Protein AF-0000000067762221 (afdb_homodimer)

Foldseek 3Di:
DDPDDDPPCPDDPPPPPDDDDDDDDDDDDDDDDDDDDPDDPDPPPPPPPVPPPPPQPQPPPVPVPCVLVVPVLPDLWDQDPVRQKTKHKHADAQVQDDPVQFGAPLSVVVVVVSRVQSSCVVLQQQDPDPFGGPVQVVQQKGKDWFKKKKFFDATDGHGWMKMKMKGKADDPQAKIKMKIWIAGSVPRHTGMIMMIMIFMAHNVVRHGDGQDPVNCVVPVVNHDPDDGSGDDDPDDADDDDPVQFPWKDWFDFDDPVQADPVQWGDPSVVVVQQCVRPPVVLCPQKDWGIKMKGFDDIDGRPFIKMKTKDKDPPPDDDPDDWDKTKMWMWMATPVGHTGMTMMIIITGHPPPPPPPPPD/DDPCVDDDDPDDPVPDDDDDDDDDPDDDDDPPPPDDDDDDPPPPPPPPPPPPPPPQPQPPPVPVPCPLVVPVLPDLWDQDPVRQKTKHKHADAPVQDDPVQFGAPLSVVVVVVSRVQSSCVVLQQQDPDPFGGPVQVVQQKGKDWFKKKKFFDATDGHGWMKMKMKGKADDPQAKIKMKIWIAGSVPRHTGMIMMIMIFMAHNVVRHGDGQDPVNCVVPVVNHDPDDHSGDDDPDDADDDDPVQFPWKDWFDFDDPVQADPVQWGDPSVVVVQQCVRPPVVLCPQKDWGIKMKGFDDIDGRPFIKMKTKDKDPPPDDDSPDFDKTKMWMWMATPVGHTGMTMMIIIGGHPPPPPPPPPD

pLDDT: mean 74.46, std 29.2, range [15.19, 98.69]

Organism: Nicotiana tabacum (NCBI:txid4097)

Nearest PDB structures (foldseek):
  5x04-assembly1_A  TM=9.404E-01  e=6.196E-34  Umbellularia californica
  5x04-assembly1_B  TM=9.580E-01  e=6.774E-32  Umbellularia californica
  4k00-assembly1_A  TM=8.521E-01  e=7.305E-08  Synechocystis sp. PCC 6803 substr. Kazusa
  1njk-assembly1_D  TM=8.717E-01  e=1.417E-07  Escherichia coli
  5v10-assembly1_B-2  TM=8.573E-01  e=9.267E-07  Pseudomonas aeruginosa PAO1

Secondary structure (DSSP, 8-state):
------------------------------------------------------------------------TTSS-EE-TTSS-EEEEEEPPGGGB-TTSBB-HHHHHHHHHHHHHHHHHHTT---SSTT--HHHHTTTEEEEEEEEEEEES---BTT-EEEEEEEEEEETTTEEEEEEEEEETTT--EEEEEEEEEEEEETTT--EE---HHHHHHHHTTB-----SS----PPPPP--TTT-SEEEEEE---GGGB-TTSBBPHHHHHHHHHTTS-TTTTTTEEEEEEEEEE----BTT--EEEEEEEE--SSS-S-SS--EEEEEEEEETTS-EEEEEEEEEEE-----------/------------------------------------------------------------------------TTSS-EE-TTSS-EEEEEEPPGGGB-TTSBB-HHHHHHHHHHHHHHHHHHTT---SSTT--HHHHHTTEEEEEEEEEEEES---BTT-EEEEEEEEEEETTTEEEEEEEEEETTT--EEEEEEEEEEEEETTT--EE---HHHHHHHHTTB-----SS----PPPPP--TTT-SEEEEEE---GGGB-TTSBBPHHHHHHHHHTTS-TTTTTTEEEEEEEEEE----BTT--EEEEEEEE--SSS-TTSS--EEEEEEEEETTS-EEEEEEEEEEE-----------

InterPro domains:
  IPR002864 Acyl-ACP thioesterase, N-terminal hotdog domain [PF01643] (85-217)
  IPR021113 Acyl-ACP-thioesterase, N-terminal [PF12590] (1-66)
  IPR029069 HotDog domain superfamily [SSF54637] (80-225)
  IPR029069 HotDog domain superfamily [SSF54637] (238-347)
  IPR045023 Acyl-[acyl-carrier-protein] hydrolase FATA/B [PTHR31727] (61-351)
  IPR049427 Acyl-ACP thioesterase-like, C-terminal domain [PF20791] (245-347)

Solvent-accessible surface area (backbone atoms only — not comparable to full-atom values): 41487 Å² total; per-residue (Å²): 136,86,82,75,78,76,83,64,78,72,74,79,79,76,74,74,70,79,70,84,74,85,84,80,74,86,78,84,84,88,80,85,80,76,87,78,82,76,77,79,76,74,80,74,78,71,76,75,72,73,71,70,72,79,71,80,64,53,66,78,72,72,73,78,60,86,53,80,58,82,59,56,43,43,45,90,46,45,64,40,93,87,60,35,42,33,37,36,30,42,66,38,46,66,86,43,26,23,40,83,50,28,41,38,71,60,46,54,48,47,52,53,50,42,49,51,52,47,43,33,46,75,74,66,38,47,44,97,44,92,50,26,32,58,64,27,52,77,69,43,31,30,58,42,68,39,34,40,37,40,41,46,74,48,69,55,35,67,67,39,43,34,32,38,36,35,39,36,23,78,30,83,94,47,31,36,28,39,36,38,42,30,25,34,62,86,78,63,44,70,23,35,42,31,38,35,35,34,37,36,26,29,67,84,77,67,40,80,37,75,69,48,68,70,41,45,65,68,51,54,81,48,43,36,95,64,78,72,64,53,65,81,78,80,70,77,79,75,91,70,46,86,82,71,30,77,27,73,36,72,78,44,60,57,49,69,72,41,18,31,70,85,49,33,52,40,75,59,54,53,56,58,48,34,49,65,17,41,63,55,79,76,44,56,61,42,41,80,32,34,39,41,38,37,48,71,48,87,48,40,67,84,42,46,28,32,15,27,17,28,72,50,68,64,85,68,82,73,90,60,83,93,60,68,43,39,35,39,34,32,26,23,38,72,88,62,53,63,25,37,38,35,39,38,31,28,34,62,51,73,71,74,74,76,76,74,73,78,120,136,86,81,77,79,66,90,75,82,89,68,88,74,71,82,71,87,89,74,85,78,79,74,82,82,80,76,85,78,80,77,72,85,77,76,90,81,83,82,78,83,75,81,76,78,75,78,77,75,75,72,70,72,80,69,81,64,53,65,78,73,72,73,76,59,85,54,80,58,83,57,57,43,44,44,90,47,45,64,40,92,87,61,34,41,32,38,38,31,41,65,38,47,67,85,41,28,24,42,83,50,28,41,38,70,59,45,54,49,47,50,52,50,43,50,52,53,47,43,33,45,76,73,66,38,47,44,98,44,92,51,27,33,58,64,28,52,77,69,42,32,31,58,40,67,41,35,40,38,39,39,47,75,50,69,54,34,67,67,40,43,34,33,38,36,34,38,36,24,78,30,83,93,47,30,35,27,40,35,37,42,30,24,34,63,85,79,62,45,71,24,33,42,31,36,35,34,32,37,34,26,28,66,83,80,67,38,79,39,76,69,48,68,69,41,44,65,68,51,55,81,46,43,38,96,62,78,71,65,51,66,82,77,80,72,77,78,74,89,70,47,86,81,70,30,75,28,73,35,71,79,44,62,59,49,71,71,42,18,33,70,85,49,33,50,38,76,59,57,53,55,58,48,34,50,66,18,41,63,56,80,76,41,56,60,42,41,81,32,33,38,40,38,37,49,71,48,88,48,42,66,86,42,45,29,30,14,28,16,29,73,48,69,62,87,67,83,65,91,74,68,96,60,66,42,38,34,40,33,31,27,23,36,74,89,62,52,63,26,35,38,35,39,39,31,29,34,62,52,74,72,73,73,75,75,76,71,78,119

Sequence (718 aa):
MIVTANTRAFLPVANHSPEFRESVKLGGSPVFVANSKRSSVCSLQIKANSQSPPHVNGSNVCLKHDHRLNVDPFGPGKLMEDGFIFCQSFSIRSYEIGADRAASIETMMNLLQETSLNHAKIVGLMGDGFGSTPEMSKINLIWVVTKMQVLVDRYPTWGDVVQIDTWVAASGKNGMRRDWLVCDSNTGDILMRASSLWVMMNEETRKLSKVPDQVKTEIKVNFADLPPVLDGDSRKLPKLDEITADYTRTGLTPKWSDLDVNQHVNNVKYIGWILESAPMQELEGYELVGMTLEYRRECRRDSVLQSLTSVLQNAVGNFANSSNVECQHLLRLESGEDVVKGRTEWRPRFANSTKSNGSMIVTANTRAFLPVANHSPEFRESVKLGGSPVFVANSKRSSVCSLQIKANSQSPPHVNGSNVCLKHDHRLNVDPFGPGKLMEDGFIFCQSFSIRSYEIGADRAASIETMMNLLQETSLNHAKIVGLMGDGFGSTPEMSKINLIWVVTKMQVLVDRYPTWGDVVQIDTWVAASGKNGMRRDWLVCDSNTGDILMRASSLWVMMNEETRKLSKVPDQVKTEIKVNFADLPPVLDGDSRKLPKLDEITADYTRTGLTPKWSDLDVNQHVNNVKYIGWILESAPMQELEGYELVGMTLEYRRECRRDSVLQSLTSVLQNAVGNFANSSNVECQHLLRLESGEDVVKGRTEWRPRFANSTKSNGS

Structure (mmCIF, N/CA/C/O backbone):
data_AF-0000000067762221-model_v1
#
loop_
_entity.id
_entity.type
_entity.pdbx_description
1 polymer Acyl-
#
loop_
_atom_site.group_PDB
_atom_site.id
_atom_site.type_symbol
_atom_site.label_atom_id
_atom_site.label_alt_id
_atom_site.label_comp_id
_atom_site.label_asym_id
_atom_site.label_entity_id
_atom_site.label_seq_id
_atom_site.pdbx_PDB_ins_code
_atom_site.Cartn_x
_atom_site.Cartn_y
_atom_site.Cartn_z
_atom_site.occupancy
_atom_site.B_iso_or_equiv
_atom_site.auth_seq_id
_atom_site.auth_comp_id
_atom_site.auth_asym_id
_atom_site.auth_atom_id
_atom_site.pdbx_PDB_model_num
ATOM 1 N N . MET A 1 1 ? 20.312 30.125 -29 1 18.11 1 MET A N 1
ATOM 2 C CA . MET A 1 1 ? 20.078 31.172 -28 1 18.11 1 MET A CA 1
ATOM 3 C C . MET A 1 1 ? 20.422 30.672 -26.609 1 18.11 1 MET A C 1
ATOM 5 O O . MET A 1 1 ? 20.172 29.5 -26.281 1 18.11 1 MET A O 1
ATOM 9 N N . ILE A 1 2 ? 21.062 31.453 -25.594 1 18.28 2 ILE A N 1
ATOM 10 C CA . ILE A 1 2 ? 22.234 31.25 -24.75 1 18.28 2 ILE A CA 1
ATOM 11 C C . ILE A 1 2 ? 21.828 30.516 -23.469 1 18.28 2 ILE A C 1
ATOM 13 O O . ILE A 1 2 ? 20.953 30.984 -22.734 1 18.28 2 ILE A O 1
ATOM 17 N N . VAL A 1 3 ? 21.969 29.188 -23.438 1 19.77 3 VAL A N 1
ATOM 18 C CA . VAL A 1 3 ? 21.875 28.109 -22.469 1 19.77 3 VAL A CA 1
ATOM 19 C C . VAL A 1 3 ? 22.688 28.469 -21.219 1 19.77 3 VAL A C 1
ATOM 21 O O . VAL A 1 3 ? 23.922 28.312 -21.203 1 19.77 3 VAL A O 1
ATOM 24 N N . THR A 1 4 ? 22.359 29.812 -20.844 1 17.83 4 THR A N 1
ATOM 25 C CA . THR A 1 4 ? 23.281 30.375 -19.859 1 17.83 4 THR A CA 1
ATOM 26 C C . THR A 1 4 ? 23.406 29.469 -18.641 1 17.83 4 THR A C 1
ATOM 28 O O . THR A 1 4 ? 22.453 28.797 -18.266 1 17.83 4 THR A O 1
ATOM 31 N N . ALA A 1 5 ? 24.594 29.375 -18.203 1 18.95 5 ALA A N 1
ATOM 32 C CA . ALA A 1 5 ? 25.609 28.734 -17.344 1 18.95 5 ALA A CA 1
ATOM 33 C C . ALA A 1 5 ? 25.188 28.766 -15.883 1 18.95 5 ALA A C 1
ATOM 35 O O . ALA A 1 5 ? 24.344 29.594 -15.492 1 18.95 5 ALA A O 1
ATOM 36 N N . ASN A 1 6 ? 25.734 27.953 -15.094 1 18.8 6 ASN A N 1
ATOM 37 C CA . ASN A 1 6 ? 25.906 27.172 -13.883 1 18.8 6 ASN A CA 1
ATOM 38 C C . ASN A 1 6 ? 26.25 28.062 -12.688 1 18.8 6 ASN A C 1
ATOM 40 O O . ASN A 1 6 ? 26.984 27.641 -11.781 1 18.8 6 ASN A O 1
ATOM 44 N N . THR A 1 7 ? 25.688 29.312 -12.586 1 17 7 THR A N 1
ATOM 45 C CA . THR A 1 7 ? 26.5 30.188 -11.758 1 17 7 THR A CA 1
ATOM 46 C C . THR A 1 7 ? 26.484 29.719 -10.305 1 17 7 THR A C 1
ATOM 48 O O . THR A 1 7 ? 25.422 29.672 -9.68 1 17 7 THR A O 1
ATOM 51 N N . ARG A 1 8 ? 27.422 28.844 -9.922 1 18.19 8 ARG A N 1
ATOM 52 C CA . ARG A 1 8 ? 27.781 28.156 -8.68 1 18.19 8 ARG A CA 1
ATOM 53 C C . ARG A 1 8 ? 28.109 29.156 -7.578 1 18.19 8 ARG A C 1
ATOM 55 O O . ARG A 1 8 ? 28.562 28.766 -6.496 1 18.19 8 ARG A O 1
ATOM 62 N N . ALA A 1 9 ? 27.469 30.234 -7.418 1 16.88 9 ALA A N 1
ATOM 63 C CA . ALA A 1 9 ? 28.281 31.172 -6.66 1 16.88 9 ALA A CA 1
ATOM 64 C C . ALA A 1 9 ? 28.422 30.734 -5.203 1 16.88 9 ALA A C 1
ATOM 66 O O . ALA A 1 9 ? 27.438 30.672 -4.473 1 16.88 9 ALA A O 1
ATOM 67 N N . PHE A 1 10 ? 29.234 29.672 -4.91 1 19.33 10 PHE A N 1
ATOM 68 C CA . PHE A 1 10 ? 29.438 29.25 -3.531 1 19.33 10 PHE A CA 1
ATOM 69 C C . PHE A 1 10 ? 30 30.391 -2.691 1 19.33 10 PHE A C 1
ATOM 71 O O . PHE A 1 10 ? 31.062 30.938 -3.008 1 19.33 10 PHE A O 1
ATOM 78 N N . LEU A 1 11 ? 29.266 31.391 -2.43 1 18.16 11 LEU A N 1
ATOM 79 C CA . LEU A 1 11 ? 29.922 32.531 -1.805 1 18.16 11 LEU A CA 1
ATOM 80 C C . LEU A 1 11 ? 30.75 32.094 -0.605 1 18.16 11 LEU A C 1
ATOM 82 O O . LEU A 1 11 ? 30.469 31.047 0.001 1 18.16 11 LEU A O 1
ATOM 86 N N . PRO A 1 12 ? 31.938 32.688 -0.383 1 18.12 12 PRO A N 1
ATOM 87 C CA . PRO A 1 12 ? 33.125 32.656 0.463 1 18.12 12 PRO A CA 1
ATOM 88 C C . PRO A 1 12 ? 32.812 32.594 1.953 1 18.12 12 PRO A C 1
ATOM 90 O O . PRO A 1 12 ? 31.734 33.062 2.365 1 18.12 12 PRO A O 1
ATOM 93 N N . VAL A 1 13 ? 33.281 31.547 2.541 1 19.53 13 VAL A N 1
ATOM 94 C CA . VAL A 1 13 ? 33.375 31.125 3.934 1 19.53 13 VAL A CA 1
ATOM 95 C C . VAL A 1 13 ? 34.031 32.219 4.766 1 19.53 13 VAL A C 1
ATOM 97 O O . VAL A 1 13 ? 35.219 32.531 4.578 1 19.53 13 VAL A O 1
ATOM 100 N N . ALA A 1 14 ? 33.375 33.312 4.852 1 17.58 14 ALA A N 1
ATOM 101 C CA . ALA A 1 14 ? 34.062 34.375 5.555 1 17.58 14 ALA A CA 1
ATOM 102 C C . ALA A 1 14 ? 34.469 33.938 6.961 1 17.58 14 ALA A C 1
ATOM 104 O O . ALA A 1 14 ? 33.656 33.469 7.73 1 17.58 14 ALA A O 1
ATOM 105 N N . ASN A 1 15 ? 35.719 33.469 7.012 1 19.11 15 ASN A N 1
ATOM 106 C CA . ASN A 1 15 ? 36.531 33.031 8.148 1 19.11 15 ASN A CA 1
ATOM 107 C C . ASN A 1 15 ? 36.562 34.125 9.242 1 19.11 15 ASN A C 1
ATOM 109 O O . ASN A 1 15 ? 37.188 35.156 9.078 1 19.11 15 ASN A O 1
ATOM 113 N N . HIS A 1 16 ? 35.375 34.562 9.578 1 17.17 16 HIS A N 1
ATOM 114 C CA . HIS A 1 16 ? 35.531 35.688 10.484 1 17.17 16 HIS A CA 1
ATOM 115 C C . HIS A 1 16 ? 36.312 35.281 11.727 1 17.17 16 HIS A C 1
ATOM 117 O O . HIS A 1 16 ? 36.062 34.25 12.344 1 17.17 16 HIS A O 1
ATOM 123 N N . SER A 1 17 ? 37.562 35.719 11.812 1 18.94 17 SER A N 1
ATOM 124 C CA . SER A 1 17 ? 38.656 35.594 12.742 1 18.94 17 SER A CA 1
ATOM 125 C C . SER A 1 17 ? 38.281 36.062 14.141 1 18.94 17 SER A C 1
ATOM 127 O O . SER A 1 17 ? 39.125 36.125 15.031 1 18.94 17 SER A O 1
ATOM 129 N N . PRO A 1 18 ? 36.969 36.062 14.531 1 17.08 18 PRO A N 1
ATOM 130 C CA . PRO A 1 18 ? 37.031 37.125 15.547 1 17.08 18 PRO A CA 1
ATOM 131 C C . PRO A 1 18 ? 37.969 36.781 16.703 1 17.08 18 PRO A C 1
ATOM 133 O O . PRO A 1 18 ? 38.219 35.594 16.969 1 17.08 18 PRO A O 1
ATOM 136 N N . GLU A 1 19 ? 38.625 37.75 17.266 1 18.28 19 GLU A N 1
ATOM 137 C CA . GLU A 1 19 ? 39.719 38.094 18.141 1 18.28 19 GLU A CA 1
ATOM 138 C C . GLU A 1 19 ? 39.375 37.781 19.609 1 18.28 19 GLU A C 1
ATOM 140 O O . GLU A 1 19 ? 40.188 38 20.5 1 18.28 19 GLU A O 1
ATOM 145 N N . PHE A 1 20 ? 38.188 37.156 19.844 1 16.45 20 PHE A N 1
ATOM 146 C CA . PHE A 1 20 ? 37.906 37.625 21.188 1 16.45 20 PHE A CA 1
ATOM 147 C C . PHE A 1 20 ? 39.031 37.281 22.141 1 16.45 20 PHE A C 1
ATOM 149 O O . PHE A 1 20 ? 39.688 36.25 22 1 16.45 20 PHE A O 1
ATOM 156 N N . ARG A 1 21 ? 39.188 38.125 23.141 1 16.77 21 ARG A N 1
ATOM 157 C CA . ARG A 1 21 ? 40.188 38.688 24.078 1 16.77 21 ARG A CA 1
ATOM 158 C C . ARG A 1 21 ? 40.406 37.75 25.25 1 16.77 21 ARG A C 1
ATOM 160 O O . ARG A 1 21 ? 41.531 37.625 25.75 1 16.77 21 ARG A O 1
ATOM 167 N N . GLU A 1 22 ? 39.281 37.281 25.812 1 16.12 22 GLU A N 1
ATOM 168 C CA . GLU A 1 22 ? 39.375 37.594 27.234 1 16.12 22 GLU A CA 1
ATOM 169 C C . GLU A 1 22 ? 40.469 36.75 27.922 1 16.12 22 GLU A C 1
ATOM 171 O O . GLU A 1 22 ? 40.781 35.656 27.453 1 16.12 22 GLU A O 1
ATOM 176 N N . SER A 1 23 ? 40.781 37.25 29.078 1 16.59 23 SER A N 1
ATOM 177 C CA . SER A 1 23 ? 41.812 37.344 30.094 1 16.59 23 SER A CA 1
ATOM 178 C C . SER A 1 23 ? 41.875 36.062 30.922 1 16.59 23 SER A C 1
ATOM 180 O O . SER A 1 23 ? 40.906 35.344 31.016 1 16.59 23 SER A O 1
ATOM 182 N N . VAL A 1 24 ? 42.969 35.906 31.438 1 15.55 24 VAL A N 1
ATOM 183 C CA . VAL A 1 24 ? 43.906 34.906 31.922 1 15.55 24 VAL A CA 1
ATOM 184 C C . VAL A 1 24 ? 43.344 34.25 33.156 1 15.55 24 VAL A C 1
ATOM 186 O O . VAL A 1 24 ? 43.25 33 33.25 1 15.55 24 VAL A O 1
ATOM 189 N N . LYS A 1 25 ? 43.844 34.656 34.312 1 16.39 25 LYS A N 1
ATOM 190 C CA . LYS A 1 25 ? 44.75 33.812 35.094 1 16.39 25 LYS A CA 1
ATOM 191 C C . LYS A 1 25 ? 44.031 33.188 36.281 1 16.39 25 LYS A C 1
ATOM 193 O O . LYS A 1 25 ? 44.656 32.531 37.125 1 16.39 25 LYS A O 1
ATOM 198 N N . LEU A 1 26 ? 42.656 33.344 36.406 1 15.42 26 LEU A N 1
ATOM 199 C CA . LEU A 1 26 ? 42.469 33.406 37.844 1 15.42 26 LEU A CA 1
ATOM 200 C C . LEU A 1 26 ? 42.938 32.156 38.531 1 15.42 26 LEU A C 1
ATOM 202 O O . LEU A 1 26 ? 42.875 31.062 37.969 1 15.42 26 LEU A O 1
ATOM 206 N N . GLY A 1 27 ? 43.188 32.344 39.906 1 15.98 27 GLY A N 1
ATOM 207 C CA . GLY A 1 27 ? 44 31.812 40.969 1 15.98 27 GLY A CA 1
ATOM 208 C C . GLY A 1 27 ? 43.438 30.547 41.594 1 15.98 27 GLY A C 1
ATOM 209 O O . GLY A 1 27 ? 44.125 29.516 41.656 1 15.98 27 GLY A O 1
ATOM 210 N N . GLY A 1 28 ? 42.438 30.75 42.5 1 15.98 28 GLY A N 1
ATOM 211 C CA . GLY A 1 28 ? 42.75 30.344 43.875 1 15.98 28 GLY A CA 1
ATOM 212 C C . GLY A 1 28 ? 42.469 28.891 44.125 1 15.98 28 GLY A C 1
ATOM 213 O O . GLY A 1 28 ? 41.875 28.203 43.312 1 15.98 28 GLY A O 1
ATOM 214 N N . SER A 1 29 ? 42 28.672 45.438 1 16.84 29 SER A N 1
ATOM 215 C CA . SER A 1 29 ? 42.406 27.875 46.562 1 16.84 29 SER A CA 1
ATOM 216 C C . SER A 1 29 ? 41.688 26.531 46.594 1 16.84 29 SER A C 1
ATOM 218 O O . SER A 1 29 ? 40.656 26.359 45.969 1 16.84 29 SER A O 1
ATOM 220 N N . PRO A 1 30 ? 41.875 25.906 47.812 1 17.42 30 PRO A N 1
ATOM 221 C CA . PRO A 1 30 ? 42.25 24.547 48.188 1 17.42 30 PRO A CA 1
ATOM 222 C C . PRO A 1 30 ? 41.031 23.625 48.25 1 17.42 30 PRO A C 1
ATOM 224 O O . PRO A 1 30 ? 39.875 24.078 48.188 1 17.42 30 PRO A O 1
ATOM 227 N N . VAL A 1 31 ? 41.125 22.656 49.188 1 16.75 31 VAL A N 1
ATOM 228 C CA . VAL A 1 31 ? 41.125 21.203 49.25 1 16.75 31 VAL A CA 1
ATOM 229 C C . VAL A 1 31 ? 39.781 20.703 49.781 1 16.75 31 VAL A C 1
ATOM 231 O O . VAL A 1 31 ? 39.25 19.734 49.25 1 16.75 31 VAL A O 1
ATOM 234 N N . PHE A 1 32 ? 39.156 21.156 50.969 1 17.77 32 PHE A N 1
ATOM 235 C CA . PHE A 1 32 ? 39 20.109 51.969 1 17.77 32 PHE A CA 1
ATOM 236 C C . PHE A 1 32 ? 37.688 19.375 51.812 1 17.77 32 PHE A C 1
ATOM 238 O O . PHE A 1 32 ? 36.656 20 51.5 1 17.77 32 PHE A O 1
ATOM 245 N N . VAL A 1 33 ? 37.688 18.047 51.812 1 16.94 33 VAL A N 1
ATOM 246 C CA . VAL A 1 33 ? 36.844 16.906 51.438 1 16.94 33 VAL A CA 1
ATOM 247 C C . VAL A 1 33 ? 35.75 16.688 52.438 1 16.94 33 VAL A C 1
ATOM 249 O O . VAL A 1 33 ? 34.781 15.977 52.188 1 16.94 33 VAL A O 1
ATOM 252 N N . ALA A 1 34 ? 35.688 17.344 53.656 1 16.14 34 ALA A N 1
ATOM 253 C CA . ALA A 1 34 ? 35.438 16.297 54.625 1 16.14 34 ALA A CA 1
ATOM 254 C C . ALA A 1 34 ? 34 15.773 54.5 1 16.14 34 ALA A C 1
ATOM 256 O O . ALA A 1 34 ? 33.781 14.57 54.406 1 16.14 34 ALA A O 1
ATOM 257 N N . ASN A 1 35 ? 33.094 16.375 55.312 1 16.95 35 ASN A N 1
ATOM 258 C CA . ASN A 1 35 ? 32.375 15.664 56.375 1 16.95 35 ASN A CA 1
ATOM 259 C C . ASN A 1 35 ? 31.062 15.07 55.844 1 16.95 35 ASN A C 1
ATOM 261 O O . ASN A 1 35 ? 30.438 15.617 54.938 1 16.95 35 ASN A O 1
ATOM 265 N N . SER A 1 36 ? 30.562 13.914 56.469 1 17.03 36 SER A N 1
ATOM 266 C CA . SER A 1 36 ? 29.828 12.664 56.281 1 17.03 36 SER A CA 1
ATOM 267 C C . SER A 1 36 ? 28.328 12.883 56.406 1 17.03 36 SER A C 1
ATOM 269 O O . SER A 1 36 ? 27.531 11.992 56.094 1 17.03 36 SER A O 1
ATOM 271 N N . LYS A 1 37 ? 27.891 14.008 57.094 1 17.88 37 LYS A N 1
ATOM 272 C CA . LYS A 1 37 ? 26.75 13.633 57.906 1 17.88 37 LYS A CA 1
ATOM 273 C C . LYS A 1 37 ? 25.562 13.203 57.031 1 17.88 37 LYS A C 1
ATOM 275 O O . LYS A 1 37 ? 25.312 13.797 56 1 17.88 37 LYS A O 1
ATOM 280 N N . ARG A 1 38 ? 24.875 12.117 57.375 1 18.08 38 ARG A N 1
ATOM 281 C CA . ARG A 1 38 ? 23.859 11.172 56.969 1 18.08 38 ARG A CA 1
ATOM 282 C C . ARG A 1 38 ? 22.484 11.82 56.938 1 18.08 38 ARG A C 1
ATOM 284 O O . ARG A 1 38 ? 21.891 12.047 58 1 18.08 38 ARG A O 1
ATOM 291 N N . SER A 1 39 ? 22.297 12.992 56.312 1 17.28 39 SER A N 1
ATOM 292 C CA . SER A 1 39 ? 21.016 13.625 56.594 1 17.28 39 SER A CA 1
ATOM 293 C C . SER A 1 39 ? 19.844 12.688 56.281 1 17.28 39 SER A C 1
ATOM 295 O O . SER A 1 39 ? 19.938 11.844 55.406 1 17.28 39 SER A O 1
ATOM 297 N N . SER A 1 40 ? 18.906 12.555 57.281 1 20.39 40 SER A N 1
ATOM 298 C CA . SER A 1 40 ? 17.625 11.93 57.594 1 20.39 40 SER A CA 1
ATOM 299 C C . SER A 1 40 ? 16.562 12.289 56.562 1 20.39 40 SER A C 1
ATOM 301 O O . SER A 1 40 ? 16.188 13.453 56.406 1 20.39 40 SER A O 1
ATOM 303 N N . VAL A 1 41 ? 16.656 11.797 55.344 1 18.53 41 VAL A N 1
ATOM 304 C CA . VAL A 1 41 ? 15.711 12.203 54.312 1 18.53 41 VAL A CA 1
ATOM 305 C C . VAL A 1 41 ? 14.281 11.898 54.781 1 18.53 41 VAL A C 1
ATOM 307 O O . VAL A 1 41 ? 14 10.797 55.25 1 18.53 41 VAL A O 1
ATOM 310 N N . CYS A 1 42 ? 13.562 12.961 55.219 1 19.06 42 CYS A N 1
ATOM 311 C CA . CYS A 1 42 ? 12.141 13.078 55.5 1 19.06 42 CYS A CA 1
ATOM 312 C C . CYS A 1 42 ? 11.305 12.453 54.406 1 19.06 42 CYS A C 1
ATOM 314 O O . CYS A 1 42 ? 11.523 12.742 53.219 1 19.06 42 CYS A O 1
ATOM 316 N N . SER A 1 43 ? 10.766 11.258 54.688 1 20.19 43 SER A N 1
ATOM 317 C CA . SER A 1 43 ? 9.891 10.422 53.875 1 20.19 43 SER A CA 1
ATOM 318 C C . SER A 1 43 ? 8.672 11.203 53.406 1 20.19 43 SER A C 1
ATOM 320 O O . SER A 1 43 ? 7.781 11.523 54.188 1 20.19 43 SER A O 1
ATOM 322 N N . LEU A 1 44 ? 8.859 12.391 52.719 1 19.47 44 LEU A N 1
ATOM 323 C CA . LEU A 1 44 ? 7.652 13.086 52.312 1 19.47 44 LEU A CA 1
ATOM 324 C C . LEU A 1 44 ? 6.719 12.156 51.562 1 19.47 44 LEU A C 1
ATOM 326 O O . LEU A 1 44 ? 7.125 11.516 50.594 1 19.47 44 LEU A O 1
ATOM 330 N N . GLN A 1 45 ? 5.715 11.695 52.25 1 21.11 45 GLN A N 1
ATOM 331 C CA . GLN A 1 45 ? 4.539 10.945 51.844 1 21.11 45 GLN A CA 1
ATOM 332 C C . GLN A 1 45 ? 3.826 11.648 50.688 1 21.11 45 GLN A C 1
ATOM 334 O O . GLN A 1 45 ? 3.238 12.711 50.875 1 21.11 45 GLN A O 1
ATOM 339 N N . ILE A 1 46 ? 4.52 11.82 49.594 1 18.67 46 ILE A N 1
ATOM 340 C CA . ILE A 1 46 ? 3.811 12.484 48.5 1 18.67 46 ILE A CA 1
ATOM 341 C C . ILE A 1 46 ? 2.539 11.703 48.156 1 18.67 46 ILE A C 1
ATOM 343 O O . ILE A 1 46 ? 2.602 10.523 47.781 1 18.67 46 ILE A O 1
ATOM 347 N N . LYS A 1 47 ? 1.434 12.023 48.812 1 21.27 47 LYS A N 1
ATOM 348 C CA . LYS A 1 47 ? 0.095 11.586 48.406 1 21.27 47 LYS A CA 1
ATOM 349 C C . LYS A 1 47 ? -0.122 11.727 46.906 1 21.27 47 LYS A C 1
ATOM 351 O O . LYS A 1 47 ? -0.049 12.836 46.375 1 21.27 47 LYS A O 1
ATOM 356 N N . ALA A 1 48 ? 0.245 10.734 46.188 1 22.38 48 ALA A N 1
ATOM 357 C CA . ALA A 1 48 ? 0.089 10.617 44.75 1 22.38 48 ALA A CA 1
ATOM 358 C C . ALA A 1 48 ? -1.336 10.961 44.312 1 22.38 48 ALA A C 1
ATOM 360 O O . ALA A 1 48 ? -2.275 10.227 44.625 1 22.38 48 ALA A O 1
ATOM 361 N N . ASN A 1 49 ? -1.71 12.258 44.531 1 21.77 49 ASN A N 1
ATOM 362 C CA . ASN A 1 49 ? -3.004 12.602 43.938 1 21.77 49 ASN A CA 1
ATOM 363 C C . ASN A 1 49 ? -3.086 12.18 42.469 1 21.77 49 ASN A C 1
ATOM 365 O O . ASN A 1 49 ? -2.326 12.672 41.625 1 21.77 49 ASN A O 1
ATOM 369 N N . SER A 1 50 ? -3.342 10.953 42.219 1 25.31 50 SER A N 1
ATOM 370 C CA . SER A 1 50 ? -3.592 10.344 40.938 1 25.31 50 SER A CA 1
ATOM 371 C C . SER A 1 50 ? -4.535 11.203 40.094 1 25.31 50 SER A C 1
ATOM 373 O O . SER A 1 50 ? -5.734 11.258 40.344 1 25.31 50 SER A O 1
ATOM 375 N N . GLN A 1 51 ? -4.195 12.492 39.875 1 25.72 51 GLN A N 1
ATOM 376 C CA . GLN A 1 51 ? -5.074 13.156 38.906 1 25.72 51 GLN A CA 1
ATOM 377 C C . GLN A 1 51 ? -5.309 12.289 37.688 1 25.72 51 GLN A C 1
ATOM 379 O O . GLN A 1 51 ? -4.359 11.766 37.094 1 25.72 51 GLN A O 1
ATOM 384 N N . SER A 1 52 ? -6.465 11.625 37.625 1 29.67 52 SER A N 1
ATOM 385 C CA . SER A 1 52 ? -7.004 10.883 36.5 1 29.67 52 SER A CA 1
ATOM 386 C C . SER A 1 52 ? -6.73 11.609 35.156 1 29.67 52 SER A C 1
ATOM 388 O O . SER A 1 52 ? -6.898 12.828 35.094 1 29.67 52 SER A O 1
ATOM 390 N N . PRO A 1 53 ? -5.773 11.18 34.469 1 30.61 53 PRO A N 1
ATOM 391 C CA . PRO A 1 53 ? -5.484 11.875 33.188 1 30.61 53 PRO A CA 1
ATOM 392 C C . PRO A 1 53 ? -6.75 12.312 32.469 1 30.61 53 PRO A C 1
ATOM 394 O O . PRO A 1 53 ? -7.801 11.688 32.594 1 30.61 53 PRO A O 1
ATOM 397 N N . PRO A 1 54 ? -6.934 13.609 32.25 1 29.59 54 PRO A N 1
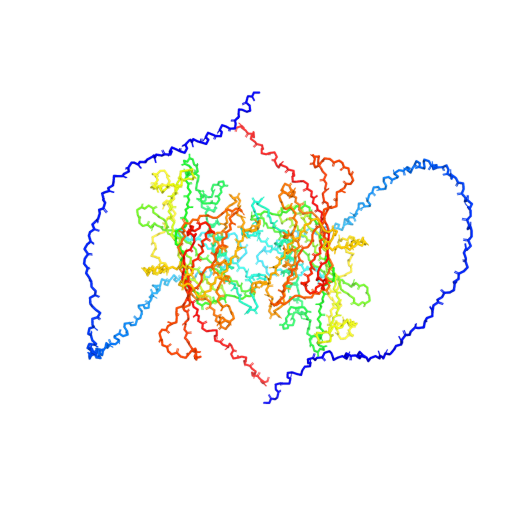ATOM 398 C CA . PRO A 1 54 ? -8.133 14.109 31.578 1 29.59 54 PRO A CA 1
ATOM 399 C C . PRO A 1 54 ? -8.531 13.266 30.375 1 29.59 54 PRO A C 1
ATOM 401 O O . PRO A 1 54 ? -7.668 12.836 29.609 1 29.59 54 PRO A O 1
ATOM 404 N N . HIS A 1 55 ? -9.547 12.422 30.531 1 31.64 55 HIS A N 1
ATOM 405 C CA . HIS A 1 55 ? -10.242 11.766 29.438 1 31.64 55 HIS A CA 1
ATOM 406 C C . HIS A 1 55 ? -10.492 12.734 28.281 1 31.64 55 HIS A C 1
ATOM 408 O O . HIS A 1 55 ? -11.039 13.82 28.484 1 31.64 55 HIS A O 1
ATOM 414 N N . VAL A 1 56 ? -9.586 12.859 27.375 1 32.75 56 VAL A N 1
ATOM 415 C CA . VAL A 1 56 ? -9.922 13.594 26.156 1 32.75 56 VAL A CA 1
ATOM 416 C C . VAL A 1 56 ? -11.352 13.258 25.734 1 32.75 56 VAL A C 1
ATOM 418 O O . VAL A 1 56 ? -11.648 12.117 25.375 1 32.75 56 VAL A O 1
ATOM 421 N N . ASN A 1 57 ? -12.359 13.852 26.375 1 31.25 57 ASN A N 1
ATOM 422 C CA . ASN A 1 57 ? -13.766 13.742 26 1 31.25 57 ASN A CA 1
ATOM 423 C C . ASN A 1 57 ? -13.984 14.133 24.547 1 31.25 57 ASN A C 1
ATOM 425 O O . ASN A 1 57 ? -13.656 15.242 24.141 1 31.25 57 ASN A O 1
ATOM 429 N N . GLY A 1 58 ? -13.867 13.219 23.688 1 33.78 58 GLY A N 1
ATOM 430 C CA . GLY A 1 58 ? -14.32 13.516 22.344 1 33.78 58 GLY A CA 1
ATOM 431 C C . GLY A 1 58 ? -15.734 14.055 22.281 1 33.78 58 GLY A C 1
ATOM 432 O O . GLY A 1 58 ? -16.609 13.586 23.016 1 33.78 58 GLY A O 1
ATOM 433 N N . SER A 1 59 ? -15.859 15.266 22.156 1 34.84 59 SER A N 1
ATOM 434 C CA . SER A 1 59 ? -17.188 15.836 21.938 1 34.84 59 SER A CA 1
ATOM 435 C C . SER A 1 59 ? -18.016 14.969 21 1 34.84 59 SER A C 1
ATOM 437 O O . SER A 1 59 ? -17.484 14.406 20.031 1 34.84 59 SER A O 1
ATOM 439 N N . ASN A 1 60 ? -19.062 14.32 21.578 1 34.53 60 ASN A N 1
ATOM 440 C CA . ASN A 1 60 ? -20.094 13.594 20.828 1 34.53 60 ASN A CA 1
ATOM 441 C C . ASN A 1 60 ? -20.609 14.406 19.656 1 34.53 60 ASN A C 1
ATOM 443 O O . ASN A 1 60 ? -21.531 15.211 19.797 1 34.53 60 ASN A O 1
ATOM 447 N N . VAL A 1 61 ? -19.844 14.906 18.906 1 35.03 61 VAL A N 1
ATOM 448 C CA . VAL A 1 61 ? -20.484 15.438 17.703 1 35.03 61 VAL A CA 1
ATOM 449 C C . VAL A 1 61 ? -21.297 14.336 17.031 1 35.03 61 VAL A C 1
ATOM 451 O O . VAL A 1 61 ? -20.734 13.352 16.547 1 35.03 61 VAL A O 1
ATOM 454 N N . CYS A 1 62 ? -22.516 14.031 17.688 1 34.5 62 CYS A N 1
ATOM 455 C CA . CYS A 1 62 ? -23.484 13.188 17 1 34.5 62 CYS A CA 1
ATOM 456 C C . CYS A 1 62 ? -23.828 13.758 15.625 1 34.5 62 CYS A C 1
ATOM 458 O O . CYS A 1 62 ? -24.484 14.797 15.523 1 34.5 62 CYS A O 1
ATOM 460 N N . LEU A 1 63 ? -23 13.75 14.742 1 34.09 63 LEU A N 1
ATOM 461 C CA . LEU A 1 63 ? -23.516 13.945 13.398 1 34.09 63 LEU A CA 1
ATOM 462 C C . LEU A 1 63 ? -24.625 12.945 13.094 1 34.09 63 LEU A C 1
ATOM 464 O O . LEU A 1 63 ? -24.391 11.734 13.07 1 34.09 63 LEU A O 1
ATOM 468 N N . LYS A 1 64 ? -25.875 13.117 13.703 1 34.56 64 LYS A N 1
ATOM 469 C CA . LYS A 1 64 ? -27.047 12.336 13.312 1 34.56 64 LYS A CA 1
ATOM 470 C C . LYS A 1 64 ? -27.125 12.195 11.789 1 34.56 64 LYS A C 1
ATOM 472 O O . LYS A 1 64 ? -27.734 13.031 11.117 1 34.56 64 LYS A O 1
ATOM 477 N N . HIS A 1 65 ? -26.109 12.07 11.102 1 32.81 65 HIS A N 1
ATOM 478 C CA . HIS A 1 65 ? -26.391 11.859 9.68 1 32.81 65 HIS A CA 1
ATOM 479 C C . HIS A 1 65 ? -27.156 10.555 9.461 1 32.81 65 HIS A C 1
ATOM 481 O O . HIS A 1 65 ? -26.734 9.5 9.945 1 32.81 65 HIS A O 1
ATOM 487 N N . ASP A 1 66 ? -28.406 10.578 9.617 1 37.12 66 ASP A N 1
ATOM 488 C CA . ASP A 1 66 ? -29.125 9.547 8.875 1 37.12 66 ASP A CA 1
ATOM 489 C C . ASP A 1 66 ? -28.406 9.203 7.578 1 37.12 66 ASP A C 1
ATOM 491 O O . ASP A 1 66 ? -28.828 9.609 6.492 1 37.12 66 ASP A O 1
ATOM 495 N N . HIS A 1 67 ? -27.219 9.523 7.496 1 34.66 67 HIS A N 1
ATOM 496 C CA . HIS A 1 67 ? -26.406 9.578 6.285 1 34.66 67 HIS A CA 1
ATOM 497 C C . HIS A 1 67 ? -26.188 8.188 5.707 1 34.66 67 HIS A C 1
ATOM 499 O O . HIS A 1 67 ? -25.203 7.949 5.008 1 34.66 67 HIS A O 1
ATOM 505 N N . ARG A 1 68 ? -27 7.266 6.129 1 37.09 68 ARG A N 1
ATOM 506 C CA . ARG A 1 68 ? -26.844 6.102 5.266 1 37.09 68 ARG A CA 1
ATOM 507 C C . ARG A 1 68 ? -27 6.477 3.799 1 37.09 68 ARG A C 1
ATOM 509 O O . ARG A 1 68 ? -28.094 6.367 3.244 1 37.09 68 ARG A O 1
ATOM 516 N N . LEU A 1 69 ? -26.531 7.691 3.434 1 38.34 69 LEU A N 1
ATOM 517 C CA . LEU A 1 69 ? -26.562 7.867 1.986 1 38.34 69 LEU A CA 1
ATOM 518 C C . LEU A 1 69 ? -25.875 6.707 1.281 1 38.34 69 LEU A C 1
ATOM 520 O O . LEU A 1 69 ? -24.797 6.285 1.685 1 38.34 69 LEU A O 1
ATOM 524 N N . ASN A 1 70 ? -26.672 5.93 0.771 1 40.84 70 ASN A N 1
ATOM 525 C CA . ASN A 1 70 ? -26.188 4.906 -0.153 1 40.84 70 ASN A CA 1
ATOM 526 C C . ASN A 1 70 ? -25.125 5.457 -1.084 1 40.84 70 ASN A C 1
ATOM 528 O O . ASN A 1 70 ? -25.422 5.941 -2.176 1 40.84 70 ASN A O 1
ATOM 532 N N . VAL A 1 71 ? -24.188 6.191 -0.495 1 42.78 71 VAL A N 1
ATOM 533 C CA . VAL A 1 71 ? -23.094 6.543 -1.393 1 42.78 71 VAL A CA 1
ATOM 534 C C . VAL A 1 71 ? -22.469 5.277 -1.973 1 42.78 71 VAL A C 1
ATOM 536 O O . VAL A 1 71 ? -22.281 4.293 -1.258 1 42.78 71 VAL A O 1
ATOM 539 N N . ASP A 1 72 ? -22.562 5.246 -3.18 1 47 72 ASP A N 1
ATOM 540 C CA . ASP A 1 72 ? -21.891 4.184 -3.916 1 47 72 ASP A CA 1
ATOM 541 C C . ASP A 1 72 ? -20.469 3.971 -3.393 1 47 72 ASP A C 1
ATOM 543 O O . ASP A 1 72 ? -19.641 4.883 -3.439 1 47 72 ASP A O 1
ATOM 547 N N . PRO A 1 73 ? -20.312 3.082 -2.492 1 49.03 73 PRO A N 1
ATOM 548 C CA . PRO A 1 73 ? -18.984 2.812 -1.903 1 49.03 73 PRO A CA 1
ATOM 549 C C . PRO A 1 73 ? -17.859 2.941 -2.916 1 49.03 73 PRO A C 1
ATOM 551 O O . PRO A 1 73 ? -16.688 3.051 -2.527 1 49.03 73 PRO A O 1
ATOM 554 N N . PHE A 1 74 ? -18.234 2.951 -4.172 1 52.94 74 PHE A N 1
ATOM 555 C CA . PHE A 1 74 ? -17.203 2.898 -5.199 1 52.94 74 PHE A CA 1
ATOM 556 C C . PHE A 1 74 ? -17.172 4.195 -5.996 1 52.94 74 PHE A C 1
ATOM 558 O O . PHE A 1 74 ? -16.438 4.305 -6.98 1 52.94 74 PHE A O 1
ATOM 565 N N . GLY A 1 75 ? -17.906 5.133 -5.496 1 60.88 75 GLY A N 1
ATOM 566 C CA . GLY A 1 75 ? -17.953 6.367 -6.266 1 60.88 75 GLY A CA 1
ATOM 567 C C . GLY A 1 75 ? -16.906 7.375 -5.852 1 60.88 75 GLY A C 1
ATOM 568 O O . GLY A 1 75 ? -16.125 7.129 -4.922 1 60.88 75 GLY A O 1
ATOM 569 N N . PRO A 1 76 ? -16.641 8.367 -6.719 1 73.31 76 PRO A N 1
ATOM 570 C CA . PRO A 1 76 ? -15.68 9.445 -6.469 1 73.31 76 PRO A CA 1
ATOM 571 C C . PRO A 1 76 ? -15.984 10.219 -5.191 1 73.31 76 PRO A C 1
ATOM 573 O O . PRO A 1 76 ? -15.203 11.094 -4.793 1 73.31 76 PRO A O 1
ATOM 576 N N . GLY A 1 77 ? -16.844 9.867 -4.387 1 86.75 77 GLY A N 1
ATOM 577 C CA . GLY A 1 77 ? -17.25 10.664 -3.236 1 86.75 77 GLY A CA 1
ATOM 578 C C . GLY A 1 77 ? -18.203 11.781 -3.598 1 86.75 77 GLY A C 1
ATOM 579 O O . GLY A 1 77 ? -18.438 12.047 -4.777 1 86.75 77 GLY A O 1
ATOM 580 N N . LYS A 1 78 ? -18.875 12.359 -2.598 1 90.75 78 LYS A N 1
ATOM 581 C CA . LYS A 1 78 ? -19.844 13.43 -2.822 1 90.75 78 LYS A CA 1
ATOM 582 C C . LYS A 1 78 ? -19.812 14.453 -1.691 1 90.75 78 LYS A C 1
ATOM 584 O O . LYS A 1 78 ? -19.469 14.117 -0.554 1 90.75 78 LYS A O 1
ATOM 589 N N . LEU A 1 79 ? -20.141 15.656 -2.096 1 92.69 79 LEU A N 1
ATOM 590 C CA . LEU A 1 79 ? -20.375 16.688 -1.097 1 92.69 79 LEU A CA 1
ATOM 591 C C . LEU A 1 79 ? -21.766 16.562 -0.5 1 92.69 79 LEU A C 1
ATOM 593 O O . LEU A 1 79 ? -22.75 16.422 -1.232 1 92.69 79 LEU A O 1
ATOM 597 N N . MET A 1 80 ? -21.844 16.641 0.72 1 90.25 80 MET A N 1
ATOM 598 C CA . MET A 1 80 ? -23.141 16.562 1.385 1 90.25 80 MET A CA 1
ATOM 599 C C . MET A 1 80 ? -23.953 17.844 1.127 1 90.25 80 MET A C 1
ATOM 601 O O . MET A 1 80 ? -23.438 18.797 0.563 1 90.25 80 MET A O 1
ATOM 605 N N . GLU A 1 81 ? -25.141 17.781 1.513 1 79.5 81 GLU A N 1
ATOM 606 C CA . GLU A 1 81 ? -26.109 18.812 1.151 1 79.5 81 GLU A CA 1
ATOM 607 C C . GLU A 1 81 ? -25.672 20.172 1.664 1 79.5 81 GLU A C 1
ATOM 609 O O . GLU A 1 81 ? -25.875 21.188 0.999 1 79.5 81 GLU A O 1
ATOM 614 N N . ASP A 1 82 ? -25.016 20.25 2.756 1 82.06 82 ASP A N 1
ATOM 615 C CA . ASP A 1 82 ? -24.578 21.531 3.295 1 82.06 82 ASP A CA 1
ATOM 616 C C . ASP A 1 82 ? -23.375 22.062 2.52 1 82.06 82 ASP A C 1
ATOM 618 O O . ASP A 1 82 ? -23 23.234 2.67 1 82.06 82 ASP A O 1
ATOM 622 N N . GLY A 1 83 ? -22.766 21.141 1.733 1 87.69 83 GLY A N 1
ATOM 623 C CA . GLY A 1 83 ? -21.703 21.516 0.816 1 87.69 83 GLY A CA 1
ATOM 624 C C . GLY A 1 83 ? -20.344 21.594 1.479 1 87.69 83 GLY A C 1
ATOM 625 O O . GLY A 1 83 ? -19.344 21.891 0.824 1 87.69 83 GLY A O 1
ATOM 626 N N . PHE A 1 84 ? -20.266 21.266 2.746 1 91.81 84 PHE A N 1
ATOM 627 C CA . PHE A 1 84 ? -19.016 21.469 3.469 1 91.81 84 PHE A CA 1
ATOM 628 C C . PHE A 1 84 ? -18.359 20.141 3.807 1 91.81 84 PHE A C 1
ATOM 630 O O . PHE A 1 84 ? -17.141 20.062 3.975 1 91.81 84 PHE A O 1
ATOM 637 N N . ILE A 1 85 ? -19.188 19.172 3.871 1 95.56 85 ILE A N 1
ATOM 638 C CA . ILE A 1 85 ? -18.672 17.859 4.234 1 95.56 85 ILE A CA 1
ATOM 639 C C . ILE A 1 85 ? -18.578 16.984 2.986 1 95.56 85 ILE A C 1
ATOM 641 O O . ILE A 1 85 ? -19.578 16.812 2.268 1 95.56 85 ILE A O 1
ATOM 645 N N . PHE A 1 86 ? -17.422 16.531 2.75 1 96.56 86 PHE A N 1
ATOM 646 C CA . PHE A 1 86 ? -17.219 15.586 1.669 1 96.56 86 PHE A CA 1
ATOM 647 C C . PHE A 1 86 ? -17.219 14.156 2.197 1 96.56 86 PHE A C 1
ATOM 649 O O . PHE A 1 86 ? -16.562 13.852 3.197 1 96.56 86 PHE A O 1
ATOM 656 N N . CYS A 1 87 ? -17.906 13.266 1.476 1 96.06 87 CYS A N 1
ATOM 657 C CA . CYS A 1 87 ? -18.062 11.875 1.899 1 96.06 87 CYS A CA 1
ATOM 658 C C . CYS A 1 87 ? -17.625 10.914 0.8 1 96.06 87 CYS A C 1
ATOM 660 O O . CYS A 1 87 ? -17.984 11.102 -0.367 1 96.06 87 CYS A O 1
ATOM 662 N N . GLN A 1 88 ? -16.891 9.938 1.24 1 95.69 88 GLN A N 1
ATOM 663 C CA . GLN A 1 88 ? -16.422 8.922 0.305 1 95.69 88 GLN A CA 1
ATOM 664 C C . GLN A 1 88 ? -16.297 7.562 0.989 1 95.69 88 GLN A C 1
ATOM 666 O O . GLN A 1 88 ? -15.914 7.484 2.158 1 95.69 88 GLN A O 1
ATOM 671 N N . SER A 1 89 ? -16.562 6.539 0.234 1 94.25 89 SER A N 1
ATOM 672 C CA . SER A 1 89 ? -16.469 5.191 0.785 1 94.25 89 SER A CA 1
ATOM 673 C C . SER A 1 89 ? -15.352 4.391 0.12 1 94.25 89 SER A C 1
ATOM 675 O O . SER A 1 89 ? -15.016 4.637 -1.04 1 94.25 89 SER A O 1
ATOM 677 N N . PHE A 1 90 ? -14.812 3.498 0.857 1 95.31 90 PHE A N 1
ATOM 678 C CA . PHE A 1 90 ? -13.758 2.621 0.376 1 95.31 90 PHE A CA 1
ATOM 679 C C . PHE A 1 90 ? -13.969 1.194 0.868 1 95.31 90 PHE A C 1
ATOM 681 O O . PHE A 1 90 ? -14.336 0.979 2.023 1 95.31 90 PHE A O 1
ATOM 688 N N . SER A 1 91 ? -13.766 0.231 -0.025 1 94.31 91 SER A N 1
ATOM 689 C CA . SER A 1 91 ? -13.594 -1.15 0.414 1 94.31 91 SER A CA 1
ATOM 690 C C . SER A 1 91 ? -12.148 -1.425 0.825 1 94.31 91 SER A C 1
ATOM 692 O O . SER A 1 91 ? -11.219 -1.084 0.096 1 94.31 91 SER A O 1
ATOM 694 N N . ILE A 1 92 ? -12.023 -2.039 1.985 1 95.38 92 ILE A N 1
ATOM 695 C CA . ILE A 1 92 ? -10.68 -2.391 2.428 1 95.38 92 ILE A CA 1
ATOM 696 C C . ILE A 1 92 ? -10.156 -3.564 1.602 1 95.38 92 ILE A C 1
ATOM 698 O O . ILE A 1 92 ? -10.805 -4.605 1.509 1 95.38 92 ILE A O 1
ATOM 702 N N . ARG A 1 93 ? -9.023 -3.34 1.069 1 93.25 93 ARG A N 1
ATOM 703 C CA . ARG A 1 93 ? -8.438 -4.336 0.178 1 93.25 93 ARG A CA 1
ATOM 704 C C . ARG A 1 93 ? -7.523 -5.289 0.943 1 93.25 93 ARG A C 1
ATOM 706 O O . ARG A 1 93 ? -7.102 -4.988 2.061 1 93.25 93 ARG A O 1
ATOM 713 N N . SER A 1 94 ? -7.223 -6.457 0.342 1 90.44 94 SER A N 1
ATOM 714 C CA . SER A 1 94 ? -6.52 -7.539 1.023 1 90.44 94 SER A CA 1
ATOM 715 C C . SER A 1 94 ? -5.09 -7.137 1.371 1 90.44 94 SER A C 1
ATOM 717 O O . SER A 1 94 ? -4.531 -7.605 2.363 1 90.44 94 SER A O 1
ATOM 719 N N . TYR A 1 95 ? -4.523 -6.281 0.569 1 90.88 95 TYR A N 1
ATOM 720 C CA . TYR A 1 95 ? -3.133 -5.918 0.805 1 90.88 95 TYR A CA 1
ATOM 721 C C . TYR A 1 95 ? -3.031 -4.715 1.735 1 90.88 95 TYR A C 1
ATOM 723 O O . TYR A 1 95 ? -1.935 -4.223 2.008 1 90.88 95 TYR A O 1
ATOM 731 N N . GLU A 1 96 ? -4.156 -4.293 2.242 1 93 96 GLU A N 1
ATOM 732 C CA . GLU A 1 96 ? -4.211 -3.146 3.141 1 93 96 GLU A CA 1
ATOM 733 C C . GLU A 1 96 ? -4.336 -3.588 4.598 1 93 96 GLU A C 1
ATOM 735 O O . GLU A 1 96 ? -4.445 -2.754 5.496 1 93 96 GLU A O 1
ATOM 740 N N . ILE A 1 97 ? -4.328 -4.879 4.789 1 90.06 97 ILE A N 1
ATOM 741 C CA . ILE A 1 97 ? -4.395 -5.422 6.141 1 90.06 97 ILE A CA 1
ATOM 742 C C . ILE A 1 97 ? -3.094 -6.152 6.469 1 90.06 97 ILE A C 1
ATOM 744 O O . ILE A 1 97 ? -2.32 -6.488 5.57 1 90.06 97 ILE A O 1
ATOM 748 N N . GLY A 1 98 ? -2.891 -6.316 7.766 1 83.94 98 GLY A N 1
ATOM 749 C CA . GLY A 1 98 ? -1.718 -7.047 8.219 1 83.94 98 GLY A CA 1
ATOM 750 C C . GLY A 1 98 ? -2.029 -8.469 8.648 1 83.94 98 GLY A C 1
ATOM 751 O O . GLY A 1 98 ? -3.104 -8.992 8.352 1 83.94 98 GLY A O 1
ATOM 752 N N . ALA A 1 99 ? -1.022 -9.055 9.281 1 81.94 99 ALA A N 1
ATOM 753 C CA . ALA A 1 99 ? -1.116 -10.445 9.734 1 81.94 99 ALA A CA 1
ATOM 754 C C . ALA A 1 99 ? -2.213 -10.609 10.781 1 81.94 99 ALA A C 1
ATOM 756 O O . ALA A 1 99 ? -2.723 -11.711 10.984 1 81.94 99 ALA A O 1
ATOM 757 N N . ASP A 1 100 ? -2.574 -9.539 11.383 1 83.56 100 ASP A N 1
ATOM 758 C CA . ASP A 1 100 ? -3.627 -9.594 12.391 1 83.56 100 ASP A CA 1
ATOM 759 C C . ASP A 1 100 ? -5.004 -9.422 11.758 1 83.56 100 ASP A C 1
ATOM 761 O O . ASP A 1 100 ? -6.008 -9.297 12.461 1 83.56 100 ASP A O 1
ATOM 765 N N . ARG A 1 101 ? -5.082 -9.289 10.438 1 87.81 101 ARG A N 1
ATOM 766 C CA . ARG A 1 101 ? -6.301 -9.242 9.633 1 87.81 101 ARG A CA 1
ATOM 767 C C . ARG A 1 101 ? -6.992 -7.891 9.766 1 87.81 101 ARG A C 1
ATOM 769 O O . ARG A 1 101 ? -8.18 -7.762 9.453 1 87.81 101 ARG A O 1
ATOM 776 N N . ALA A 1 102 ? -6.277 -6.984 10.328 1 92.06 102 ALA A N 1
ATOM 777 C CA . ALA A 1 102 ? -6.809 -5.633 10.469 1 92.06 102 ALA A CA 1
ATOM 778 C C . ALA A 1 102 ? -6.055 -4.648 9.578 1 92.06 102 ALA A C 1
ATOM 780 O O . ALA A 1 102 ? -4.863 -4.824 9.312 1 92.06 102 ALA A O 1
ATOM 781 N N . ALA A 1 103 ? -6.809 -3.656 9.133 1 95.06 103 ALA A N 1
ATOM 782 C CA . ALA A 1 103 ? -6.133 -2.578 8.422 1 95.06 103 ALA A CA 1
ATOM 783 C C . ALA A 1 103 ? -5.027 -1.962 9.273 1 95.06 103 ALA A C 1
ATOM 785 O O . ALA A 1 103 ? -5.152 -1.877 10.5 1 95.06 103 ALA A O 1
ATOM 786 N N . SER A 1 104 ? -4.008 -1.569 8.617 1 92.94 104 SER A N 1
ATOM 787 C CA . SER A 1 104 ? -2.928 -0.896 9.328 1 92.94 104 SER A CA 1
ATOM 788 C C . SER A 1 104 ? -3.238 0.584 9.531 1 92.94 104 SER A C 1
ATOM 790 O O . SER A 1 104 ? -4.086 1.146 8.836 1 92.94 104 SER A O 1
ATOM 792 N N . ILE A 1 105 ? -2.551 1.178 10.461 1 95.62 105 ILE A N 1
ATOM 793 C CA . ILE A 1 105 ? -2.693 2.615 10.664 1 95.62 105 ILE A CA 1
ATOM 794 C C . ILE A 1 105 ? -2.266 3.357 9.398 1 95.62 105 ILE A C 1
ATOM 796 O O . ILE A 1 105 ? -2.85 4.387 9.047 1 95.62 105 ILE A O 1
ATOM 800 N N . GLU A 1 106 ? -1.279 2.867 8.688 1 95.19 106 GLU A N 1
ATOM 801 C CA . GLU A 1 106 ? -0.865 3.473 7.426 1 95.19 106 GLU A CA 1
ATOM 802 C C . GLU A 1 106 ? -1.994 3.438 6.398 1 95.19 106 GLU A C 1
ATOM 804 O O . GLU A 1 106 ? -2.221 4.414 5.684 1 95.19 106 GLU A O 1
ATOM 809 N N . THR A 1 107 ? -2.639 2.299 6.348 1 96.06 107 THR A N 1
ATOM 810 C CA . THR A 1 107 ? -3.783 2.184 5.453 1 96.06 107 THR A CA 1
ATOM 811 C C . THR A 1 107 ? -4.836 3.238 5.781 1 96.06 107 THR A C 1
ATOM 813 O O . THR A 1 107 ? -5.309 3.947 4.891 1 96.06 107 THR A O 1
ATOM 816 N N . MET A 1 108 ? -5.16 3.34 7.031 1 98 108 MET A N 1
ATOM 817 C CA . MET A 1 108 ? -6.18 4.297 7.457 1 98 108 MET A CA 1
ATOM 818 C C . MET A 1 108 ? -5.77 5.723 7.102 1 98 108 MET A C 1
ATOM 820 O O . MET A 1 108 ? -6.566 6.484 6.559 1 98 108 MET A O 1
ATOM 824 N N . MET A 1 109 ? -4.555 6.027 7.348 1 97.94 109 MET A N 1
ATOM 825 C CA . MET A 1 109 ? -4.062 7.375 7.07 1 97.94 109 MET A CA 1
ATOM 826 C C . MET A 1 109 ? -4.012 7.633 5.57 1 97.94 109 MET A C 1
ATOM 828 O O . MET A 1 109 ? -4.27 8.75 5.117 1 97.94 109 MET A O 1
ATOM 832 N N . ASN A 1 110 ? -3.682 6.664 4.844 1 96.5 110 ASN A N 1
ATOM 833 C CA . ASN A 1 110 ? -3.707 6.781 3.391 1 96.5 110 ASN A CA 1
ATOM 834 C C . ASN A 1 110 ? -5.113 7.062 2.875 1 96.5 110 ASN A C 1
ATOM 836 O O . ASN A 1 110 ? -5.293 7.867 1.959 1 96.5 110 ASN A O 1
ATOM 840 N N . LEU A 1 111 ? -6.043 6.438 3.443 1 97.69 111 LEU A N 1
ATOM 841 C CA . LEU A 1 111 ? -7.422 6.656 3.029 1 97.69 111 LEU A CA 1
ATOM 842 C C . LEU A 1 111 ? -7.879 8.07 3.385 1 97.69 111 LEU A C 1
ATOM 844 O O . LEU A 1 111 ? -8.625 8.695 2.627 1 97.69 111 LEU A O 1
ATOM 848 N N . LEU A 1 112 ? -7.441 8.555 4.547 1 98.19 112 LEU A N 1
ATOM 849 C CA . LEU A 1 112 ? -7.742 9.938 4.891 1 98.19 112 LEU A CA 1
ATOM 850 C C . LEU A 1 112 ? -7.16 10.898 3.852 1 98.19 112 LEU A C 1
ATOM 852 O O . LEU A 1 112 ? -7.84 11.82 3.406 1 98.19 112 LEU A O 1
ATOM 856 N N . GLN A 1 113 ? -5.926 10.648 3.521 1 95.5 113 GLN A N 1
ATOM 857 C CA . GLN A 1 113 ? -5.27 11.484 2.525 1 95.5 113 GLN A CA 1
ATOM 858 C C . GLN A 1 113 ? -5.984 11.406 1.18 1 95.5 113 GLN A C 1
ATOM 860 O O . GLN A 1 113 ? -6.199 12.422 0.523 1 95.5 113 GLN A O 1
ATOM 865 N N . GLU A 1 114 ? -6.305 10.211 0.789 1 95 114 GLU A N 1
ATOM 866 C CA . GLU A 1 114 ? -7.051 10.016 -0.45 1 95 114 GLU A CA 1
ATOM 867 C C . GLU A 1 114 ? -8.344 10.82 -0.454 1 95 114 GLU A C 1
ATOM 869 O O . GLU A 1 114 ? -8.656 11.508 -1.434 1 95 114 GLU A O 1
ATOM 874 N N . THR A 1 115 ? -9.039 10.781 0.583 1 96.69 115 THR A N 1
ATOM 875 C CA . THR A 1 115 ? -10.312 11.484 0.697 1 96.69 115 THR A CA 1
ATOM 876 C C . THR A 1 115 ? -10.102 12.992 0.645 1 96.69 115 THR A C 1
ATOM 878 O O . THR A 1 115 ? -10.859 13.711 -0.013 1 96.69 115 THR A O 1
ATOM 881 N N . SER A 1 116 ? -9.086 13.453 1.307 1 95.56 116 SER A N 1
ATOM 882 C CA . SER A 1 116 ? -8.758 14.875 1.307 1 95.56 116 SER A CA 1
ATOM 883 C C . SER A 1 116 ? -8.43 15.367 -0.099 1 95.56 116 SER A C 1
ATOM 885 O O . SER A 1 116 ? -8.883 16.438 -0.508 1 95.56 116 SER A O 1
ATOM 887 N N . LEU A 1 117 ? -7.66 14.617 -0.799 1 92.88 117 LEU A N 1
ATOM 888 C CA . LEU A 1 117 ? -7.262 14.992 -2.15 1 92.88 117 LEU A CA 1
ATOM 889 C C . LEU A 1 117 ? -8.469 15.008 -3.088 1 92.88 117 LEU A C 1
ATOM 891 O O . LEU A 1 117 ? -8.617 15.93 -3.896 1 92.88 117 LEU A O 1
ATOM 895 N N . ASN A 1 118 ? -9.266 14.055 -2.934 1 93.75 118 ASN A N 1
ATOM 896 C CA . ASN A 1 118 ? -10.469 14.008 -3.754 1 93.75 118 ASN A CA 1
ATOM 897 C C . ASN A 1 118 ? -11.43 15.148 -3.408 1 93.75 118 ASN A C 1
ATOM 899 O O . ASN A 1 118 ? -12.102 15.688 -4.289 1 93.75 118 ASN A O 1
ATOM 903 N N . HIS A 1 119 ? -11.531 15.492 -2.186 1 94.94 119 HIS A N 1
ATOM 904 C CA . HIS A 1 119 ? -12.297 16.656 -1.77 1 94.94 119 HIS A CA 1
ATOM 905 C C . HIS A 1 119 ? -11.789 17.922 -2.443 1 94.94 119 HIS A C 1
ATOM 907 O O . HIS A 1 119 ? -12.562 18.672 -3.029 1 94.94 119 HIS A O 1
ATOM 913 N N . ALA A 1 120 ? -10.492 18.141 -2.342 1 93.06 120 ALA A N 1
ATOM 914 C CA . ALA A 1 120 ? -9.883 19.312 -2.963 1 93.06 120 ALA A CA 1
ATOM 915 C C . ALA A 1 120 ? -10.164 19.359 -4.461 1 93.06 120 ALA A C 1
ATOM 917 O O . ALA A 1 120 ? -10.445 20.422 -5.023 1 93.06 120 ALA A O 1
ATOM 918 N N . LYS A 1 121 ? -10.094 18.234 -5.047 1 90.5 121 LYS A N 1
ATOM 919 C CA . LYS A 1 121 ? -10.352 18.141 -6.477 1 90.5 121 LYS A CA 1
ATOM 920 C C . LYS A 1 121 ? -11.797 18.516 -6.805 1 90.5 121 LYS A C 1
ATOM 922 O O . LYS A 1 121 ? -12.047 19.312 -7.707 1 90.5 121 LYS A O 1
ATOM 927 N N . ILE A 1 122 ? -12.719 18 -6.094 1 90.44 122 ILE A N 1
ATOM 928 C CA . ILE A 1 122 ? -14.133 18.156 -6.41 1 90.44 122 ILE A CA 1
ATOM 929 C C . ILE A 1 122 ? -14.562 19.594 -6.176 1 90.44 122 ILE A C 1
ATOM 931 O O . ILE A 1 122 ? -15.414 20.125 -6.895 1 90.44 122 ILE A O 1
ATOM 935 N N . VAL A 1 123 ? -13.938 20.25 -5.238 1 91.75 123 VAL A N 1
ATOM 936 C CA . VAL A 1 123 ? -14.344 21.625 -4.949 1 91.75 123 VAL A CA 1
ATOM 937 C C . VAL A 1 123 ? -13.5 22.594 -5.777 1 91.75 123 VAL A C 1
ATOM 939 O O . VAL A 1 123 ? -13.578 23.812 -5.586 1 91.75 123 VAL A O 1
ATOM 942 N N . GLY A 1 124 ? -12.555 22.094 -6.594 1 89.56 124 GLY A N 1
ATOM 943 C CA . GLY A 1 124 ? -11.828 22.906 -7.559 1 89.56 124 GLY A CA 1
ATOM 944 C C . GLY A 1 124 ? -10.594 23.562 -6.977 1 89.56 124 GLY A C 1
ATOM 945 O O . GLY A 1 124 ? -10.133 24.578 -7.488 1 89.56 124 GLY A O 1
ATOM 946 N N . LEU A 1 125 ? -10.125 23.016 -5.988 1 91.38 125 LEU A N 1
ATOM 947 C CA . LEU A 1 125 ? -9 23.656 -5.316 1 91.38 125 LEU A CA 1
ATOM 948 C C . LEU A 1 125 ? -7.691 22.938 -5.629 1 91.38 125 LEU A C 1
ATOM 950 O O . LEU A 1 125 ? -6.613 23.391 -5.234 1 91.38 125 LEU A O 1
ATOM 954 N N . MET A 1 126 ? -7.91 21.828 -6.32 1 86.25 126 MET A N 1
ATOM 955 C CA . MET A 1 126 ? -6.699 21.078 -6.648 1 86.25 126 MET A CA 1
ATOM 956 C C . MET A 1 126 ? -5.973 21.703 -7.832 1 86.25 126 MET A C 1
ATOM 958 O O . MET A 1 126 ? -6.566 21.906 -8.891 1 86.25 126 MET A O 1
ATOM 962 N N . GLY A 1 127 ? -5.051 22.516 -7.758 1 71 127 GLY A N 1
ATOM 963 C CA . GLY A 1 127 ? -4.223 23.031 -8.836 1 71 127 GLY A CA 1
ATOM 964 C C . GLY A 1 127 ? -3.395 21.953 -9.516 1 71 127 GLY A C 1
ATOM 965 O O . GLY A 1 127 ? -3.926 20.922 -9.938 1 71 127 GLY A O 1
ATOM 966 N N . ASP A 1 128 ? -2.135 22.312 -9.852 1 63.03 128 ASP A N 1
ATOM 967 C CA . ASP A 1 128 ? -1.195 21.438 -10.555 1 63.03 128 ASP A CA 1
ATOM 968 C C . ASP A 1 128 ? -0.616 20.391 -9.617 1 63.03 128 ASP A C 1
ATOM 970 O O . ASP A 1 128 ? 0.135 19.516 -10.055 1 63.03 128 ASP A O 1
ATOM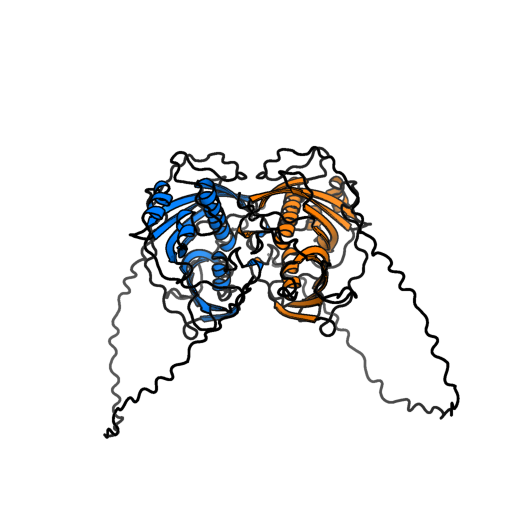 974 N N . GLY A 1 129 ? -1.032 20.531 -8.328 1 61.72 129 GLY A N 1
ATOM 975 C CA . GLY A 1 129 ? -0.35 19.578 -7.48 1 61.72 129 GLY A CA 1
ATOM 976 C C . GLY A 1 129 ? -0.968 19.453 -6.098 1 61.72 129 GLY A C 1
ATOM 977 O O . GLY A 1 129 ? -1.916 20.172 -5.773 1 61.72 129 GLY A O 1
ATOM 978 N N . PHE A 1 130 ? -0.313 18.484 -5.395 1 65.25 130 PHE A N 1
ATOM 979 C CA . PHE A 1 130 ? -0.706 18.203 -4.02 1 65.25 130 PHE A CA 1
ATOM 980 C C . PHE A 1 130 ? -0.254 19.312 -3.082 1 65.25 130 PHE A C 1
ATOM 982 O O . PHE A 1 130 ? 0.889 19.766 -3.154 1 65.25 130 PHE A O 1
ATOM 989 N N . GLY A 1 131 ? -1.207 20.078 -2.521 1 80.19 131 GLY A N 1
ATOM 990 C CA . GLY A 1 131 ? -0.806 20.922 -1.404 1 80.19 131 GLY A CA 1
ATOM 991 C C . GLY A 1 131 ? -0.91 22.406 -1.704 1 80.19 131 GLY A C 1
ATOM 992 O O . GLY A 1 131 ? -0.501 23.234 -0.893 1 80.19 131 GLY A O 1
ATOM 993 N N . SER A 1 132 ? -1.296 22.703 -2.904 1 89.56 132 SER A N 1
ATOM 994 C CA . SER A 1 132 ? -1.458 24.109 -3.236 1 89.56 132 SER A CA 1
ATOM 995 C C . SER A 1 132 ? -2.717 24.344 -4.066 1 89.56 132 SER A C 1
ATOM 997 O O . SER A 1 132 ? -3.043 23.547 -4.945 1 89.56 132 SER A O 1
ATOM 999 N N . THR A 1 133 ? -3.393 25.453 -3.793 1 92.06 133 THR A N 1
ATOM 1000 C CA . THR A 1 133 ? -4.52 25.891 -4.613 1 92.06 133 THR A CA 1
ATOM 1001 C C . THR A 1 133 ? -4.047 26.75 -5.777 1 92.06 133 THR A C 1
ATOM 1003 O O . THR A 1 133 ? -2.883 27.141 -5.828 1 92.06 133 THR A O 1
ATOM 1006 N N . PRO A 1 134 ? -4.938 27.031 -6.672 1 92.31 134 PRO A N 1
ATOM 1007 C CA . PRO A 1 134 ? -4.547 27.875 -7.809 1 92.31 134 PRO A CA 1
ATOM 1008 C C . PRO A 1 134 ? -4.012 29.234 -7.379 1 92.31 134 PRO A C 1
ATOM 1010 O O . PRO A 1 134 ? -2.967 29.672 -7.863 1 92.31 134 PRO A O 1
ATOM 1013 N N . GLU A 1 135 ? -4.645 29.875 -6.457 1 93.62 135 GLU A N 1
ATOM 1014 C CA . GLU A 1 135 ? -4.184 31.188 -6 1 93.62 135 GLU A CA 1
ATOM 1015 C C . GLU A 1 135 ? -2.867 31.078 -5.242 1 93.62 135 GLU A C 1
ATOM 1017 O O . GLU A 1 135 ? -2.023 31.969 -5.312 1 93.62 135 GLU A O 1
ATOM 1022 N N . MET A 1 136 ? -2.672 30.016 -4.551 1 92.69 136 MET A N 1
ATOM 1023 C CA . MET A 1 136 ? -1.419 29.766 -3.838 1 92.69 136 MET A CA 1
ATOM 1024 C C . MET A 1 136 ? -0.267 29.578 -4.816 1 92.69 136 MET A C 1
ATOM 1026 O O . MET A 1 136 ? 0.815 30.141 -4.633 1 92.69 136 MET A O 1
ATOM 1030 N N . SER A 1 137 ? -0.51 28.828 -5.805 1 91.25 137 SER A N 1
ATOM 1031 C CA . SER A 1 137 ? 0.519 28.484 -6.785 1 91.25 137 SER A CA 1
ATOM 1032 C C . SER A 1 137 ? 1.047 29.734 -7.48 1 91.25 137 SER A C 1
ATOM 1034 O O . SER A 1 137 ? 2.234 29.828 -7.797 1 91.25 137 SER A O 1
ATOM 1036 N N . LYS A 1 138 ? 0.259 30.719 -7.68 1 92.38 138 LYS A N 1
ATOM 1037 C CA . LYS A 1 138 ? 0.632 31.953 -8.359 1 92.38 138 LYS A CA 1
ATOM 1038 C C . LYS A 1 138 ? 1.694 32.719 -7.566 1 92.38 138 LYS A C 1
ATOM 1040 O O . LYS A 1 138 ? 2.453 33.5 -8.141 1 92.38 138 LYS A O 1
ATOM 1045 N N . ILE A 1 139 ? 1.698 32.438 -6.328 1 93.25 139 ILE A N 1
ATOM 1046 C CA . ILE A 1 139 ? 2.611 33.219 -5.504 1 93.25 139 ILE A CA 1
ATOM 1047 C C . ILE A 1 139 ? 3.51 32.281 -4.695 1 93.25 139 ILE A C 1
ATOM 1049 O O . ILE A 1 139 ? 3.932 32.625 -3.588 1 93.25 139 ILE A O 1
ATOM 1053 N N . ASN A 1 140 ? 3.643 31.047 -5.105 1 91.44 140 ASN A N 1
ATOM 1054 C CA . ASN A 1 140 ? 4.598 30.062 -4.629 1 91.44 140 ASN A CA 1
ATOM 1055 C C . ASN A 1 140 ? 4.336 29.688 -3.174 1 91.44 140 ASN A C 1
ATOM 1057 O O . ASN A 1 140 ? 5.266 29.594 -2.375 1 91.44 140 ASN A O 1
ATOM 1061 N N . LEU A 1 141 ? 3.055 29.594 -2.861 1 92.38 141 LEU A N 1
ATOM 1062 C CA . LEU A 1 141 ? 2.697 29.141 -1.521 1 92.38 141 LEU A CA 1
ATOM 1063 C C . LEU A 1 141 ? 2.246 27.688 -1.539 1 92.38 141 LEU A C 1
ATOM 1065 O O . LEU A 1 141 ? 1.706 27.203 -2.541 1 92.38 141 LEU A O 1
ATOM 1069 N N . ILE A 1 142 ? 2.531 26.984 -0.403 1 90.94 142 ILE A N 1
ATOM 1070 C CA . ILE A 1 142 ? 2.09 25.594 -0.238 1 90.94 142 ILE A CA 1
ATOM 1071 C C . ILE A 1 142 ? 1.547 25.391 1.175 1 90.94 142 ILE A C 1
ATOM 1073 O O . ILE A 1 142 ? 1.915 26.125 2.098 1 90.94 142 ILE A O 1
ATOM 1077 N N . TRP A 1 143 ? 0.668 24.438 1.299 1 91.62 143 TRP A N 1
ATOM 1078 C CA . TRP A 1 143 ? 0.234 23.969 2.609 1 91.62 143 TRP A CA 1
ATOM 1079 C C . TRP A 1 143 ? 1.248 23 3.203 1 91.62 143 TRP A C 1
ATOM 1081 O O . TRP A 1 143 ? 1.771 22.125 2.498 1 91.62 143 TRP A O 1
ATOM 1091 N N . VAL A 1 144 ? 1.458 23.125 4.445 1 92.81 144 VAL A N 1
ATOM 1092 C CA . VAL A 1 144 ? 2.303 22.188 5.168 1 92.81 144 VAL A CA 1
ATOM 1093 C C . VAL A 1 144 ? 1.576 21.688 6.418 1 92.81 144 VAL A C 1
ATOM 1095 O O . VAL A 1 144 ? 1.048 22.484 7.191 1 92.81 144 VAL A O 1
ATOM 1098 N N . VAL A 1 145 ? 1.56 20.406 6.582 1 95.5 145 VAL A N 1
ATOM 1099 C CA . VAL A 1 145 ? 0.951 19.844 7.781 1 95.5 145 VAL A CA 1
ATOM 1100 C C . VAL A 1 145 ? 1.895 20.016 8.969 1 95.5 145 VAL A C 1
ATOM 1102 O O . VAL A 1 145 ? 3.098 19.781 8.859 1 95.5 145 VAL A O 1
ATOM 1105 N N . THR A 1 146 ? 1.336 20.453 10.102 1 95.25 146 THR A N 1
ATOM 1106 C CA . THR A 1 146 ? 2.166 20.656 11.281 1 95.25 146 THR A CA 1
ATOM 1107 C C . THR A 1 146 ? 1.814 19.656 12.375 1 95.25 146 THR A C 1
ATOM 1109 O O . THR A 1 146 ? 2.66 19.312 13.211 1 95.25 146 THR A O 1
ATOM 1112 N N . LYS A 1 147 ? 0.611 19.297 12.352 1 96.44 147 LYS A N 1
ATOM 1113 C CA . LYS A 1 147 ? 0.166 18.375 13.398 1 96.44 147 LYS A CA 1
ATOM 1114 C C . LYS A 1 147 ? -0.882 17.406 12.875 1 96.44 147 LYS A C 1
ATOM 1116 O O . LYS A 1 147 ? -1.699 17.766 12.023 1 96.44 147 LYS A O 1
ATOM 1121 N N . MET A 1 148 ? -0.877 16.188 13.383 1 97.5 148 MET A N 1
ATOM 1122 C CA . MET A 1 148 ? -1.846 15.141 13.078 1 97.5 148 MET A CA 1
ATOM 1123 C C . MET A 1 148 ? -2.232 14.383 14.344 1 97.5 148 MET A C 1
ATOM 1125 O O . MET A 1 148 ? -1.365 13.938 15.102 1 97.5 148 MET A O 1
ATOM 1129 N N . GLN A 1 149 ? -3.516 14.305 14.609 1 97.81 149 GLN A N 1
ATOM 1130 C CA . GLN A 1 149 ? -4.035 13.539 15.734 1 97.81 149 GLN A CA 1
ATOM 1131 C C . GLN A 1 149 ? -5.066 12.516 15.273 1 97.81 149 GLN A C 1
ATOM 1133 O O . GLN A 1 149 ? -5.91 12.812 14.43 1 97.81 149 GLN A O 1
ATOM 1138 N N . VAL A 1 150 ? -4.922 11.32 15.867 1 97.88 150 VAL A N 1
ATOM 1139 C CA . VAL A 1 150 ? -5.828 10.242 15.484 1 97.88 150 VAL A CA 1
ATOM 1140 C C . VAL A 1 150 ? -6.258 9.461 16.719 1 97.88 150 VAL A C 1
ATOM 1142 O O . VAL A 1 150 ? -5.457 9.242 17.641 1 97.88 150 VAL A O 1
ATOM 1145 N N . LEU A 1 151 ? -7.48 9.109 16.75 1 98.12 151 LEU A N 1
ATOM 1146 C CA . LEU A 1 151 ? -8.047 8.172 17.703 1 98.12 151 LEU A CA 1
ATOM 1147 C C . LEU A 1 151 ? -8.789 7.047 16.984 1 98.12 151 LEU A C 1
ATOM 1149 O O . LEU A 1 151 ? -9.68 7.301 16.188 1 98.12 151 LEU A O 1
ATOM 1153 N N . VAL A 1 152 ? -8.406 5.82 17.312 1 97.88 152 VAL A N 1
ATOM 1154 C CA . VAL A 1 152 ? -8.992 4.664 16.641 1 97.88 152 VAL A CA 1
ATOM 1155 C C . VAL A 1 152 ? -9.828 3.857 17.625 1 97.88 152 VAL A C 1
ATOM 1157 O O . VAL A 1 152 ? -9.328 3.428 18.672 1 97.88 152 VAL A O 1
ATOM 1160 N N . ASP A 1 153 ? -11.062 3.645 17.234 1 97.44 153 ASP A N 1
ATOM 1161 C CA . ASP A 1 153 ? -11.922 2.783 18.047 1 97.44 153 ASP A CA 1
ATOM 1162 C C . ASP A 1 153 ? -11.805 1.323 17.609 1 97.44 153 ASP A C 1
ATOM 1164 O O . ASP A 1 153 ? -11.742 0.424 18.453 1 97.44 153 ASP A O 1
ATOM 1168 N N . ARG A 1 154 ? -11.781 1.151 16.344 1 97.12 154 ARG A N 1
ATOM 1169 C CA . ARG A 1 154 ? -11.68 -0.193 15.789 1 97.12 154 ARG A CA 1
ATOM 1170 C C . ARG A 1 154 ? -11.133 -0.155 14.367 1 97.12 154 ARG A C 1
ATOM 1172 O O . ARG A 1 154 ? -11.508 0.708 13.57 1 97.12 154 ARG A O 1
ATOM 1179 N N . TYR A 1 155 ? -10.289 -1.085 14.117 1 97.19 155 TYR A N 1
ATOM 1180 C CA . TYR A 1 155 ? -9.766 -1.199 12.758 1 97.19 155 TYR A CA 1
ATOM 1181 C C . TYR A 1 155 ? -10.672 -2.066 11.898 1 97.19 155 TYR A C 1
ATOM 1183 O O . TYR A 1 155 ? -11.141 -3.117 12.336 1 97.19 155 TYR A O 1
ATOM 1191 N N . PRO A 1 156 ? -10.914 -1.596 10.656 1 97.38 156 PRO A N 1
ATOM 1192 C CA . PRO A 1 156 ? -11.648 -2.467 9.742 1 97.38 156 PRO A CA 1
ATOM 1193 C C . PRO A 1 156 ? -10.805 -3.625 9.219 1 97.38 156 PRO A C 1
ATOM 1195 O O . PRO A 1 156 ? -9.578 -3.617 9.367 1 97.38 156 PRO A O 1
ATOM 1198 N N . THR A 1 157 ? -11.516 -4.574 8.656 1 94.38 157 THR A N 1
ATOM 1199 C CA . THR A 1 157 ? -10.859 -5.758 8.109 1 94.38 157 THR A CA 1
ATOM 1200 C C . THR A 1 157 ? -11.133 -5.887 6.617 1 94.38 157 THR A C 1
ATOM 1202 O O . THR A 1 157 ? -11.852 -5.07 6.039 1 94.38 157 THR A O 1
ATOM 1205 N N . TRP A 1 158 ? -10.508 -6.867 6.008 1 92.06 158 TRP A N 1
ATOM 1206 C CA . TRP A 1 158 ? -10.633 -7.09 4.57 1 92.06 158 TRP A CA 1
ATOM 1207 C C . TRP A 1 158 ? -12.094 -7.238 4.164 1 92.06 158 TRP A C 1
ATOM 1209 O O . TRP A 1 158 ? -12.844 -8 4.781 1 92.06 158 TRP A O 1
ATOM 1219 N N . GLY A 1 159 ? -12.43 -6.418 3.203 1 90.88 159 GLY A N 1
ATOM 1220 C CA . GLY A 1 159 ? -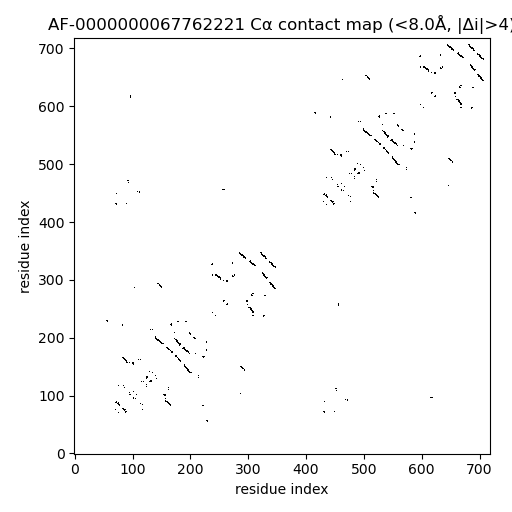13.781 -6.508 2.682 1 90.88 159 GLY A CA 1
ATOM 1221 C C . GLY A 1 159 ? -14.742 -5.531 3.336 1 90.88 159 GLY A C 1
ATOM 1222 O O . GLY A 1 159 ? -15.82 -5.254 2.801 1 90.88 159 GLY A O 1
ATOM 1223 N N . ASP A 1 160 ? -14.398 -5.07 4.512 1 94.19 160 ASP A N 1
ATOM 1224 C CA . ASP A 1 160 ? -15.227 -4.027 5.117 1 94.19 160 ASP A CA 1
ATOM 1225 C C . ASP A 1 160 ? -15.289 -2.791 4.223 1 94.19 160 ASP A C 1
ATOM 1227 O O . ASP A 1 160 ? -14.312 -2.445 3.557 1 94.19 160 ASP A O 1
ATOM 1231 N N . VAL A 1 161 ? -16.422 -2.209 4.25 1 94.38 161 VAL A N 1
ATOM 1232 C CA . VAL A 1 161 ? -16.578 -0.92 3.58 1 94.38 161 VAL A CA 1
ATOM 1233 C C . VAL A 1 161 ? -16.641 0.197 4.621 1 94.38 161 VAL A C 1
ATOM 1235 O O . VAL A 1 161 ? -17.438 0.14 5.555 1 94.38 161 VAL A O 1
ATOM 1238 N N . VAL A 1 162 ? -15.805 1.16 4.402 1 96.81 162 VAL A N 1
ATOM 1239 C CA . VAL A 1 162 ? -15.773 2.279 5.336 1 96.81 162 VAL A CA 1
ATOM 1240 C C . VAL A 1 162 ? -16.219 3.559 4.629 1 96.81 162 VAL A C 1
ATOM 1242 O O . VAL A 1 162 ? -15.945 3.738 3.438 1 96.81 162 VAL A O 1
ATOM 1245 N N . GLN A 1 163 ? -16.875 4.371 5.387 1 96.69 163 GLN A N 1
ATOM 1246 C CA . GLN A 1 163 ? -17.219 5.711 4.934 1 96.69 163 GLN A CA 1
ATOM 1247 C C . GLN A 1 163 ? -16.375 6.77 5.641 1 96.69 163 GLN A C 1
ATOM 1249 O O . GLN A 1 163 ? -16.266 6.766 6.871 1 96.69 163 GLN A O 1
ATOM 1254 N N . ILE A 1 164 ? -15.852 7.633 4.863 1 98 164 ILE A N 1
ATOM 1255 C CA . ILE A 1 164 ? -15.016 8.688 5.414 1 98 164 ILE A CA 1
ATOM 1256 C C . ILE A 1 164 ? -15.633 10.055 5.102 1 98 164 ILE A C 1
ATOM 1258 O O . ILE A 1 164 ? -15.836 10.398 3.936 1 98 164 ILE A O 1
ATOM 1262 N N . ASP A 1 165 ? -15.891 10.789 6.125 1 97.38 165 ASP A N 1
ATOM 1263 C CA 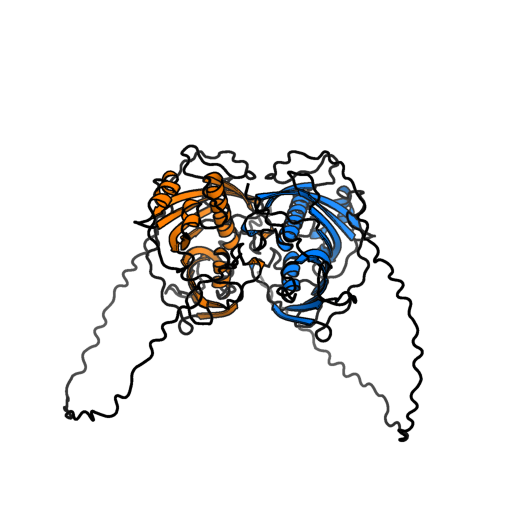. ASP A 1 165 ? -16.297 12.188 6.023 1 97.38 165 ASP A CA 1
ATOM 1264 C C . ASP A 1 165 ? -15.141 13.125 6.363 1 97.38 165 ASP A C 1
ATOM 1266 O O . ASP A 1 165 ? -14.391 12.867 7.309 1 97.38 165 ASP A O 1
ATOM 1270 N N . THR A 1 166 ? -15.008 14.148 5.605 1 98.19 166 THR A N 1
ATOM 1271 C CA . THR A 1 166 ? -13.969 15.125 5.918 1 98.19 166 THR A CA 1
ATOM 1272 C C . THR A 1 166 ? -14.453 16.547 5.637 1 98.19 166 THR A C 1
ATOM 1274 O O . THR A 1 166 ? -15.312 16.75 4.773 1 98.19 166 THR A O 1
ATOM 1277 N N . TRP A 1 167 ? -13.906 17.469 6.371 1 97.38 167 TRP A N 1
ATOM 1278 C CA . TRP A 1 167 ? -14.172 18.891 6.172 1 97.38 167 TRP A CA 1
ATOM 1279 C C . TRP A 1 167 ? -13 19.734 6.652 1 97.38 167 TRP A C 1
ATOM 1281 O O . TRP A 1 167 ? -12.109 19.25 7.344 1 97.38 167 TRP A O 1
ATOM 1291 N N . VAL A 1 168 ? -13.031 20.984 6.207 1 96.5 168 VAL A N 1
ATOM 1292 C CA . VAL A 1 168 ? -11.984 21.922 6.605 1 96.5 168 VAL A CA 1
ATOM 1293 C C . VAL A 1 168 ? -12.594 23.078 7.379 1 96.5 168 VAL A C 1
ATOM 1295 O O . VAL A 1 168 ? -13.766 23.406 7.191 1 96.5 168 VAL A O 1
ATOM 1298 N N . ALA A 1 169 ? -11.797 23.594 8.25 1 95.75 169 ALA A N 1
ATOM 1299 C CA . ALA A 1 169 ? -12.156 24.766 9.055 1 95.75 169 ALA A CA 1
ATOM 1300 C C . ALA A 1 169 ? -10.938 25.656 9.297 1 95.75 169 ALA A C 1
ATOM 1302 O O . ALA A 1 169 ? -9.797 25.219 9.109 1 95.75 169 ALA A O 1
ATOM 1303 N N . ALA A 1 170 ? -11.258 26.844 9.672 1 93.19 170 ALA A N 1
ATOM 1304 C CA . ALA A 1 170 ? -10.18 27.75 10.047 1 93.19 170 ALA A CA 1
ATOM 1305 C C . ALA A 1 170 ? -9.508 27.297 11.344 1 93.19 170 ALA A C 1
ATOM 1307 O O . ALA A 1 170 ? -10.172 26.75 12.227 1 93.19 170 ALA A O 1
ATOM 1308 N N . SER A 1 171 ? -8.289 27.531 11.367 1 92.19 171 SER A N 1
ATOM 1309 C CA . SER A 1 171 ? -7.516 27.312 12.586 1 92.19 171 SER A CA 1
ATOM 1310 C C . SER A 1 171 ? -6.609 28.5 12.898 1 92.19 171 SER A C 1
ATOM 1312 O O . SER A 1 171 ? -5.641 28.75 12.172 1 92.19 171 SER A O 1
ATOM 1314 N N . GLY A 1 172 ? -6.945 29.172 14.023 1 86.5 172 GLY A N 1
ATOM 1315 C CA . GLY A 1 172 ? -6.203 30.391 14.328 1 86.5 172 GLY A CA 1
ATOM 1316 C C . GLY A 1 172 ? -6.309 31.438 13.234 1 86.5 172 GLY A C 1
ATOM 1317 O O . GLY A 1 172 ? -7.285 31.453 12.484 1 86.5 172 GLY A O 1
ATOM 1318 N N . LYS A 1 173 ? -5.277 32.312 13.172 1 81.81 173 LYS A N 1
ATOM 1319 C CA . LYS A 1 173 ? -5.309 33.438 12.25 1 81.81 173 LYS A CA 1
ATOM 1320 C C . LYS A 1 173 ? -4.805 33.031 10.867 1 81.81 173 LYS A C 1
ATOM 1322 O O . LYS A 1 173 ? -5.246 33.562 9.852 1 81.81 173 LYS A O 1
ATOM 1327 N N . ASN A 1 174 ? -3.971 32.031 10.82 1 84.25 174 ASN A N 1
ATOM 1328 C CA . ASN A 1 174 ? -3.277 31.781 9.562 1 84.25 174 ASN A CA 1
ATOM 1329 C C . ASN A 1 174 ? -3.25 30.281 9.227 1 84.25 174 ASN A C 1
ATOM 1331 O O . ASN A 1 174 ? -2.414 29.828 8.445 1 84.25 174 ASN A O 1
ATOM 1335 N N . GLY A 1 175 ? -4.133 29.562 9.82 1 90.69 175 GLY A N 1
ATOM 1336 C CA . GLY A 1 175 ? -4.039 28.125 9.594 1 90.69 175 GLY A CA 1
ATOM 1337 C C . GLY A 1 175 ? -5.363 27.5 9.203 1 90.69 175 GLY A C 1
ATOM 1338 O O . GLY A 1 175 ? -6.379 28.188 9.094 1 90.69 175 GLY A O 1
ATOM 1339 N N . MET A 1 176 ? -5.285 26.312 8.852 1 94.06 176 MET A N 1
ATOM 1340 C CA . MET A 1 176 ? -6.438 25.5 8.484 1 94.06 176 MET A CA 1
ATOM 1341 C C . MET A 1 176 ? -6.43 24.172 9.227 1 94.06 176 MET A C 1
ATOM 1343 O O . MET A 1 176 ? -5.367 23.578 9.453 1 94.06 176 MET A O 1
ATOM 1347 N N . ARG A 1 177 ? -7.605 23.828 9.617 1 96.81 177 ARG A N 1
ATOM 1348 C CA . ARG A 1 177 ? -7.805 22.516 10.227 1 96.81 177 ARG A CA 1
ATOM 1349 C C . ARG A 1 177 ? -8.602 21.594 9.312 1 96.81 177 ARG A C 1
ATOM 1351 O O . ARG A 1 177 ? -9.57 22.031 8.688 1 96.81 177 ARG A O 1
ATOM 1358 N N . ARG A 1 178 ? -8.172 20.391 9.219 1 97.62 178 ARG A N 1
ATOM 1359 C CA . ARG A 1 178 ? -8.977 19.359 8.547 1 97.62 178 ARG A CA 1
ATOM 1360 C C . ARG A 1 178 ? -9.344 18.234 9.508 1 97.62 178 ARG A C 1
ATOM 1362 O O . ARG A 1 178 ? -8.484 17.734 10.227 1 97.62 178 ARG A O 1
ATOM 1369 N N . ASP A 1 179 ? -10.609 17.828 9.414 1 98.38 179 ASP A N 1
ATOM 1370 C CA . ASP A 1 179 ? -11.125 16.766 10.266 1 98.38 179 ASP A CA 1
ATOM 1371 C C . ASP A 1 179 ? -11.68 15.609 9.438 1 98.38 179 ASP A C 1
ATOM 1373 O O . ASP A 1 179 ? -12.125 15.812 8.305 1 98.38 179 ASP A O 1
ATOM 1377 N N . TRP A 1 180 ? -11.562 14.43 10.031 1 98.62 180 TRP A N 1
ATOM 1378 C CA . TRP A 1 180 ? -12.141 13.234 9.414 1 98.62 180 TRP A CA 1
ATOM 1379 C C . TRP A 1 180 ? -12.938 12.43 10.43 1 98.62 180 TRP A C 1
ATOM 1381 O O . TRP A 1 180 ? -12.555 12.336 11.602 1 98.62 180 TRP A O 1
ATOM 1391 N N . LEU A 1 181 ? -13.953 11.891 9.938 1 98.38 181 LEU A N 1
ATOM 1392 C CA . LEU A 1 181 ? -14.711 10.852 10.625 1 98.38 181 LEU A CA 1
ATOM 1393 C C . LEU A 1 181 ? -14.836 9.609 9.758 1 98.38 181 LEU A C 1
ATOM 1395 O O . LEU A 1 181 ? -15.305 9.68 8.625 1 98.38 181 LEU A O 1
ATOM 1399 N N . VAL A 1 182 ? -14.375 8.453 10.32 1 98.56 182 VAL A N 1
ATOM 1400 C CA . VAL A 1 182 ? -14.461 7.188 9.602 1 98.56 182 VAL A CA 1
ATOM 1401 C C . VAL A 1 182 ? -15.5 6.289 10.266 1 98.56 182 VAL A C 1
ATOM 1403 O O . VAL A 1 182 ? -15.422 6.02 11.461 1 98.56 182 VAL A O 1
ATOM 1406 N N . CYS A 1 183 ? -16.391 5.793 9.445 1 98.06 183 CYS A N 1
ATOM 1407 C CA . CYS A 1 183 ? -17.438 4.934 9.969 1 98.06 183 CYS A CA 1
ATOM 1408 C C . CYS A 1 183 ? -17.531 3.633 9.18 1 98.06 183 CYS A C 1
ATOM 1410 O O . CYS A 1 183 ? -17.188 3.592 8 1 98.06 183 CYS A O 1
ATOM 1412 N N . ASP A 1 184 ? -17.938 2.623 9.891 1 96.69 184 ASP A N 1
ATOM 1413 C CA . ASP A 1 184 ? -18.328 1.384 9.219 1 96.69 184 ASP A CA 1
ATOM 1414 C C . ASP A 1 184 ? -19.609 1.568 8.414 1 96.69 184 ASP A C 1
ATOM 1416 O O . ASP A 1 184 ? -20.641 1.927 8.961 1 96.69 184 ASP A O 1
ATOM 1420 N N . SER A 1 185 ? -19.547 1.278 7.156 1 93.56 185 SER A N 1
ATOM 1421 C CA . SER A 1 185 ? -20.688 1.575 6.293 1 93.56 185 SER A CA 1
ATOM 1422 C C . SER A 1 185 ? -21.875 0.67 6.613 1 93.56 185 SER A C 1
ATOM 1424 O O . SER A 1 185 ? -23.031 1.049 6.398 1 93.56 185 SER A O 1
ATOM 1426 N N . ASN A 1 186 ? -21.609 -0.468 7.094 1 92.06 186 ASN A N 1
ATOM 1427 C CA . ASN A 1 186 ? -22.672 -1.418 7.371 1 92.06 186 ASN A CA 1
ATOM 1428 C C . ASN A 1 186 ? -23.344 -1.141 8.719 1 92.06 186 ASN A C 1
ATOM 1430 O O . ASN A 1 186 ? -24.562 -1.154 8.836 1 92.06 186 ASN A O 1
ATOM 1434 N N . THR A 1 187 ? -22.562 -0.85 9.719 1 93.69 187 THR A N 1
ATOM 1435 C CA . THR A 1 187 ? -23.094 -0.742 11.07 1 93.69 187 THR A CA 1
ATOM 1436 C C . THR A 1 187 ? -23.297 0.721 11.461 1 93.69 187 THR A C 1
ATOM 1438 O O . THR A 1 187 ? -24.062 1.024 12.391 1 93.69 187 THR A O 1
ATOM 1441 N N . GLY A 1 188 ? -22.562 1.575 10.883 1 94.56 188 GLY A N 1
ATOM 1442 C CA . GLY A 1 188 ? -22.609 2.98 11.258 1 94.56 188 GLY A CA 1
ATOM 1443 C C . GLY A 1 188 ? -21.688 3.314 12.422 1 94.56 188 GLY A C 1
ATOM 1444 O O . GLY A 1 188 ? -21.562 4.48 12.797 1 94.56 188 GLY A O 1
ATOM 1445 N N . ASP A 1 189 ? -21.016 2.342 12.891 1 96.94 189 ASP A N 1
ATOM 1446 C CA . ASP A 1 189 ? -20.109 2.559 14.023 1 96.94 189 ASP A CA 1
ATOM 1447 C C . ASP A 1 189 ? -18.938 3.451 13.633 1 96.94 189 ASP A C 1
ATOM 1449 O O . ASP A 1 189 ? -18.406 3.324 12.531 1 96.94 189 ASP A O 1
ATOM 1453 N N . ILE A 1 190 ? -18.578 4.293 14.578 1 97.81 190 ILE A N 1
ATOM 1454 C CA . ILE A 1 190 ? -17.375 5.094 14.367 1 97.81 190 ILE A CA 1
ATOM 1455 C C . ILE A 1 190 ? -16.125 4.215 14.531 1 97.81 190 ILE A C 1
ATOM 1457 O O . ILE A 1 190 ? -15.984 3.523 15.539 1 97.81 190 ILE A O 1
ATOM 1461 N N . LEU A 1 191 ? -15.297 4.289 13.562 1 98.5 191 LEU A N 1
ATOM 1462 C CA . LEU A 1 191 ? -14.07 3.5 13.586 1 98.5 191 LEU A CA 1
ATOM 1463 C C . LEU A 1 191 ? -12.875 4.363 13.977 1 98.5 191 LEU A C 1
ATOM 1465 O O . LEU A 1 191 ? -11.953 3.889 14.641 1 98.5 191 LEU A O 1
ATOM 1469 N N . MET A 1 192 ? -12.898 5.609 13.547 1 98.56 192 MET A N 1
ATOM 1470 C CA . MET A 1 192 ? -11.734 6.469 13.727 1 98.56 192 MET A CA 1
ATOM 1471 C C . MET A 1 192 ? -12.117 7.941 13.617 1 98.56 192 MET A C 1
ATOM 1473 O O . MET A 1 192 ? -12.984 8.305 12.82 1 98.56 192 MET A O 1
ATOM 1477 N N . ARG A 1 193 ? -11.484 8.766 14.414 1 98.69 193 ARG A N 1
ATOM 1478 C CA . ARG A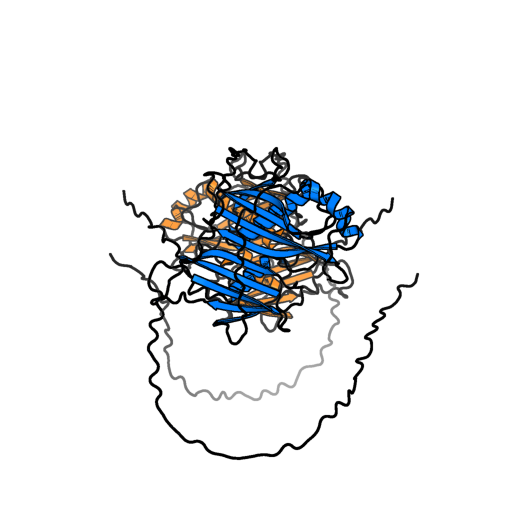 1 193 ? -11.5 10.219 14.328 1 98.69 193 ARG A CA 1
ATOM 1479 C C . ARG A 1 193 ? -10.094 10.773 14.141 1 98.69 193 ARG A C 1
ATOM 1481 O O . ARG A 1 193 ? -9.141 10.273 14.742 1 98.69 193 ARG A O 1
ATOM 1488 N N . ALA A 1 194 ? -10.016 11.781 13.312 1 98.62 194 ALA A N 1
ATOM 1489 C CA . ALA A 1 194 ? -8.695 12.367 13.086 1 98.62 194 ALA A CA 1
ATOM 1490 C C . ALA A 1 194 ? -8.805 13.867 12.82 1 98.62 194 ALA A C 1
ATOM 1492 O O . ALA A 1 194 ? -9.812 14.336 12.297 1 98.62 194 ALA A O 1
ATOM 1493 N N . SER A 1 195 ? -7.773 14.586 13.195 1 98.12 195 SER A N 1
ATOM 1494 C CA . SER A 1 195 ? -7.656 16.031 12.969 1 98.12 195 SER A CA 1
ATOM 1495 C C . SER A 1 195 ? -6.223 16.422 12.625 1 98.12 195 SER A C 1
ATOM 1497 O O . SER A 1 195 ? -5.27 15.875 13.188 1 98.12 195 SER A O 1
ATOM 1499 N N . SER A 1 196 ? -6.117 17.312 11.68 1 97.5 196 SER A N 1
ATOM 1500 C CA . SER A 1 196 ? -4.797 17.812 11.312 1 97.5 196 SER A CA 1
ATOM 1501 C C . SER A 1 196 ? -4.785 19.328 11.242 1 97.5 196 SER A C 1
ATOM 1503 O O . SER A 1 196 ? -5.832 19.953 11.047 1 97.5 196 SER A O 1
ATOM 1505 N N . LEU A 1 197 ? -3.627 19.891 11.445 1 96.31 197 LEU A N 1
ATOM 1506 C CA . LEU A 1 197 ? -3.41 21.328 11.359 1 96.31 197 LEU A CA 1
ATOM 1507 C C . LEU A 1 197 ? -2.414 21.672 10.25 1 96.31 197 LEU A C 1
ATOM 1509 O O . LEU A 1 197 ? -1.405 20.969 10.094 1 96.31 197 LEU A O 1
ATOM 1513 N N . TRP A 1 198 ? -2.711 22.703 9.531 1 95.56 198 TRP A N 1
ATOM 1514 C CA . TRP A 1 198 ? -1.922 23.109 8.367 1 95.56 198 TRP A CA 1
ATOM 1515 C C . TRP A 1 198 ? -1.582 24.594 8.438 1 95.56 198 TRP A C 1
ATOM 1517 O O . TRP A 1 198 ? -2.393 25.406 8.898 1 95.56 198 TRP A O 1
ATOM 1527 N N . VAL A 1 199 ? -0.453 24.906 7.918 1 94.94 199 VAL A N 1
ATOM 1528 C CA . VAL A 1 199 ? -0.028 26.297 7.773 1 94.94 199 VAL A CA 1
ATOM 1529 C C . VAL A 1 199 ? 0.503 26.531 6.359 1 94.94 199 VAL A C 1
ATOM 1531 O O . VAL A 1 199 ? 0.756 25.578 5.621 1 94.94 199 VAL A O 1
ATOM 1534 N N . MET A 1 200 ? 0.618 27.781 6.066 1 93.56 200 MET A N 1
ATOM 1535 C CA . MET A 1 200 ? 1.095 28.141 4.734 1 93.56 200 MET A CA 1
ATOM 1536 C C . MET A 1 200 ? 2.568 28.531 4.77 1 93.56 200 MET A C 1
ATOM 1538 O O . MET A 1 200 ? 3.014 29.203 5.699 1 93.56 200 MET A O 1
ATOM 1542 N N . MET A 1 201 ? 3.211 28.078 3.711 1 93.19 201 MET A N 1
ATOM 1543 C CA . MET A 1 201 ? 4.637 28.375 3.6 1 93.19 201 MET A CA 1
ATOM 1544 C C . MET A 1 201 ? 5.008 28.719 2.162 1 93.19 201 MET A C 1
ATOM 1546 O O . MET A 1 201 ? 4.406 28.203 1.217 1 93.19 201 MET A O 1
ATOM 1550 N N . ASN A 1 202 ? 5.988 29.625 2.088 1 93.5 202 ASN A N 1
ATOM 1551 C CA . ASN A 1 202 ? 6.535 29.891 0.761 1 93.5 202 ASN A CA 1
ATOM 1552 C C . ASN A 1 202 ? 7.418 28.734 0.277 1 93.5 202 ASN A C 1
ATOM 1554 O O . ASN A 1 202 ? 8.336 28.312 0.98 1 93.5 202 ASN A O 1
ATOM 1558 N N . GLU A 1 203 ? 7.246 28.297 -0.846 1 88.19 203 GLU A N 1
ATOM 1559 C CA . GLU A 1 203 ? 7.918 27.125 -1.381 1 88.19 203 GLU A CA 1
ATOM 1560 C C . GLU A 1 203 ? 9.398 27.391 -1.632 1 88.19 203 GLU A C 1
ATOM 1562 O O . GLU A 1 203 ? 10.234 26.5 -1.453 1 88.19 203 GLU A O 1
ATOM 1567 N N . GLU A 1 204 ? 9.734 28.547 -1.944 1 89.81 204 GLU A N 1
ATOM 1568 C CA . GLU A 1 204 ? 11.102 28.906 -2.309 1 89.81 204 GLU A CA 1
ATOM 1569 C C . GLU A 1 204 ? 11.922 29.297 -1.077 1 89.81 204 GLU A C 1
ATOM 1571 O O . GLU A 1 204 ? 13.016 28.781 -0.869 1 89.81 204 GLU A O 1
ATOM 1576 N N . THR A 1 205 ? 11.344 30.125 -0.276 1 91.94 205 THR A N 1
ATOM 1577 C CA . THR A 1 205 ? 12.086 30.641 0.869 1 91.94 205 THR A CA 1
ATOM 1578 C C . THR A 1 205 ? 11.945 29.703 2.07 1 91.94 205 THR A C 1
ATOM 1580 O O . THR A 1 205 ? 12.711 29.797 3.033 1 91.94 205 THR A O 1
ATOM 1583 N N . ARG A 1 206 ? 10.922 28.922 2.033 1 88.81 206 ARG A N 1
ATOM 1584 C CA . ARG A 1 206 ? 10.594 27.969 3.082 1 88.81 206 ARG A CA 1
ATOM 1585 C C . ARG A 1 206 ? 10.227 28.672 4.383 1 88.81 206 ARG A C 1
ATOM 1587 O O . ARG A 1 206 ? 10.469 28.156 5.469 1 88.81 206 ARG A O 1
ATOM 1594 N N . LYS A 1 207 ? 9.742 29.844 4.227 1 92.5 207 LYS A N 1
ATOM 1595 C CA . LYS A 1 207 ? 9.281 30.625 5.379 1 92.5 207 LYS A CA 1
ATOM 1596 C C . LYS A 1 207 ? 7.758 30.562 5.504 1 92.5 207 LYS A C 1
ATOM 1598 O O . LYS A 1 207 ? 7.047 30.562 4.5 1 92.5 207 LYS A O 1
ATOM 1603 N N . LEU A 1 208 ? 7.398 30.656 6.711 1 92.25 208 LEU A N 1
ATOM 1604 C CA . LEU A 1 208 ? 5.965 30.703 6.977 1 92.25 208 LEU A CA 1
ATOM 1605 C C . LEU A 1 208 ? 5.352 31.969 6.387 1 92.25 208 LEU A C 1
ATOM 1607 O O . LEU A 1 208 ? 5.992 33.031 6.363 1 92.25 208 LEU A O 1
ATOM 1611 N N . SER A 1 209 ? 4.133 31.766 5.914 1 91.75 209 SER A N 1
ATOM 1612 C CA . SER A 1 209 ? 3.428 32.906 5.312 1 91.75 209 SER A CA 1
ATOM 1613 C C . SER A 1 209 ? 2.043 33.062 5.93 1 91.75 209 SER A C 1
ATOM 1615 O O . SER A 1 209 ? 1.369 32.094 6.246 1 91.75 209 SER A O 1
ATOM 1617 N N . LYS A 1 210 ? 1.734 34.312 6.062 1 90.69 210 LYS A N 1
ATOM 1618 C CA . LYS A 1 210 ? 0.325 34.594 6.324 1 90.69 210 LYS A CA 1
ATOM 1619 C C . LYS A 1 210 ? -0.539 34.25 5.117 1 90.69 210 LYS A C 1
ATOM 1621 O O . LYS A 1 210 ? -0.043 34.188 3.988 1 90.69 210 LYS A O 1
ATOM 1626 N N . VAL A 1 211 ? -1.822 34.062 5.387 1 90 211 VAL A N 1
ATOM 1627 C CA . VAL A 1 211 ? -2.74 33.75 4.293 1 90 211 VAL A CA 1
ATOM 1628 C C . VAL A 1 211 ? -3.098 35.062 3.561 1 90 211 VAL A C 1
ATOM 1630 O O . VAL A 1 211 ? -3.775 35.938 4.117 1 90 211 VAL A O 1
ATOM 1633 N N . PRO A 1 212 ? -2.66 35.094 2.377 1 92.44 212 PRO A N 1
ATOM 1634 C CA . PRO A 1 212 ? -3.02 36.312 1.615 1 92.44 212 PRO A CA 1
ATOM 1635 C C . PRO A 1 212 ? -4.516 36.406 1.33 1 92.44 212 PRO A C 1
ATOM 1637 O O . PRO A 1 212 ? -5.207 35.375 1.29 1 92.44 212 PRO A O 1
ATOM 1640 N N . ASP A 1 213 ? -4.977 37.562 1.011 1 92.62 213 ASP A N 1
ATOM 1641 C CA . ASP A 1 213 ? -6.406 37.812 0.83 1 92.62 213 ASP A CA 1
ATOM 1642 C C . ASP A 1 213 ? -6.961 37 -0.336 1 92.62 213 ASP A C 1
ATOM 1644 O O . ASP A 1 213 ? -8.07 36.469 -0.251 1 92.62 213 ASP A O 1
ATOM 1648 N N . GLN A 1 214 ? -6.242 36.938 -1.394 1 93.44 214 GLN A N 1
ATOM 1649 C CA . GLN A 1 214 ? -6.723 36.188 -2.562 1 93.44 214 GLN A CA 1
ATOM 1650 C C . GLN A 1 214 ? -6.875 34.719 -2.258 1 93.44 214 GLN A C 1
ATOM 1652 O O . GLN A 1 214 ? -7.801 34.062 -2.752 1 93.44 214 GLN A O 1
ATOM 1657 N N . VAL A 1 215 ? -5.977 34.25 -1.451 1 92.81 215 VAL A N 1
ATOM 1658 C CA . VAL A 1 215 ? -6.047 32.844 -1.052 1 92.81 215 VAL A CA 1
ATOM 1659 C C . VAL A 1 215 ? -7.199 32.625 -0.068 1 92.81 215 VAL A C 1
ATOM 1661 O O . VAL A 1 215 ? -7.949 31.656 -0.172 1 92.81 215 VAL A O 1
ATOM 1664 N N . LYS A 1 216 ? -7.32 33.562 0.82 1 91.94 216 LYS A N 1
ATOM 1665 C CA . LYS A 1 216 ? -8.398 33.5 1.801 1 91.94 216 LYS A CA 1
ATOM 1666 C C . LYS A 1 216 ? -9.766 33.438 1.114 1 91.94 216 LYS A C 1
ATOM 1668 O O . LYS A 1 216 ? -10.617 32.625 1.495 1 91.94 216 LYS A O 1
ATOM 1673 N N . THR A 1 217 ? -9.977 34.25 0.156 1 93.12 217 THR A N 1
ATOM 1674 C CA . THR A 1 217 ? -11.227 34.312 -0.592 1 93.12 217 THR A CA 1
ATOM 1675 C C . THR A 1 217 ? -11.492 32.969 -1.304 1 93.12 217 THR A C 1
ATOM 1677 O O . THR A 1 217 ? -12.633 32.531 -1.361 1 93.12 217 THR A O 1
ATOM 1680 N N . GLU A 1 218 ? -10.43 32.406 -1.783 1 93.5 218 GLU A N 1
ATOM 1681 C CA . GLU A 1 218 ? -10.531 31.156 -2.535 1 93.5 218 GLU A CA 1
ATOM 1682 C C . GLU A 1 218 ? -10.938 30 -1.628 1 93.5 218 GLU A C 1
ATOM 1684 O O . GLU A 1 218 ? -11.766 29.172 -2.01 1 93.5 218 GLU A O 1
ATOM 1689 N N . ILE A 1 219 ? -10.422 29.984 -0.408 1 92.25 219 ILE A N 1
ATOM 1690 C CA . ILE A 1 219 ? -10.531 28.75 0.354 1 92.25 219 ILE A CA 1
ATOM 1691 C C . ILE A 1 219 ? -11.633 28.891 1.402 1 92.25 219 ILE A C 1
ATOM 1693 O O . ILE A 1 219 ? -12.227 27.891 1.813 1 92.25 219 ILE A O 1
ATOM 1697 N N . LYS A 1 220 ? -11.938 30.062 1.896 1 91.88 220 LYS A N 1
ATOM 1698 C CA . LYS A 1 220 ? -12.82 30.266 3.037 1 91.88 220 LYS A CA 1
ATOM 1699 C C . LYS A 1 220 ? -14.242 29.812 2.725 1 91.88 220 LYS A C 1
ATOM 1701 O O . LYS A 1 220 ? -14.984 29.406 3.627 1 91.88 220 LYS A O 1
ATOM 1706 N N . VAL A 1 221 ? -14.641 29.859 1.506 1 92.25 221 VAL A N 1
ATOM 1707 C CA . VAL A 1 221 ? -15.992 29.5 1.094 1 92.25 221 VAL A CA 1
ATOM 1708 C C . VAL A 1 221 ? -16.25 28.016 1.396 1 92.25 221 VAL A C 1
ATOM 1710 O O . VAL A 1 221 ? -17.391 27.594 1.524 1 92.25 221 VAL A O 1
ATOM 1713 N N . ASN A 1 222 ? -15.188 27.281 1.579 1 93.56 222 ASN A N 1
ATOM 1714 C CA . ASN A 1 222 ? -15.305 25.859 1.813 1 93.56 222 ASN A CA 1
ATOM 1715 C C . ASN A 1 222 ? -15.148 25.516 3.293 1 93.56 222 ASN A C 1
ATOM 1717 O O . ASN A 1 222 ? -15.227 24.344 3.674 1 93.56 222 ASN A O 1
ATOM 1721 N N . PHE A 1 223 ? -14.953 26.5 4.117 1 94.5 223 PHE A N 1
ATOM 1722 C CA . PHE A 1 223 ? -14.727 26.234 5.535 1 94.5 223 PHE A CA 1
ATOM 1723 C C . PHE A 1 223 ? -16.031 25.922 6.246 1 94.5 223 PHE A C 1
ATOM 1725 O O . PHE A 1 223 ? -17 26.703 6.164 1 94.5 223 PHE A O 1
ATOM 1732 N N . ALA A 1 224 ? -16.031 24.844 6.898 1 94.38 224 ALA A N 1
ATOM 1733 C CA . ALA A 1 224 ? -17.172 24.484 7.742 1 94.38 224 ALA A CA 1
ATOM 1734 C C . ALA A 1 224 ? -17.078 25.156 9.109 1 94.38 224 ALA A C 1
ATOM 1736 O O . ALA A 1 224 ? -15.977 25.344 9.641 1 94.38 224 ALA A O 1
ATOM 1737 N N . ASP A 1 225 ? -18.219 25.484 9.656 1 92.31 225 ASP A N 1
ATOM 1738 C CA . ASP A 1 225 ? -18.281 25.969 11.031 1 92.31 225 ASP A CA 1
ATOM 1739 C C . ASP A 1 225 ? -18.625 24.828 11.992 1 92.31 225 ASP A C 1
ATOM 1741 O O . ASP A 1 225 ? -19.734 24.781 12.523 1 92.31 225 ASP A O 1
ATOM 1745 N N . LEU A 1 226 ? -17.734 23.984 12.117 1 91.88 226 LEU A N 1
ATOM 1746 C CA . LEU A 1 226 ? -17.875 22.812 12.977 1 91.88 226 LEU A CA 1
ATOM 1747 C C . LEU A 1 226 ? -16.719 22.719 13.953 1 91.88 226 LEU A C 1
ATOM 1749 O O . LEU A 1 226 ? -15.57 23.031 13.594 1 91.88 226 LEU A O 1
ATOM 1753 N N . PRO A 1 227 ? -17.031 22.328 15.172 1 92.44 227 PRO A N 1
ATOM 1754 C CA . PRO A 1 227 ? -15.93 22.109 16.109 1 92.44 227 PRO A CA 1
ATOM 1755 C C . PRO A 1 227 ? -15.031 20.953 15.68 1 92.44 227 PRO A C 1
ATOM 1757 O O . PRO A 1 227 ? -15.438 20.109 14.883 1 92.44 227 PRO A O 1
ATOM 1760 N N . PRO A 1 228 ? -13.828 21.016 16.219 1 93.75 228 PRO A N 1
ATOM 1761 C CA . PRO A 1 228 ? -12.961 19.875 15.906 1 93.75 228 PRO A CA 1
ATOM 1762 C C . PRO A 1 228 ? -13.555 18.547 16.359 1 93.75 228 PRO A C 1
ATOM 1764 O O . PRO A 1 228 ? -14.219 18.484 17.406 1 93.75 228 PRO A O 1
ATOM 1767 N N . VAL A 1 229 ? -13.227 17.547 15.625 1 95.25 229 VAL A N 1
ATOM 1768 C CA . VAL A 1 229 ? -13.742 16.219 15.945 1 95.25 229 VAL A CA 1
ATOM 1769 C C . VAL A 1 229 ? -12.992 15.656 17.141 1 95.25 229 VAL A C 1
ATOM 1771 O O . VAL A 1 229 ? -13.477 14.742 17.812 1 95.25 229 VAL A O 1
ATOM 1774 N N . LEU A 1 230 ? -11.789 16.141 17.344 1 93.88 230 LEU A N 1
ATOM 1775 C CA . LEU A 1 230 ? -10.953 15.773 18.484 1 93.88 230 LEU A CA 1
ATOM 1776 C C . LEU A 1 230 ? -10.523 17.016 19.266 1 93.88 230 LEU A C 1
ATOM 1778 O O . LEU A 1 230 ? -10.219 18.047 18.672 1 93.88 230 LEU A O 1
ATOM 1782 N N . ASP A 1 231 ? -10.453 16.719 20.531 1 87.56 231 ASP A N 1
ATOM 1783 C CA . ASP A 1 231 ? -9.812 17.766 21.328 1 87.56 231 ASP A CA 1
ATOM 1784 C C . ASP A 1 231 ? -8.305 17.781 21.094 1 87.56 231 ASP A C 1
ATOM 1786 O O . ASP A 1 231 ? -7.676 16.719 20.984 1 87.56 231 ASP A O 1
ATOM 1790 N N . GLY A 1 232 ? -7.816 18.938 21.031 1 84.75 232 GLY A N 1
ATOM 1791 C CA . GLY A 1 232 ? -6.375 19.047 20.859 1 84.75 232 GLY A CA 1
ATOM 1792 C C . GLY A 1 232 ? -5.586 18.438 22 1 84.75 232 GLY A C 1
ATOM 1793 O O . GLY A 1 232 ? -5.977 18.531 23.156 1 84.75 232 GLY A O 1
ATOM 1794 N N . ASP A 1 233 ? -4.617 17.609 21.609 1 80.44 233 ASP A N 1
ATOM 1795 C CA . ASP A 1 233 ? -3.654 17.125 22.594 1 80.44 233 ASP A CA 1
ATOM 1796 C C . ASP A 1 233 ? -2.586 18.172 22.875 1 80.44 233 ASP A C 1
ATOM 1798 O O . ASP A 1 233 ? -1.656 18.359 22.094 1 80.44 233 ASP A O 1
ATOM 1802 N N . SER A 1 234 ? -2.666 18.859 23.938 1 78.5 234 SER A N 1
ATOM 1803 C CA . SER A 1 234 ? -1.789 19.984 24.25 1 78.5 234 SER A CA 1
ATOM 1804 C C . SER A 1 234 ? -0.545 19.516 25.016 1 78.5 234 SER A C 1
ATOM 1806 O O . SER A 1 234 ? 0.308 20.328 25.375 1 78.5 234 SER A O 1
ATOM 1808 N N . ARG A 1 235 ? -0.424 18.188 25.219 1 82.25 235 ARG A N 1
ATOM 1809 C CA . ARG A 1 235 ? 0.767 17.688 25.891 1 82.25 235 ARG A CA 1
ATOM 1810 C C . ARG A 1 235 ? 2.01 17.891 25.031 1 82.25 235 ARG A C 1
ATOM 1812 O O . ARG A 1 235 ? 1.982 17.641 23.828 1 82.25 235 ARG A O 1
ATOM 1819 N N . LYS A 1 236 ? 2.943 18.406 25.656 1 80.88 236 LYS A N 1
ATOM 1820 C CA . LYS A 1 236 ? 4.211 18.562 24.953 1 80.88 236 LYS A CA 1
ATOM 1821 C C . LYS A 1 236 ? 4.867 17.219 24.688 1 80.88 236 LYS A C 1
ATOM 1823 O O . LYS A 1 236 ? 4.828 16.312 25.531 1 80.88 236 LYS A O 1
ATOM 1828 N N . LEU A 1 237 ? 5.391 17.078 23.531 1 82.56 237 LEU A N 1
ATOM 1829 C CA . LEU A 1 237 ? 6.188 15.898 23.234 1 82.56 237 LEU A CA 1
ATOM 1830 C C . LEU A 1 237 ? 7.598 16.031 23.797 1 82.56 237 LEU A C 1
ATOM 1832 O O . LEU A 1 237 ? 8.312 16.984 23.453 1 82.56 237 LEU A O 1
ATOM 1836 N N . PRO A 1 238 ? 7.883 15.148 24.719 1 74.94 238 PRO A N 1
ATOM 1837 C CA . PRO A 1 238 ? 9.211 15.258 25.328 1 74.94 238 PRO A CA 1
ATOM 1838 C C . PRO A 1 238 ? 10.336 15.117 24.312 1 74.94 238 PRO A C 1
ATOM 1840 O O . PRO A 1 238 ? 10.133 14.547 23.234 1 74.94 238 PRO A O 1
ATOM 1843 N N . LYS A 1 239 ? 11.461 15.672 24.781 1 84.19 239 LYS A N 1
ATOM 1844 C CA . LYS A 1 239 ? 12.641 15.547 23.938 1 84.19 239 LYS A CA 1
ATOM 1845 C C . LYS A 1 239 ? 13.188 14.125 23.969 1 84.19 239 LYS A C 1
ATOM 1847 O O . LYS A 1 239 ? 13.266 13.508 25.047 1 84.19 239 LYS A O 1
ATOM 1852 N N . LEU A 1 240 ? 13.336 13.609 22.844 1 90.12 240 LEU A N 1
ATOM 1853 C CA . LEU A 1 240 ? 13.914 12.281 22.672 1 90.12 240 LEU A CA 1
ATOM 1854 C C . LEU A 1 240 ? 15.219 12.344 21.891 1 90.12 240 LEU A C 1
ATOM 1856 O O . LEU A 1 240 ? 15.328 13.078 20.906 1 90.12 240 LEU A O 1
ATOM 1860 N N . ASP A 1 241 ? 16.266 11.719 22.516 1 88 241 ASP A N 1
ATOM 1861 C CA . ASP A 1 241 ? 17.531 11.609 21.812 1 88 241 ASP A CA 1
ATOM 1862 C C . ASP A 1 241 ? 18.141 10.211 21.969 1 88 241 ASP A C 1
ATOM 1864 O O . ASP A 1 241 ? 17.484 9.305 22.5 1 88 241 ASP A O 1
ATOM 1868 N N . GLU A 1 242 ? 19.328 10.047 21.484 1 86.44 242 GLU A N 1
ATOM 1869 C CA . GLU A 1 242 ? 19.984 8.742 21.469 1 86.44 242 GLU A CA 1
ATOM 1870 C C . GLU A 1 242 ? 20.203 8.219 22.891 1 86.44 242 GLU A C 1
ATOM 1872 O O . GLU A 1 242 ? 20.25 7.008 23.109 1 86.44 242 GLU A O 1
ATOM 1877 N N . ILE A 1 243 ? 20.297 9.109 23.797 1 86.19 243 ILE A N 1
ATOM 1878 C CA . ILE A 1 243 ? 20.578 8.734 25.172 1 86.19 243 ILE A CA 1
ATOM 1879 C C . ILE A 1 243 ? 19.281 8.328 25.875 1 86.19 243 ILE A C 1
ATOM 1881 O O . ILE A 1 243 ? 19.25 7.344 26.609 1 86.19 243 ILE A O 1
ATOM 1885 N N . THR A 1 244 ? 18.297 8.992 25.578 1 89.25 244 THR A N 1
ATOM 1886 C CA . THR A 1 244 ? 17.047 8.797 26.297 1 89.25 244 THR A CA 1
ATOM 1887 C C . THR A 1 244 ? 16.156 7.766 25.594 1 89.25 244 THR A C 1
ATOM 1889 O O . THR A 1 244 ? 15.227 7.23 26.188 1 89.25 244 THR A O 1
ATOM 1892 N N . ALA A 1 245 ? 16.516 7.453 24.375 1 93.5 245 ALA A N 1
ATOM 1893 C CA . ALA A 1 245 ? 15.703 6.496 23.625 1 93.5 245 ALA A CA 1
ATOM 1894 C C . ALA A 1 245 ? 15.984 5.066 24.078 1 93.5 245 ALA A C 1
ATOM 1896 O O . ALA A 1 245 ? 17.141 4.711 24.359 1 93.5 245 ALA A O 1
ATOM 1897 N N . ASP A 1 246 ? 14.938 4.266 24.156 1 93.5 246 ASP A N 1
ATOM 1898 C CA . ASP A 1 246 ? 15.078 2.848 24.469 1 93.5 246 ASP A CA 1
ATOM 1899 C C . ASP A 1 246 ? 15.469 2.043 23.234 1 93.5 246 ASP A C 1
ATOM 1901 O O . ASP A 1 246 ? 16.188 1.044 23.344 1 93.5 246 ASP A O 1
ATOM 1905 N N . TYR A 1 247 ? 14.969 2.451 22.094 1 94 247 TYR A N 1
ATOM 1906 C CA . TYR A 1 247 ? 15.18 1.743 20.844 1 94 247 TYR A CA 1
ATOM 1907 C C . TYR A 1 247 ? 15.547 2.713 19.719 1 94 247 TYR A C 1
ATOM 1909 O O . TYR A 1 247 ? 15.008 3.818 19.656 1 94 247 TYR A O 1
ATOM 1917 N N . THR A 1 248 ? 16.484 2.221 18.875 1 93.62 248 THR A N 1
ATOM 1918 C CA . THR A 1 248 ? 16.922 3.043 17.766 1 93.62 248 THR A CA 1
ATOM 1919 C C . THR A 1 248 ? 17.062 2.205 16.5 1 93.62 248 THR A C 1
ATOM 1921 O O . THR A 1 248 ? 17.531 1.065 16.547 1 93.62 248 THR A O 1
ATOM 1924 N N . ARG A 1 249 ? 16.578 2.74 15.375 1 92.5 249 ARG A N 1
ATOM 1925 C CA . ARG A 1 249 ? 16.781 2.191 14.039 1 92.5 249 ARG A CA 1
ATOM 1926 C C . ARG A 1 249 ? 17.422 3.219 13.117 1 92.5 249 ARG A C 1
ATOM 1928 O O . ARG A 1 249 ? 16.922 4.34 12.984 1 92.5 249 ARG A O 1
ATOM 1935 N N . THR A 1 250 ? 18.562 2.775 12.477 1 91.25 250 THR A N 1
ATOM 1936 C CA . THR A 1 250 ? 19.281 3.689 11.602 1 91.25 250 THR A CA 1
ATOM 1937 C C . THR A 1 250 ? 19.203 3.227 10.148 1 91.25 250 THR A C 1
ATOM 1939 O O . THR A 1 250 ? 18.688 2.141 9.859 1 91.25 250 THR A O 1
ATOM 1942 N N . GLY A 1 251 ? 19.531 4.074 9.297 1 88.94 251 GLY A N 1
ATOM 1943 C CA . GLY A 1 251 ? 19.688 3.701 7.898 1 88.94 251 GLY A CA 1
ATOM 1944 C C . GLY A 1 251 ? 18.391 3.691 7.125 1 88.94 251 GLY A C 1
ATOM 1945 O O . GLY A 1 251 ? 18.266 3.006 6.109 1 88.94 251 GLY A O 1
ATOM 1946 N N . LEU A 1 252 ? 17.422 4.387 7.609 1 90.56 252 LEU A N 1
ATOM 1947 C CA . LEU A 1 252 ? 16.172 4.473 6.887 1 90.56 252 LEU A CA 1
ATOM 1948 C C . LEU A 1 252 ? 16.281 5.418 5.699 1 90.56 252 LEU A C 1
ATOM 1950 O O . LEU A 1 252 ? 16.672 6.574 5.855 1 90.56 252 LEU A O 1
ATOM 1954 N N . THR A 1 253 ? 15.945 4.891 4.488 1 87.69 253 THR A N 1
ATOM 1955 C CA . THR A 1 253 ? 16.016 5.691 3.27 1 87.69 253 THR A CA 1
ATOM 1956 C C . THR A 1 253 ? 14.719 5.598 2.477 1 87.69 253 THR A C 1
ATOM 1958 O O . THR A 1 253 ? 14.094 4.535 2.434 1 87.69 253 THR A O 1
ATOM 1961 N N . PRO A 1 254 ? 14.344 6.723 1.822 1 88 254 PRO A N 1
ATOM 1962 C CA . PRO A 1 254 ? 13.141 6.668 0.994 1 88 254 PRO A CA 1
ATOM 1963 C C . PRO A 1 254 ? 13.305 5.781 -0.237 1 88 254 PRO A C 1
ATOM 1965 O O . PRO A 1 254 ? 14.383 5.762 -0.848 1 88 254 PRO A O 1
ATOM 1968 N N . LYS A 1 255 ? 12.266 5.062 -0.455 1 77.88 255 LYS A N 1
ATOM 1969 C CA . LYS A 1 255 ? 12.141 4.367 -1.731 1 77.88 255 LYS A CA 1
ATOM 1970 C C . LYS A 1 255 ? 11.414 5.227 -2.762 1 77.88 255 LYS A C 1
ATOM 1972 O O . LYS A 1 255 ? 10.789 6.23 -2.408 1 77.88 255 LYS A O 1
ATOM 1977 N N . TRP A 1 256 ? 11.539 4.809 -3.973 1 72.06 256 TRP A N 1
ATOM 1978 C CA . TRP A 1 256 ? 10.859 5.539 -5.039 1 72.06 256 TRP A CA 1
ATOM 1979 C C . TRP A 1 256 ? 9.359 5.617 -4.777 1 72.06 256 TRP A C 1
ATOM 1981 O O . TRP A 1 256 ? 8.742 6.66 -4.996 1 72.06 256 TRP A O 1
ATOM 1991 N N . SER A 1 257 ? 8.852 4.559 -4.238 1 73.88 257 SER A N 1
ATOM 1992 C CA . SER A 1 257 ? 7.418 4.473 -4.004 1 73.88 257 SER A CA 1
ATOM 1993 C C . SER A 1 257 ? 7 5.32 -2.803 1 73.88 257 SER A C 1
ATOM 1995 O O . SER A 1 257 ? 5.809 5.547 -2.582 1 73.88 257 SER A O 1
ATOM 1997 N N . ASP A 1 258 ? 7.992 5.797 -2.105 1 85.12 258 ASP A N 1
ATOM 1998 C CA . ASP A 1 258 ? 7.703 6.625 -0.937 1 85.12 258 ASP A CA 1
ATOM 1999 C C . ASP A 1 258 ? 7.539 8.094 -1.329 1 85.12 258 ASP A C 1
ATOM 2001 O O . ASP A 1 258 ? 7.059 8.898 -0.534 1 85.12 258 ASP A O 1
ATOM 2005 N N . LEU A 1 259 ? 7.918 8.367 -2.561 1 82.88 259 LEU A N 1
ATOM 2006 C CA . LEU A 1 259 ? 7.965 9.75 -3.014 1 82.88 259 LEU A CA 1
ATOM 2007 C C . LEU A 1 259 ? 6.672 10.133 -3.729 1 82.88 259 LEU A C 1
ATOM 2009 O O . LEU A 1 259 ? 6.102 9.32 -4.465 1 82.88 259 LEU A O 1
ATOM 2013 N N . ASP A 1 260 ? 6.312 11.359 -3.436 1 76.56 260 ASP A N 1
ATOM 2014 C CA . ASP A 1 260 ? 5.176 11.898 -4.184 1 76.56 260 ASP A CA 1
ATOM 2015 C C . ASP A 1 260 ? 5.637 12.531 -5.496 1 76.56 260 ASP A C 1
ATOM 2017 O O . ASP A 1 260 ? 6.805 12.422 -5.867 1 76.56 260 ASP A O 1
ATOM 2021 N N . VAL A 1 261 ? 4.715 13.156 -6.199 1 72.62 261 VAL A N 1
ATOM 2022 C CA . VAL A 1 261 ? 4.977 13.711 -7.523 1 72.62 261 VAL A CA 1
ATOM 2023 C C . VAL A 1 261 ? 5.965 14.867 -7.414 1 72.62 261 VAL A C 1
ATOM 2025 O O . VAL A 1 261 ? 6.594 15.25 -8.406 1 72.62 261 VAL A O 1
ATOM 2028 N N . ASN A 1 262 ? 6.043 15.477 -6.211 1 72 262 ASN A N 1
ATOM 2029 C CA . ASN A 1 262 ? 6.992 16.562 -5.973 1 72 262 ASN A CA 1
ATOM 2030 C C . ASN A 1 262 ? 8.328 16.031 -5.461 1 72 262 ASN A C 1
ATOM 2032 O O . ASN A 1 262 ? 9.219 16.812 -5.105 1 72 262 ASN A O 1
ATOM 2036 N N . GLN A 1 263 ? 8.398 14.688 -5.359 1 78.12 263 GLN A N 1
ATOM 2037 C CA . GLN A 1 263 ? 9.602 1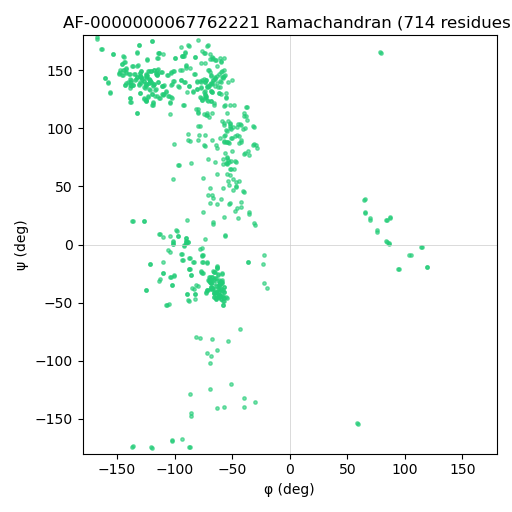3.977 -4.934 1 78.12 263 GLN A CA 1
ATOM 2038 C C . GLN A 1 263 ? 9.883 14.211 -3.453 1 78.12 263 GLN A C 1
ATOM 2040 O O . GLN A 1 263 ? 11.047 14.234 -3.033 1 78.12 263 GLN A O 1
ATOM 2045 N N . HIS A 1 264 ? 8.859 14.586 -2.754 1 86.19 264 HIS A N 1
ATOM 2046 C CA . HIS A 1 264 ? 8.891 14.57 -1.296 1 86.19 264 HIS A CA 1
ATOM 2047 C C . HIS A 1 264 ? 8.328 13.273 -0.74 1 86.19 264 HIS A C 1
ATOM 2049 O O . HIS A 1 264 ? 7.477 12.641 -1.37 1 86.19 264 HIS A O 1
ATOM 2055 N N . VAL A 1 265 ? 8.867 12.961 0.389 1 91.69 265 VAL A N 1
ATOM 2056 C CA . VAL A 1 265 ? 8.336 11.766 1.037 1 91.69 265 VAL A CA 1
ATOM 2057 C C . VAL A 1 265 ? 6.906 12.031 1.512 1 91.69 265 VAL A C 1
ATOM 2059 O O . VAL A 1 265 ? 6.629 13.07 2.117 1 91.69 265 VAL A O 1
ATOM 2062 N N . ASN A 1 266 ? 6.043 11.141 1.209 1 91.06 266 ASN A N 1
ATOM 2063 C CA . ASN A 1 266 ? 4.656 11.211 1.654 1 91.06 266 ASN A CA 1
ATOM 2064 C C . ASN A 1 266 ? 4.555 11.227 3.178 1 91.06 266 ASN A C 1
ATOM 2066 O O . ASN A 1 266 ? 5.242 10.461 3.855 1 91.06 266 ASN A O 1
ATOM 2070 N N . ASN A 1 267 ? 3.65 12.039 3.691 1 91.81 267 ASN A N 1
ATOM 2071 C CA . ASN A 1 267 ? 3.523 12.227 5.133 1 91.81 267 ASN A CA 1
ATOM 2072 C C . ASN A 1 267 ? 3.16 10.93 5.84 1 91.81 267 ASN A C 1
ATOM 2074 O O . ASN A 1 267 ? 3.523 10.719 7 1 91.81 267 ASN A O 1
ATOM 2078 N N . VAL A 1 268 ? 2.447 10.078 5.172 1 94.88 268 VAL A N 1
ATOM 2079 C CA . VAL A 1 268 ? 2.029 8.82 5.777 1 94.88 268 VAL A CA 1
ATOM 2080 C C . VAL A 1 268 ? 3.242 7.91 5.969 1 94.88 268 VAL A C 1
ATOM 2082 O O . VAL A 1 268 ? 3.301 7.137 6.926 1 94.88 268 VAL A O 1
ATOM 2085 N N . LYS A 1 269 ? 4.172 8 5.125 1 93.12 269 LYS A N 1
ATOM 2086 C CA . LYS A 1 269 ? 5.359 7.156 5.199 1 93.12 269 LYS A CA 1
ATOM 2087 C C . LYS A 1 269 ? 6.117 7.387 6.504 1 93.12 269 LYS A C 1
ATOM 2089 O O . LYS A 1 269 ? 6.691 6.453 7.066 1 93.12 269 LYS A O 1
ATOM 2094 N N . TYR A 1 270 ? 6.102 8.57 7.012 1 95.94 270 TYR A N 1
ATOM 2095 C CA . TYR A 1 270 ? 6.773 8.875 8.273 1 95.94 270 TYR A CA 1
ATOM 2096 C C . TYR A 1 270 ? 6.23 8.008 9.406 1 95.94 270 TYR A C 1
ATOM 2098 O O . TYR A 1 270 ? 6.965 7.641 10.32 1 95.94 270 TYR A O 1
ATOM 2106 N N . ILE A 1 271 ? 5 7.699 9.328 1 95.19 271 ILE A N 1
ATOM 2107 C CA . ILE A 1 271 ? 4.371 6.871 10.352 1 95.19 271 ILE A CA 1
ATOM 2108 C C . ILE A 1 271 ? 5.008 5.484 10.359 1 95.19 271 ILE A C 1
ATOM 2110 O O . ILE A 1 271 ? 5.371 4.969 11.414 1 95.19 271 ILE A O 1
ATOM 2114 N N . GLY A 1 272 ? 5.191 4.926 9.203 1 91.5 272 GLY A N 1
ATOM 2115 C CA . GLY A 1 272 ? 5.898 3.658 9.117 1 91.5 272 GLY A CA 1
ATOM 2116 C C . GLY A 1 272 ? 7.301 3.717 9.688 1 91.5 272 GLY A C 1
ATOM 2117 O O . GLY A 1 272 ? 7.734 2.793 10.383 1 91.5 272 GLY A O 1
ATOM 2118 N N . TRP A 1 273 ? 7.969 4.754 9.453 1 93.62 273 TRP A N 1
ATOM 2119 C CA . TRP A 1 273 ? 9.359 4.895 9.875 1 93.62 273 TRP A CA 1
ATOM 2120 C C . TRP A 1 273 ? 9.453 5.066 11.391 1 93.62 273 TRP A C 1
ATOM 2122 O O . TRP A 1 273 ? 10.344 4.512 12.031 1 93.62 273 TRP A O 1
ATOM 2132 N N . ILE A 1 274 ? 8.539 5.801 11.969 1 93.88 274 ILE A N 1
ATOM 2133 C CA . ILE A 1 274 ? 8.625 5.98 13.414 1 93.88 274 ILE A CA 1
ATOM 2134 C C . ILE A 1 274 ? 8.344 4.652 14.117 1 93.88 274 ILE A C 1
ATOM 2136 O O . ILE A 1 274 ? 8.898 4.375 15.18 1 93.88 274 ILE A O 1
ATOM 2140 N N . LEU A 1 275 ? 7.602 3.828 13.516 1 91.44 275 LEU A N 1
ATOM 2141 C CA . LEU A 1 275 ? 7.238 2.561 14.133 1 91.44 275 LEU A CA 1
ATOM 2142 C C . LEU A 1 275 ? 8.328 1.519 13.922 1 91.44 275 LEU A C 1
ATOM 2144 O O . LEU A 1 275 ? 8.336 0.475 14.578 1 91.44 275 LEU A O 1
ATOM 2148 N N . GLU A 1 276 ? 9.195 1.775 13.055 1 88.25 276 GLU A N 1
ATOM 2149 C CA . GLU A 1 276 ? 10.281 0.842 12.789 1 88.25 276 GLU A CA 1
ATOM 2150 C C . GLU A 1 276 ? 11.125 0.607 14.039 1 88.25 276 GLU A C 1
ATOM 2152 O O . GLU A 1 276 ? 11.727 -0.46 14.203 1 88.25 276 GLU A O 1
ATOM 2157 N N . SER A 1 277 ? 11.25 1.566 14.883 1 91 277 SER A N 1
ATOM 2158 C CA . SER A 1 277 ? 12.047 1.408 16.094 1 91 277 SER A CA 1
ATOM 2159 C C . SER A 1 277 ? 11.188 0.964 17.266 1 91 277 SER A C 1
ATOM 2161 O O . SER A 1 277 ? 11.711 0.671 18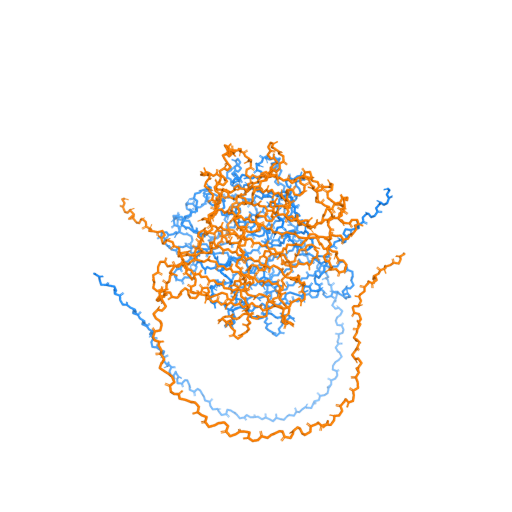.344 1 91 277 SER A O 1
ATOM 2163 N N . ALA A 1 278 ? 9.906 0.959 17.062 1 88.44 278 ALA A N 1
ATOM 2164 C CA . ALA A 1 278 ? 9.047 0.504 18.156 1 88.44 278 ALA A CA 1
ATOM 2165 C C . ALA A 1 278 ? 9.289 -0.97 18.469 1 88.44 278 ALA A C 1
ATOM 2167 O O . ALA A 1 278 ? 9.547 -1.768 17.562 1 88.44 278 ALA A O 1
ATOM 2168 N N . PRO A 1 279 ? 9.242 -1.358 19.719 1 85.5 279 PRO A N 1
ATOM 2169 C CA . PRO A 1 279 ? 9.445 -2.766 20.062 1 85.5 279 PRO A CA 1
ATOM 2170 C C . PRO A 1 279 ? 8.242 -3.639 19.719 1 85.5 279 PRO A C 1
ATOM 2172 O O . PRO A 1 279 ? 7.453 -3.986 20.609 1 85.5 279 PRO A O 1
ATOM 2175 N N . MET A 1 280 ? 8.211 -4.07 18.531 1 75 280 MET A N 1
ATOM 2176 C CA . MET A 1 280 ? 7.02 -4.742 18.016 1 75 280 MET A CA 1
ATOM 2177 C C . MET A 1 280 ? 6.836 -6.102 18.672 1 75 280 MET A C 1
ATOM 2179 O O . MET A 1 280 ? 5.711 -6.59 18.812 1 75 280 MET A O 1
ATOM 2183 N N . GLN A 1 281 ? 7.871 -6.715 19.047 1 71.81 281 GLN A N 1
ATOM 2184 C CA . GLN A 1 281 ? 7.738 -7.969 19.781 1 71.81 281 GLN A CA 1
ATOM 2185 C C . GLN A 1 281 ? 6.965 -7.77 21.078 1 71.81 281 GLN A C 1
ATOM 2187 O O . GLN A 1 281 ? 6.125 -8.594 21.438 1 71.81 281 GLN A O 1
ATOM 2192 N N . GLU A 1 282 ? 7.223 -6.633 21.703 1 73.06 282 GLU A N 1
ATOM 2193 C CA . GLU A 1 282 ? 6.52 -6.301 22.953 1 73.06 282 GLU A CA 1
ATOM 2194 C C . GLU A 1 282 ? 5.098 -5.828 22.672 1 73.06 282 GLU A C 1
ATOM 2196 O O . GLU A 1 282 ? 4.223 -5.934 23.531 1 73.06 282 GLU A O 1
ATOM 2201 N N . LEU A 1 283 ? 5.004 -5.402 21.5 1 77.69 283 LEU A N 1
ATOM 2202 C CA . LEU A 1 283 ? 3.699 -4.84 21.156 1 77.69 283 LEU A CA 1
ATOM 2203 C C . LEU A 1 283 ? 2.857 -5.855 20.391 1 77.69 283 LEU A C 1
ATOM 2205 O O . LEU A 1 283 ? 1.806 -5.512 19.844 1 77.69 283 LEU A O 1
ATOM 2209 N N . GLU A 1 284 ? 3.543 -7 20.562 1 76.38 284 GLU A N 1
ATOM 2210 C CA . GLU A 1 284 ? 2.744 -8.062 19.953 1 76.38 284 GLU A CA 1
ATOM 2211 C C . GLU A 1 284 ? 1.429 -8.258 20.703 1 76.38 284 GLU A C 1
ATOM 2213 O O . GLU A 1 284 ? 1.404 -8.258 21.938 1 76.38 284 GLU A O 1
ATOM 2218 N N . GLY A 1 285 ? 0.295 -8.188 20.344 1 82 285 GLY A N 1
ATOM 2219 C CA . GLY A 1 285 ? -0.991 -8.312 21.016 1 82 285 GLY A CA 1
ATOM 2220 C C . GLY A 1 285 ? -1.668 -6.98 21.266 1 82 285 GLY A C 1
ATOM 2221 O O . GLY A 1 285 ? -2.723 -6.926 21.906 1 82 285 GLY A O 1
ATOM 2222 N N . TYR A 1 286 ? -0.894 -5.996 21 1 89.75 286 TYR A N 1
ATOM 2223 C CA . TYR A 1 286 ? -1.471 -4.664 21.156 1 89.75 286 TYR A CA 1
ATOM 2224 C C . TYR A 1 286 ? -1.904 -4.102 19.812 1 89.75 286 TYR A C 1
ATOM 2226 O O . TYR A 1 286 ? -1.497 -4.605 18.766 1 89.75 286 TYR A O 1
ATOM 2234 N N . GLU A 1 287 ? -2.764 -3.123 19.891 1 93 287 GLU A N 1
ATOM 2235 C CA . GLU A 1 287 ? -3.105 -2.34 18.703 1 93 287 GLU A CA 1
ATOM 2236 C C . GLU A 1 287 ? -2.979 -0.844 18.984 1 93 287 GLU A C 1
ATOM 2238 O O . GLU A 1 287 ? -3.256 -0.383 20.094 1 93 287 GLU A O 1
ATOM 2243 N N . LEU A 1 288 ? -2.541 -0.125 18 1 95.06 288 LEU A N 1
ATOM 2244 C CA . LEU A 1 288 ? -2.398 1.323 18.094 1 95.06 288 LEU A CA 1
ATOM 2245 C C . LEU A 1 288 ? -3.762 2.006 18.109 1 95.06 288 LEU A C 1
ATOM 2247 O O . LEU A 1 288 ? -4.555 1.842 17.188 1 95.06 288 LEU A O 1
ATOM 2251 N N . VAL A 1 289 ? -4.055 2.832 19.172 1 96.44 289 VAL A N 1
ATOM 2252 C CA . VAL A 1 289 ? -5.398 3.395 19.281 1 96.44 289 VAL A CA 1
ATOM 2253 C C . VAL A 1 289 ? -5.32 4.918 19.297 1 96.44 289 VAL A C 1
ATOM 2255 O O . VAL A 1 289 ? -6.332 5.602 19.125 1 96.44 289 VAL A O 1
ATOM 2258 N N . GLY A 1 290 ? -4.191 5.453 19.547 1 96.5 290 GLY A N 1
ATOM 2259 C CA . GLY A 1 290 ? -3.971 6.891 19.531 1 96.5 290 GLY A CA 1
ATOM 2260 C C . GLY A 1 290 ? -2.625 7.281 18.953 1 96.5 290 GLY A C 1
ATOM 2261 O O . GLY A 1 290 ? -1.631 6.578 19.141 1 96.5 290 GLY A O 1
ATOM 2262 N N . MET A 1 291 ? -2.602 8.406 18.328 1 96.94 291 MET A N 1
ATOM 2263 C CA . MET A 1 291 ? -1.361 8.906 17.75 1 96.94 291 MET A CA 1
ATOM 2264 C C . MET A 1 291 ? -1.408 10.422 17.594 1 96.94 291 MET A C 1
ATOM 2266 O O . MET A 1 291 ? -2.406 10.977 17.125 1 96.94 291 MET A O 1
ATOM 2270 N N . THR A 1 292 ? -0.419 11.086 18.031 1 97.19 292 THR A N 1
ATOM 2271 C CA . THR A 1 292 ? -0.194 12.508 17.812 1 97.19 292 THR A CA 1
ATOM 2272 C C . THR A 1 292 ? 1.179 12.75 17.188 1 97.19 292 THR A C 1
ATOM 2274 O O . THR A 1 292 ? 2.195 12.312 17.734 1 97.19 292 THR A O 1
ATOM 2277 N N . LEU A 1 293 ? 1.183 13.398 16.094 1 97.19 293 LEU A N 1
ATOM 2278 C CA . LEU A 1 293 ? 2.426 13.688 15.383 1 97.19 293 LEU A CA 1
ATOM 2279 C C . LEU A 1 293 ? 2.602 15.188 15.188 1 97.19 293 LEU A C 1
ATOM 2281 O O . LEU A 1 293 ? 1.636 15.898 14.906 1 97.19 293 LEU A O 1
ATOM 2285 N N . GLU A 1 294 ? 3.789 15.633 15.289 1 97 294 GLU A N 1
ATOM 2286 C CA . GLU A 1 294 ? 4.219 16.984 14.914 1 97 294 GLU A CA 1
ATOM 2287 C C . GLU A 1 294 ? 5.285 16.938 13.828 1 97 294 GLU A C 1
ATOM 2289 O O . GLU A 1 294 ? 6.367 16.375 14.031 1 97 294 GLU A O 1
ATOM 2294 N N . TYR A 1 295 ? 4.973 17.516 12.766 1 96.19 295 TYR A N 1
ATOM 2295 C CA . TYR A 1 295 ? 5.879 17.531 11.625 1 96.19 295 TYR A CA 1
ATOM 2296 C C . TYR A 1 295 ? 6.781 18.766 11.68 1 96.19 295 TYR A C 1
ATOM 2298 O O . TYR A 1 295 ? 6.309 19.875 11.922 1 96.19 295 TYR A O 1
ATOM 2306 N N . ARG A 1 296 ? 8.078 18.531 11.32 1 94.38 296 ARG A N 1
ATOM 2307 C CA . ARG A 1 296 ? 9.039 19.625 11.461 1 94.38 296 ARG A CA 1
ATOM 2308 C C . ARG A 1 296 ? 9.75 19.891 10.141 1 94.38 296 ARG A C 1
ATOM 2310 O O . ARG A 1 296 ? 10.023 21.047 9.805 1 94.38 296 ARG A O 1
ATOM 2317 N N . ARG A 1 297 ? 10.062 18.812 9.453 1 92.81 297 ARG A N 1
ATOM 2318 C CA . ARG A 1 297 ? 10.828 18.969 8.219 1 92.81 297 ARG A CA 1
ATOM 2319 C C . ARG A 1 297 ? 10.406 17.922 7.184 1 92.81 297 ARG A C 1
ATOM 2321 O O . ARG A 1 297 ? 9.938 16.844 7.535 1 92.81 297 ARG A O 1
ATOM 2328 N N . GLU A 1 298 ? 10.648 18.297 5.965 1 90.5 298 GLU A N 1
ATOM 2329 C CA . GLU A 1 298 ? 10.406 17.375 4.867 1 90.5 298 GLU A CA 1
ATOM 2330 C C . GLU A 1 298 ? 11.648 16.547 4.562 1 90.5 298 GLU A C 1
ATOM 2332 O O . GLU A 1 298 ? 12.766 16.953 4.871 1 90.5 298 GLU A O 1
ATOM 2337 N N . CYS A 1 299 ? 11.359 15.352 3.992 1 92.62 299 CYS A N 1
ATOM 2338 C CA . CYS A 1 299 ? 12.43 14.477 3.535 1 92.62 299 CYS A CA 1
ATOM 2339 C C . CYS A 1 299 ? 12.367 14.281 2.023 1 92.62 299 CYS A C 1
ATOM 2341 O O . CYS A 1 299 ? 11.289 14.336 1.43 1 92.62 299 CYS A O 1
ATOM 2343 N N . ARG A 1 300 ? 13.531 14.133 1.487 1 89.25 300 ARG A N 1
ATOM 2344 C CA . ARG A 1 300 ? 13.641 13.906 0.051 1 89.25 300 ARG A CA 1
ATOM 2345 C C . ARG A 1 300 ? 14.328 12.578 -0.241 1 89.25 300 ARG A C 1
ATOM 2347 O O . ARG A 1 300 ? 14.648 11.82 0.679 1 89.25 300 ARG A O 1
ATOM 2354 N N . ARG A 1 301 ? 14.555 12.375 -1.493 1 84.19 301 ARG A N 1
ATOM 2355 C CA . ARG A 1 301 ? 15.016 11.078 -1.98 1 84.19 301 ARG A CA 1
ATOM 2356 C C . ARG A 1 301 ? 16.359 10.695 -1.358 1 84.19 301 ARG A C 1
ATOM 2358 O O . ARG A 1 301 ? 16.594 9.531 -1.032 1 84.19 301 ARG A O 1
ATOM 2365 N N . ASP A 1 302 ? 17.203 11.617 -1.097 1 86 302 ASP A N 1
ATOM 2366 C CA . ASP A 1 302 ? 18.562 11.312 -0.662 1 86 302 ASP A CA 1
ATOM 2367 C C . ASP A 1 302 ? 18.672 11.383 0.859 1 86 302 ASP A C 1
ATOM 2369 O O . ASP A 1 302 ? 19.766 11.188 1.412 1 86 302 ASP A O 1
ATOM 2373 N N . SER A 1 303 ? 17.625 11.531 1.493 1 92.38 303 SER A N 1
ATOM 2374 C CA . SER A 1 303 ? 17.641 11.633 2.949 1 92.38 303 SER A CA 1
ATOM 2375 C C . SER A 1 303 ? 17.938 10.281 3.592 1 92.38 303 SER A C 1
ATOM 2377 O O . SER A 1 303 ? 17.547 9.242 3.064 1 92.38 303 SER A O 1
ATOM 2379 N N . VAL A 1 304 ? 18.703 10.344 4.629 1 94.06 304 VAL A N 1
ATOM 2380 C CA . VAL A 1 304 ? 18.922 9.188 5.492 1 94.06 304 VAL A CA 1
ATOM 2381 C C . VAL A 1 304 ? 18.453 9.5 6.906 1 94.06 304 VAL A C 1
ATOM 2383 O O . VAL A 1 304 ? 18.844 10.508 7.496 1 94.06 304 VAL A O 1
ATOM 2386 N N . LEU A 1 305 ? 17.625 8.586 7.445 1 96.06 305 LEU A N 1
ATOM 2387 C CA . LEU A 1 305 ? 16.953 8.93 8.688 1 96.06 305 LEU A CA 1
ATOM 2388 C C . LEU A 1 305 ? 17.234 7.895 9.773 1 96.06 305 LEU A C 1
ATOM 2390 O O . LEU A 1 305 ? 17.656 6.773 9.469 1 96.06 305 LEU A O 1
ATOM 2394 N N . GLN A 1 306 ? 17.016 8.383 10.984 1 96.06 306 GLN A N 1
ATOM 2395 C CA . GLN A 1 306 ? 17.016 7.547 12.18 1 96.06 306 GLN A CA 1
ATOM 2396 C C . GLN A 1 306 ? 15.68 7.664 12.922 1 96.06 306 GLN A C 1
ATOM 2398 O O . GLN A 1 306 ? 15.117 8.75 13.023 1 96.06 306 GLN A O 1
ATOM 2403 N N . SER A 1 307 ? 15.234 6.516 13.375 1 96.38 307 SER A N 1
ATOM 2404 C CA . SER A 1 307 ? 14.023 6.457 14.188 1 96.38 307 SER A CA 1
ATOM 2405 C C . SER A 1 307 ? 14.344 6.094 15.633 1 96.38 307 SER A C 1
ATOM 2407 O O . SER A 1 307 ? 15.055 5.125 15.891 1 96.38 307 SER A O 1
ATOM 2409 N N . LEU A 1 308 ? 13.828 6.879 16.547 1 96.44 308 LEU A N 1
ATOM 2410 C CA . LEU A 1 308 ? 14.016 6.648 17.984 1 96.44 308 LEU A CA 1
ATOM 2411 C C . LEU A 1 308 ? 12.68 6.449 18.688 1 96.44 308 LEU A C 1
ATOM 2413 O O . LEU A 1 308 ? 11.711 7.148 18.391 1 96.44 308 LEU A O 1
ATOM 2417 N N . THR A 1 309 ? 12.68 5.473 19.656 1 96.06 309 THR A N 1
ATOM 2418 C CA . THR A 1 309 ? 11.469 5.207 20.438 1 96.06 309 THR A CA 1
ATOM 2419 C C . THR A 1 309 ? 11.797 5.035 21.906 1 96.06 309 THR A C 1
ATOM 2421 O O . THR A 1 309 ? 12.797 4.398 22.266 1 96.06 309 THR A O 1
ATOM 2424 N N . SER A 1 310 ? 10.961 5.645 22.703 1 94.5 310 SER A N 1
ATOM 2425 C CA . SER A 1 310 ? 10.945 5.367 24.141 1 94.5 310 SER A CA 1
ATOM 2426 C C . SER A 1 310 ? 9.57 4.887 24.594 1 94.5 310 SER A C 1
ATOM 2428 O O . SER A 1 310 ? 8.547 5.461 24.219 1 94.5 310 SER A O 1
ATOM 2430 N N . VAL A 1 311 ? 9.617 3.83 25.375 1 91.75 311 VAL A N 1
ATOM 2431 C CA . VAL A 1 311 ? 8.367 3.307 25.922 1 91.75 311 VAL A CA 1
ATOM 2432 C C . VAL A 1 311 ? 8.109 3.936 27.297 1 91.75 311 VAL A C 1
ATOM 2434 O O . VAL A 1 311 ? 8.953 3.861 28.188 1 91.75 311 VAL A O 1
ATOM 2437 N N . LEU A 1 312 ? 6.996 4.609 27.344 1 83.5 312 LEU A N 1
ATOM 2438 C CA . LEU A 1 312 ? 6.684 5.289 28.594 1 83.5 312 LEU A CA 1
ATOM 2439 C C . LEU A 1 312 ? 5.949 4.352 29.547 1 83.5 312 LEU A C 1
ATOM 2441 O O . LEU A 1 312 ? 5.055 3.611 29.125 1 83.5 312 LEU A O 1
ATOM 2445 N N . GLN A 1 313 ? 6.754 3.586 30.406 1 63.84 313 GLN A N 1
ATOM 2446 C CA . GLN A 1 313 ? 6.199 2.674 31.406 1 63.84 313 GLN A CA 1
ATOM 2447 C C . GLN A 1 313 ? 5.137 3.363 32.25 1 63.84 313 GLN A C 1
ATOM 2449 O O . GLN A 1 313 ? 5.348 4.477 32.75 1 63.84 313 GLN A O 1
ATOM 2454 N N . ASN A 1 314 ? 3.986 3.293 31.891 1 54.12 314 ASN A N 1
ATOM 2455 C CA . ASN A 1 314 ? 3.133 3.736 33 1 54.12 314 ASN A CA 1
ATOM 2456 C C . ASN A 1 314 ? 3.676 3.281 34.344 1 54.12 314 ASN A C 1
ATOM 2458 O O . ASN A 1 314 ? 4.207 2.176 34.469 1 54.12 314 ASN A O 1
ATOM 2462 N N . ALA A 1 315 ? 4.223 4.156 35.156 1 41.38 315 ALA A N 1
ATOM 2463 C CA . ALA A 1 315 ? 4.688 3.947 36.531 1 41.38 315 ALA A CA 1
ATOM 2464 C C . ALA A 1 315 ? 4.043 2.707 37.125 1 41.38 315 ALA A C 1
ATOM 2466 O O . ALA A 1 315 ? 4.312 2.369 38.281 1 41.38 315 ALA A O 1
ATOM 2467 N N . VAL A 1 316 ? 2.84 2.303 36.938 1 39.69 316 VAL A N 1
ATOM 2468 C CA . VAL A 1 316 ? 2.406 1.211 37.781 1 39.69 316 VAL A CA 1
ATOM 2469 C C . VAL A 1 316 ? 3.135 -0.074 37.406 1 39.69 316 VAL A C 1
ATOM 2471 O O . VAL A 1 316 ? 3.426 -0.302 36.219 1 39.69 316 VAL A O 1
ATOM 2474 N N . GLY A 1 317 ? 3.504 -1.129 38.219 1 36.25 317 GLY A N 1
ATOM 2475 C CA . GLY A 1 317 ? 4.238 -2.381 38.312 1 36.25 317 GLY A CA 1
ATOM 2476 C C . GLY A 1 317 ? 4.297 -3.145 37 1 36.25 317 GLY A C 1
ATOM 2477 O O . GLY A 1 317 ? 4.074 -2.57 35.938 1 36.25 317 GLY A O 1
ATOM 2478 N N . ASN A 1 318 ? 4.047 -4.59 37 1 35.97 318 ASN A N 1
ATOM 2479 C CA . ASN A 1 318 ? 4.16 -5.84 36.281 1 35.97 318 ASN A CA 1
ATOM 2480 C C . ASN A 1 318 ? 3.527 -5.727 34.875 1 35.97 318 ASN A C 1
ATOM 2482 O O . ASN A 1 318 ? 2.42 -5.207 34.75 1 35.97 318 ASN A O 1
ATOM 2486 N N . PHE A 1 319 ? 4.387 -5.652 33.719 1 40.22 319 PHE A N 1
ATOM 2487 C CA . PHE A 1 319 ? 3.789 -6.004 32.438 1 40.22 319 PHE A CA 1
ATOM 2488 C C . PHE A 1 319 ? 2.557 -6.879 32.625 1 40.22 319 PHE A C 1
ATOM 2490 O O . PHE A 1 319 ? 2.189 -7.656 31.75 1 40.22 319 PHE A O 1
ATOM 2497 N N . ALA A 1 320 ? 2.332 -7.32 33.812 1 38.22 320 ALA A N 1
ATOM 2498 C CA . ALA A 1 320 ? 1.216 -8.266 33.844 1 38.22 320 ALA A CA 1
ATOM 2499 C C . ALA A 1 320 ? 0.096 -7.805 32.906 1 38.22 320 ALA A C 1
ATOM 2501 O O . ALA A 1 320 ? -0.339 -8.555 32.031 1 38.22 320 ALA A O 1
ATOM 2502 N N . ASN A 1 321 ? -1.198 -7.723 33.188 1 46.62 321 ASN A N 1
ATOM 2503 C CA . ASN A 1 321 ? -2.416 -7.879 32.406 1 46.62 321 ASN A CA 1
ATOM 2504 C C . ASN A 1 321 ? -2.594 -6.73 31.406 1 46.62 321 ASN A C 1
ATOM 2506 O O . ASN A 1 321 ? -1.705 -5.887 31.266 1 46.62 321 ASN A O 1
ATOM 2510 N N . SER A 1 322 ? -3.861 -5.91 31.438 1 54.78 322 SER A N 1
ATOM 2511 C CA . SER A 1 322 ? -4.949 -5.199 30.766 1 54.78 322 SER A CA 1
ATOM 2512 C C . SER A 1 322 ? -4.586 -3.742 30.516 1 54.78 322 SER A C 1
ATOM 2514 O O . SER A 1 322 ? -5.465 -2.906 30.281 1 54.78 322 SER A O 1
ATOM 2516 N N . SER A 1 323 ? -3.199 -3.232 30.484 1 74.38 323 SER A N 1
ATOM 2517 C CA . SER A 1 323 ? -3.178 -1.773 30.438 1 74.38 323 SER A CA 1
ATOM 2518 C C . SER A 1 323 ? -2.625 -1.271 29.109 1 74.38 323 SER A C 1
ATOM 2520 O O . SER A 1 323 ? -1.931 -2.004 28.406 1 74.38 323 SER A O 1
ATOM 2522 N N . ASN A 1 324 ? -2.857 -0.008 28.844 1 86.62 324 ASN A N 1
ATOM 2523 C CA . ASN A 1 324 ? -2.418 0.729 27.672 1 86.62 324 ASN A CA 1
ATOM 2524 C C . ASN A 1 324 ? -0.938 1.093 27.75 1 86.62 324 ASN A C 1
ATOM 2526 O O . ASN A 1 324 ? -0.386 1.208 28.859 1 86.62 324 ASN A O 1
ATOM 2530 N N . VAL A 1 325 ? -0.262 1.043 26.719 1 90.31 325 VAL A N 1
ATOM 2531 C CA . VAL A 1 325 ? 1.143 1.42 26.594 1 90.31 325 VAL A CA 1
ATOM 2532 C C . VAL A 1 325 ? 1.271 2.684 25.75 1 90.31 325 VAL A C 1
ATOM 2534 O O . VAL A 1 325 ? 0.6 2.82 24.719 1 90.31 325 VAL A O 1
ATOM 2537 N N . GLU A 1 326 ? 2.141 3.57 26.266 1 92.44 326 GLU A N 1
ATOM 2538 C CA . GLU A 1 326 ? 2.424 4.777 25.484 1 92.44 326 GLU A CA 1
ATOM 2539 C C . GLU A 1 326 ? 3.873 4.801 25.016 1 92.44 326 GLU A C 1
ATOM 2541 O O . GLU A 1 326 ? 4.781 4.422 25.766 1 92.44 326 GLU A O 1
ATOM 2546 N N . CYS A 1 327 ? 4.059 5.238 23.797 1 93.75 327 CYS A N 1
ATOM 2547 C CA . CYS A 1 327 ? 5.398 5.387 23.234 1 93.75 327 CYS A CA 1
ATOM 2548 C C . CYS A 1 327 ? 5.621 6.809 22.719 1 93.75 327 CYS A C 1
ATOM 2550 O O . CYS A 1 327 ? 4.695 7.434 22.203 1 93.75 327 CYS A O 1
ATOM 2552 N N . GLN A 1 328 ? 6.859 7.258 22.906 1 95.25 328 GLN A N 1
ATOM 2553 C CA . GLN A 1 328 ? 7.324 8.492 22.266 1 95.25 328 GLN A CA 1
ATOM 2554 C C . GLN A 1 328 ? 8.266 8.195 21.109 1 95.25 328 GLN A C 1
ATOM 2556 O O . GLN A 1 328 ? 9.062 7.254 21.172 1 95.25 328 GLN A O 1
ATOM 2561 N N . HIS A 1 329 ? 8.156 9.039 20.141 1 96.56 329 HIS A N 1
ATOM 2562 C CA . HIS A 1 329 ? 8.906 8.773 18.906 1 96.56 329 HIS A CA 1
ATOM 2563 C C . HIS A 1 329 ? 9.602 10.031 18.406 1 96.56 329 HIS A C 1
ATOM 2565 O O . HIS A 1 329 ? 9.078 11.141 18.562 1 96.56 329 HIS A O 1
ATOM 2571 N N . LEU A 1 330 ? 10.75 9.844 17.812 1 97.19 330 LEU A N 1
ATOM 2572 C CA . LEU A 1 330 ? 11.461 10.883 17.078 1 97.19 330 LEU A CA 1
ATOM 2573 C C . LEU A 1 330 ? 12.062 10.336 15.789 1 97.19 330 LEU A C 1
ATOM 2575 O O . LEU A 1 330 ? 12.766 9.32 15.812 1 97.19 330 LEU A O 1
ATOM 2579 N N . LEU A 1 331 ? 11.711 10.891 14.727 1 97.19 331 LEU A N 1
ATOM 2580 C CA . LEU A 1 331 ? 12.352 10.672 13.438 1 97.19 331 LEU A CA 1
ATOM 2581 C C . LEU A 1 331 ? 13.266 11.836 13.078 1 97.19 331 LEU A C 1
ATOM 2583 O O . LEU A 1 331 ? 12.828 12.984 13.031 1 97.19 331 LEU A O 1
ATOM 2587 N N . ARG A 1 332 ? 14.484 11.578 12.766 1 96.56 332 ARG A N 1
ATOM 2588 C CA . ARG A 1 332 ? 15.414 12.664 12.484 1 96.56 332 ARG A CA 1
ATOM 2589 C C . ARG A 1 332 ? 16.375 12.281 11.367 1 96.56 332 ARG A C 1
ATOM 2591 O O . ARG A 1 332 ? 16.594 11.094 11.109 1 96.56 332 ARG A O 1
ATOM 2598 N N . LEU A 1 333 ? 16.891 13.297 10.758 1 96.06 333 LEU A N 1
ATOM 2599 C CA . LEU A 1 333 ? 17.969 13.086 9.797 1 96.06 333 LEU A CA 1
ATOM 2600 C C . LEU A 1 333 ? 19.25 12.688 10.5 1 96.06 333 LEU A C 1
ATOM 2602 O O . LEU A 1 333 ? 19.469 13.023 11.664 1 96.06 333 LEU A O 1
ATOM 2606 N N . GLU A 1 334 ? 19.953 11.938 9.75 1 91.62 334 GLU A N 1
ATOM 2607 C CA . GLU A 1 334 ? 21.234 11.578 10.336 1 91.62 334 GLU A CA 1
ATOM 2608 C C . GLU A 1 334 ? 22.078 12.82 10.648 1 91.62 334 GLU A C 1
ATOM 2610 O O . GLU A 1 334 ? 22.938 12.781 11.523 1 91.62 334 GLU A O 1
ATOM 2615 N N . SER A 1 335 ? 21.812 13.859 9.961 1 90.94 335 SER A N 1
ATOM 2616 C CA . SER A 1 335 ? 22.5 15.125 10.211 1 90.94 335 SER A CA 1
ATOM 2617 C C . SER A 1 335 ? 22.031 15.758 11.523 1 90.94 335 SER A C 1
ATOM 2619 O O . SER A 1 335 ? 22.625 16.719 12 1 90.94 335 SER A O 1
ATOM 2621 N N . GLY A 1 336 ? 20.906 15.297 12.07 1 90.75 336 GLY A N 1
ATOM 2622 C CA . GLY A 1 336 ? 20.516 15.727 13.406 1 90.75 336 GLY A CA 1
ATOM 2623 C C . GLY A 1 336 ? 19.188 16.453 13.43 1 90.75 336 GLY A C 1
ATOM 2624 O O . GLY A 1 336 ? 18.547 16.562 14.484 1 90.75 336 GLY A O 1
ATOM 2625 N N . GLU A 1 337 ? 18.766 16.938 12.32 1 94.69 337 GLU A N 1
ATOM 2626 C CA . GLU A 1 337 ? 17.531 17.719 12.281 1 94.69 337 GLU A CA 1
ATOM 2627 C C . GLU A 1 337 ? 16.312 16.844 12.516 1 94.69 337 GLU A C 1
ATOM 2629 O O . GLU A 1 337 ? 16.219 15.734 11.969 1 94.69 337 GLU A O 1
ATOM 2634 N N . ASP A 1 338 ? 15.391 17.344 13.344 1 96.12 338 ASP A N 1
ATOM 2635 C CA . ASP A 1 338 ? 14.141 16.641 13.602 1 96.12 338 ASP A CA 1
ATOM 2636 C C . ASP A 1 338 ? 13.219 16.688 12.383 1 96.12 338 ASP A C 1
ATOM 2638 O O . ASP A 1 338 ? 13.078 17.75 11.75 1 96.12 338 ASP A O 1
ATOM 2642 N N . VAL A 1 339 ? 12.625 15.578 12.047 1 96.88 339 VAL A N 1
ATOM 2643 C CA . VAL A 1 339 ? 11.688 15.5 10.938 1 96.88 339 VAL A CA 1
ATOM 2644 C C . VAL A 1 339 ? 10.266 15.367 11.477 1 96.88 339 VAL A C 1
ATOM 2646 O O . VAL A 1 339 ? 9.383 16.156 11.133 1 96.88 339 VAL A O 1
ATOM 2649 N N . VAL A 1 340 ? 10.062 14.406 12.352 1 97.5 340 VAL A N 1
ATOM 2650 C CA . VAL A 1 340 ? 8.75 14.188 12.961 1 97.5 340 VAL A CA 1
ATOM 2651 C C . VAL A 1 340 ? 8.93 13.766 14.422 1 97.5 340 VAL A C 1
ATOM 2653 O O . VAL A 1 340 ? 9.789 12.93 14.734 1 97.5 340 VAL A O 1
ATOM 2656 N N . LYS A 1 341 ? 8.094 14.336 15.289 1 96.69 341 LYS A N 1
ATOM 2657 C CA . LYS A 1 341 ? 7.93 13.891 16.672 1 96.69 341 LYS A CA 1
ATOM 2658 C C . LYS A 1 341 ? 6.527 13.344 16.906 1 96.69 341 LYS A C 1
ATOM 2660 O O . LYS A 1 341 ? 5.562 13.812 16.297 1 96.69 341 LYS A O 1
ATOM 2665 N N . GLY A 1 342 ? 6.508 12.359 17.797 1 95.94 342 GLY A N 1
ATOM 2666 C CA . GLY A 1 342 ? 5.16 11.836 17.984 1 95.94 342 GLY A CA 1
ATOM 2667 C C . GLY A 1 342 ? 5.008 11.008 19.234 1 95.94 342 GLY A C 1
ATOM 2668 O O . GLY A 1 342 ? 5.992 10.703 19.922 1 95.94 342 GLY A O 1
ATOM 2669 N N . ARG A 1 343 ? 3.773 10.766 19.5 1 95.62 343 ARG A N 1
ATOM 2670 C CA . ARG A 1 343 ? 3.332 9.875 20.562 1 95.62 343 ARG A CA 1
ATOM 2671 C C . ARG A 1 343 ? 2.295 8.883 20.062 1 95.62 343 ARG A C 1
ATOM 2673 O O . ARG A 1 343 ? 1.414 9.242 19.281 1 95.62 343 ARG A O 1
ATOM 2680 N N . THR A 1 344 ? 2.459 7.641 20.5 1 94.94 344 THR A N 1
ATOM 2681 C CA . THR A 1 344 ? 1.462 6.629 20.172 1 94.94 344 THR A CA 1
ATOM 2682 C C . THR A 1 344 ? 0.935 5.961 21.438 1 94.94 344 THR A C 1
ATOM 2684 O O . THR A 1 344 ? 1.659 5.836 22.422 1 94.94 344 THR A O 1
ATOM 2687 N N . GLU A 1 345 ? -0.326 5.605 21.391 1 94.44 345 GLU A N 1
ATOM 2688 C CA . GLU A 1 345 ? -0.995 4.867 22.453 1 94.44 345 GLU A CA 1
ATOM 2689 C C . GLU A 1 345 ? -1.454 3.494 21.969 1 94.44 345 GLU A C 1
ATOM 2691 O O . GLU A 1 345 ? -2.086 3.381 20.906 1 94.44 345 GLU A O 1
ATOM 2696 N N . TRP A 1 346 ? -1.179 2.492 22.766 1 94.12 346 TRP A N 1
ATOM 2697 C CA . TRP A 1 346 ? -1.466 1.109 22.406 1 94.12 346 TRP A CA 1
ATOM 2698 C C . TRP A 1 346 ? -2.326 0.433 23.469 1 94.12 346 TRP A C 1
ATOM 2700 O O . TRP A 1 346 ? -2.092 0.607 24.672 1 94.12 346 TRP A O 1
ATOM 2710 N N . ARG A 1 347 ? -3.297 -0.325 23.016 1 93.31 347 ARG A N 1
ATOM 2711 C CA . ARG A 1 347 ? -4.129 -1.097 23.938 1 93.31 347 ARG A CA 1
ATOM 2712 C C . ARG A 1 347 ? -4.035 -2.59 23.641 1 93.31 347 ARG A C 1
ATOM 2714 O O . ARG A 1 347 ? -3.852 -2.988 22.484 1 93.31 347 ARG A O 1
ATOM 2721 N N . PRO A 1 348 ? -4.188 -3.398 24.688 1 89 348 PRO A N 1
ATOM 2722 C CA . PRO A 1 348 ? -4.195 -4.84 24.422 1 89 348 PRO A CA 1
ATOM 2723 C C . PRO A 1 348 ? -5.344 -5.266 23.516 1 89 348 PRO A C 1
ATOM 2725 O O . PRO A 1 348 ? -6.449 -4.73 23.609 1 89 348 PRO A O 1
ATOM 2728 N N . ARG A 1 349 ? -4.984 -6.121 22.547 1 84.44 349 ARG A N 1
ATOM 2729 C CA . ARG A 1 349 ? -6.02 -6.676 21.688 1 84.44 349 ARG A CA 1
ATOM 2730 C C . ARG A 1 349 ? -6.898 -7.664 22.438 1 84.44 349 ARG A C 1
ATOM 2732 O O . ARG A 1 349 ? -6.41 -8.414 23.297 1 84.44 349 ARG A O 1
ATOM 2739 N N . PHE A 1 350 ? -8.094 -7.383 22.719 1 62.75 350 PHE A N 1
ATOM 2740 C CA . PHE A 1 350 ? -8.914 -8.391 23.375 1 62.75 350 PHE A CA 1
ATOM 2741 C C . PHE A 1 350 ? -8.906 -9.695 22.578 1 62.75 350 PHE A C 1
ATOM 2743 O O . PHE A 1 350 ? -9.023 -9.68 21.344 1 62.75 350 PHE A O 1
ATOM 2750 N N . ALA A 1 351 ? -8.125 -10.625 22.922 1 49.12 351 ALA A N 1
ATOM 2751 C CA . ALA A 1 351 ? -8.18 -11.961 22.328 1 49.12 351 ALA A CA 1
ATOM 2752 C C . ALA A 1 351 ? -9.602 -12.32 21.922 1 49.12 351 ALA A C 1
ATOM 2754 O O . ALA A 1 351 ? -10.523 -12.242 22.734 1 49.12 351 ALA A O 1
ATOM 2755 N N . ASN A 1 352 ? -10.102 -11.977 20.75 1 42 352 ASN A N 1
ATOM 2756 C CA . ASN A 1 352 ? -11.352 -12.672 20.438 1 42 352 ASN A CA 1
ATOM 2757 C C . ASN A 1 352 ? -11.375 -14.07 21.047 1 42 352 ASN A C 1
ATOM 2759 O O . ASN A 1 352 ? -10.43 -14.844 20.875 1 42 352 ASN A O 1
ATOM 2763 N N . SER A 1 353 ? -12.023 -14.328 22.109 1 35.34 353 SER A N 1
ATOM 2764 C CA . SER A 1 353 ? -12.469 -15.664 22.484 1 35.34 353 SER A CA 1
ATOM 2765 C C . SER A 1 353 ? -12.883 -16.469 21.266 1 35.34 353 SER A C 1
ATOM 2767 O O . SER A 1 353 ? -13.773 -16.062 20.516 1 35.34 353 SER A O 1
ATOM 2769 N N . THR A 1 354 ? -12.008 -17.047 20.516 1 35.12 354 THR A N 1
ATOM 2770 C CA . THR A 1 354 ? -12.438 -18.156 19.672 1 35.12 354 THR A CA 1
ATOM 2771 C C . THR A 1 354 ? -13.609 -18.891 20.312 1 35.12 354 THR A C 1
ATOM 2773 O O . THR A 1 354 ? -13.477 -19.469 21.391 1 35.12 354 THR A O 1
ATOM 2776 N N . LYS A 1 355 ? -14.859 -18.469 20.125 1 31.59 355 LYS A N 1
ATOM 2777 C CA . LYS A 1 355 ? -16.016 -19.328 20.359 1 31.59 355 LYS A CA 1
ATOM 2778 C C . LYS A 1 355 ? -15.82 -20.688 19.719 1 31.59 355 LYS A C 1
ATOM 2780 O O . LYS A 1 355 ? -15.797 -20.812 18.484 1 31.59 355 LYS A O 1
ATOM 2785 N N . SER A 1 356 ? -14.992 -21.578 20.156 1 29.55 356 SER A N 1
ATOM 2786 C CA . SER A 1 356 ? -15.266 -22.984 19.922 1 29.55 356 SER A CA 1
ATOM 2787 C C . SER A 1 356 ? -16.703 -23.344 20.281 1 29.55 356 SER A C 1
ATOM 2789 O O . SER A 1 356 ? -16.953 -23.984 21.312 1 29.55 356 SER A O 1
ATOM 2791 N N . ASN A 1 357 ? -17.75 -22.5 20.219 1 26.02 357 ASN A N 1
ATOM 2792 C CA . ASN A 1 357 ? -18.969 -23.281 20.438 1 26.02 357 ASN A CA 1
ATOM 2793 C C . ASN A 1 357 ? -19.109 -24.406 19.422 1 26.02 357 ASN A C 1
ATOM 2795 O O . ASN A 1 357 ? -19.203 -24.141 18.219 1 26.02 357 ASN A O 1
ATOM 2799 N N . GLY A 1 358 ? -18.531 -25.578 19.75 1 23.03 358 GLY A N 1
ATOM 2800 C CA . GLY A 1 358 ? -18.922 -26.938 19.438 1 23.03 358 GLY A CA 1
ATOM 2801 C C . GLY A 1 358 ? -20.422 -27.141 19.422 1 23.03 358 GLY A C 1
ATOM 2802 O O . GLY A 1 358 ? -20.906 -28.281 19.328 1 23.03 358 GLY A O 1
ATOM 2803 N N . SER A 1 359 ? -21.375 -26.25 19.188 1 21.27 359 SER A N 1
ATOM 2804 C CA . SER A 1 359 ? -22.578 -27.047 18.922 1 21.27 359 SER A CA 1
ATOM 2805 C C . SER A 1 359 ? -22.5 -27.703 17.547 1 21.27 359 SER A C 1
ATOM 2807 O O . SER A 1 359 ? -21.891 -27.156 16.625 1 21.27 359 SER A O 1
ATOM 2809 N N . MET B 1 1 ? -6.789 -30.469 27.281 1 17.92 1 MET B N 1
ATOM 2810 C CA . MET B 1 1 ? -6.371 -31.531 26.375 1 17.92 1 MET B CA 1
ATOM 2811 C C . MET B 1 1 ? -5.293 -31.031 25.422 1 17.92 1 MET B C 1
ATOM 2813 O O . MET B 1 1 ? -5.254 -29.844 25.078 1 17.92 1 MET B O 1
ATOM 2817 N N . ILE B 1 2 ? -4.371 -31.938 24.953 1 18.53 2 ILE B N 1
ATOM 2818 C CA . ILE B 1 2 ? -2.959 -31.969 24.594 1 18.53 2 ILE B CA 1
ATOM 2819 C C . ILE B 1 2 ? -2.74 -31.203 23.297 1 18.53 2 ILE B C 1
ATOM 2821 O O . ILE B 1 2 ? -3.469 -31.406 22.328 1 18.53 2 ILE B O 1
ATOM 2825 N N . VAL B 1 3 ? -2.039 -30.094 23.422 1 20.44 3 VAL B N 1
ATOM 2826 C CA . VAL B 1 3 ? -1.282 -29.094 22.672 1 20.44 3 VAL B CA 1
ATOM 2827 C C . VAL B 1 3 ? -0.294 -29.797 21.734 1 20.44 3 VAL B C 1
ATOM 2829 O O . VAL B 1 3 ? 0.745 -30.281 22.188 1 20.44 3 VAL B O 1
ATOM 2832 N N . THR B 1 4 ? -0.908 -30.75 20.797 1 18.02 4 THR B N 1
ATOM 2833 C CA . THR B 1 4 ? -0.042 -31.672 20.062 1 18.02 4 THR B CA 1
ATOM 2834 C C . THR B 1 4 ? 0.904 -30.922 19.141 1 18.02 4 THR B C 1
ATOM 2836 O O . THR B 1 4 ? 0.5 -30.453 18.078 1 18.02 4 THR B O 1
ATOM 2839 N N . ALA B 1 5 ? 1.774 -30.047 19.672 1 21.41 5 ALA B N 1
ATOM 2840 C CA . ALA B 1 5 ? 2.719 -29.172 18.984 1 21.41 5 ALA B CA 1
ATOM 2841 C C . ALA B 1 5 ? 3.822 -29.969 18.297 1 21.41 5 ALA B C 1
ATOM 2843 O O . ALA B 1 5 ? 4.902 -30.156 18.859 1 21.41 5 ALA B O 1
ATOM 2844 N N . ASN B 1 6 ? 3.314 -31.234 17.562 1 18.5 6 ASN B N 1
ATOM 2845 C CA . ASN B 1 6 ? 4.348 -32.219 17.25 1 18.5 6 ASN B CA 1
ATOM 2846 C C . ASN B 1 6 ? 5.512 -31.578 16.484 1 18.5 6 ASN B C 1
ATOM 2848 O O . ASN B 1 6 ? 6.672 -31.734 16.875 1 18.5 6 ASN B O 1
ATOM 2852 N N . THR B 1 7 ? 5.477 -31.375 15.102 1 19.55 7 THR B N 1
ATOM 2853 C CA . THR B 1 7 ? 6.195 -32.312 14.234 1 19.55 7 THR B CA 1
ATOM 2854 C C . THR B 1 7 ? 7.527 -31.703 13.789 1 19.55 7 THR B C 1
ATOM 2856 O O . THR B 1 7 ? 7.559 -30.797 12.945 1 19.55 7 THR B O 1
ATOM 2859 N N . ARG B 1 8 ? 8.445 -31.266 14.672 1 17.72 8 ARG B N 1
ATOM 2860 C CA . ARG B 1 8 ? 9.547 -30.422 14.227 1 17.72 8 ARG B CA 1
ATOM 2861 C C . ARG B 1 8 ? 10.438 -31.156 13.242 1 17.72 8 ARG B C 1
ATOM 2863 O O . ARG B 1 8 ? 10.688 -30.672 12.133 1 17.72 8 ARG B O 1
ATOM 2870 N N . ALA B 1 9 ? 11.523 -31.891 13.586 1 19.27 9 ALA B N 1
ATOM 2871 C CA . ALA B 1 9 ? 12.953 -31.75 13.32 1 19.27 9 ALA B CA 1
ATOM 2872 C C . ALA B 1 9 ? 13.398 -32.75 12.242 1 19.27 9 ALA B C 1
ATOM 2874 O O . ALA B 1 9 ? 12.984 -33.906 12.234 1 19.27 9 ALA B O 1
ATOM 2875 N N . PHE B 1 10 ? 13.812 -32.344 10.992 1 21.28 10 PHE B N 1
ATOM 2876 C CA . PHE B 1 10 ? 14.492 -33 9.883 1 21.28 10 PHE B CA 1
ATOM 2877 C C . PHE B 1 10 ? 15.82 -33.594 10.336 1 21.28 10 PHE B C 1
ATOM 2879 O O . PHE B 1 10 ? 16.75 -32.844 10.664 1 21.28 10 PHE B O 1
ATOM 2886 N N . LEU B 1 11 ? 15.906 -34.781 11.016 1 18.89 11 LEU B N 1
ATOM 2887 C CA . LEU B 1 11 ? 17.078 -35.219 11.758 1 18.89 11 LEU B CA 1
ATOM 2888 C C . LEU B 1 11 ? 18.219 -35.594 10.812 1 18.89 11 LEU B C 1
ATOM 2890 O O . LEU B 1 11 ? 19.391 -35.375 11.117 1 18.89 11 LEU B O 1
ATOM 2894 N N . PRO B 1 12 ? 18.203 -36.25 9.602 1 20.47 12 PRO B N 1
ATOM 2895 C CA . PRO B 1 12 ? 19.031 -37.469 9.633 1 20.47 12 PRO B CA 1
ATOM 2896 C C . PRO B 1 12 ? 20.5 -37.156 9.32 1 20.47 12 PRO B C 1
ATOM 2898 O O . PRO B 1 12 ? 20.828 -36.719 8.227 1 20.47 12 PRO B O 1
ATOM 2901 N N . VAL B 1 13 ? 21.328 -36.5 10.125 1 19.31 13 VAL B N 1
ATOM 2902 C CA . VAL B 1 13 ? 22.719 -36.188 9.836 1 19.31 13 VAL B CA 1
ATOM 2903 C C . VAL B 1 13 ? 23.531 -37.469 9.727 1 19.31 13 VAL B C 1
ATOM 2905 O O . VAL B 1 13 ? 23.781 -38.156 10.734 1 19.31 13 VAL B O 1
ATOM 2908 N N . ALA B 1 14 ? 23.422 -38.312 8.711 1 18.78 14 ALA B N 1
ATOM 2909 C CA . ALA B 1 14 ? 24.125 -39.594 8.742 1 18.78 14 ALA B CA 1
ATOM 2910 C C . ALA B 1 14 ? 25.625 -39.406 8.578 1 18.78 14 ALA B C 1
ATOM 2912 O O . ALA B 1 14 ? 26.359 -40.375 8.336 1 18.78 14 ALA B O 1
ATOM 2913 N N . ASN B 1 15 ? 26.375 -38.438 9.195 1 18.73 15 ASN B N 1
ATOM 2914 C CA . ASN B 1 15 ? 27.719 -38.188 8.672 1 18.73 15 ASN B CA 1
ATOM 2915 C C . ASN B 1 15 ? 28.688 -39.281 9.078 1 18.73 15 ASN B C 1
ATOM 2917 O O . ASN B 1 15 ? 29.344 -39.188 10.117 1 18.73 15 ASN B O 1
ATOM 2921 N N . HIS B 1 16 ? 28.484 -40.5 8.797 1 16.64 16 HIS B N 1
ATOM 2922 C CA . HIS B 1 16 ? 29.453 -41.344 9.492 1 16.64 16 HIS B CA 1
ATOM 2923 C C . HIS B 1 16 ? 30.859 -41.125 8.953 1 16.64 16 HIS B C 1
ATOM 2925 O O . HIS B 1 16 ? 31.797 -40.875 9.727 1 16.64 16 HIS B O 1
ATOM 2931 N N . SER B 1 17 ? 31.375 -41.719 7.793 1 17.61 17 SER B N 1
ATOM 2932 C CA . SER B 1 17 ? 32.344 -42.812 7.812 1 17.61 17 SER B CA 1
ATOM 2933 C C . SER B 1 17 ? 33.75 -42.281 7.699 1 17.61 17 SER B C 1
ATOM 2935 O O . SER B 1 17 ? 34 -41.188 7.18 1 17.61 17 SER B O 1
ATOM 2937 N N . PRO B 1 18 ? 34.969 -43.156 7.918 1 18.03 18 PRO B N 1
ATOM 2938 C CA . PRO B 1 18 ? 36.312 -43.156 8.523 1 18.03 18 PRO B CA 1
ATOM 2939 C C . PRO B 1 18 ? 37.375 -42.625 7.566 1 18.03 18 PRO B C 1
ATOM 2941 O O . PRO B 1 18 ? 37.094 -42.406 6.391 1 18.03 18 PRO B O 1
ATOM 2944 N N . GLU B 1 19 ? 38.562 -43.438 7.371 1 18.2 19 GLU B N 1
ATOM 2945 C CA . GLU B 1 19 ? 40 -43.406 7.609 1 18.2 19 GLU B CA 1
ATOM 2946 C C . GLU B 1 19 ? 40.781 -43.281 6.301 1 18.2 19 GLU B C 1
ATOM 2948 O O . GLU B 1 19 ? 42 -43.156 6.305 1 18.2 19 GLU B O 1
ATOM 2953 N N . PHE B 1 20 ? 40.281 -43.094 5.125 1 16.34 20 PHE B N 1
ATOM 2954 C CA . PHE B 1 20 ? 41.094 -43.781 4.121 1 16.34 20 PHE B CA 1
ATOM 2955 C C . PHE B 1 20 ? 42.406 -43.031 3.898 1 16.34 20 PHE B C 1
ATOM 2957 O O . PHE B 1 20 ? 42.406 -41.875 3.508 1 16.34 20 PHE B O 1
ATOM 2964 N N . ARG B 1 21 ? 43.469 -43.406 4.574 1 16.23 21 ARG B N 1
ATOM 2965 C CA . ARG B 1 21 ? 44.781 -42.781 4.535 1 16.23 21 ARG B CA 1
ATOM 2966 C C . ARG B 1 21 ? 45.281 -42.594 3.098 1 16.23 21 ARG B C 1
ATOM 2968 O O . ARG B 1 21 ? 45.312 -41.5 2.582 1 16.23 21 ARG B O 1
ATOM 2975 N N . GLU B 1 22 ? 46.469 -43.219 2.703 1 17.33 22 GLU B N 1
ATOM 2976 C CA . GLU B 1 22 ? 47.812 -42.75 2.396 1 17.33 22 GLU B CA 1
ATOM 2977 C C . GLU B 1 22 ? 48.125 -42.875 0.905 1 17.33 22 GLU B C 1
ATOM 2979 O O . GLU B 1 22 ? 49.094 -42.312 0.415 1 17.33 22 GLU B O 1
ATOM 2984 N N . SER B 1 23 ? 47.344 -43.625 0.125 1 15.66 23 SER B N 1
ATOM 2985 C CA . SER B 1 23 ? 48.219 -44.469 -0.693 1 15.66 23 SER B CA 1
ATOM 2986 C C . SER B 1 23 ? 49 -43.625 -1.698 1 15.66 23 SER B C 1
ATOM 2988 O O . SER B 1 23 ? 50.219 -43.75 -1.797 1 15.66 23 SER B O 1
ATOM 2990 N N . VAL B 1 24 ? 48.562 -43.469 -2.979 1 15.41 24 VAL B N 1
ATOM 2991 C CA . VAL B 1 24 ? 49.156 -44.094 -4.137 1 15.41 24 VAL B CA 1
ATOM 2992 C C . VAL B 1 24 ? 50.062 -43.094 -4.871 1 15.41 24 VAL B C 1
ATOM 2994 O O . VAL B 1 24 ? 49.562 -42.062 -5.359 1 15.41 24 VAL B O 1
ATOM 2997 N N . LYS B 1 25 ? 51.344 -43 -4.43 1 18.58 25 LYS B N 1
ATOM 2998 C CA . LYS B 1 25 ? 52.375 -42.219 -5.113 1 18.58 25 LYS B CA 1
ATOM 2999 C C . LYS B 1 25 ? 52.438 -42.562 -6.594 1 18.58 25 LYS B C 1
ATOM 3001 O O . LYS B 1 25 ? 52.875 -43.688 -6.949 1 18.58 25 LYS B O 1
ATOM 3006 N N . LEU B 1 26 ? 51.406 -42.125 -7.402 1 15.73 26 LEU B N 1
ATOM 3007 C CA . LEU B 1 26 ? 51.375 -42.562 -8.805 1 15.73 26 LEU B CA 1
ATOM 3008 C C . LEU B 1 26 ? 52.625 -42.125 -9.531 1 15.73 26 LEU B C 1
ATOM 3010 O O . LEU B 1 26 ? 53.125 -41 -9.32 1 15.73 26 LEU B O 1
ATOM 3014 N N . GLY B 1 27 ? 53.375 -43 -10.273 1 16.5 27 GLY B N 1
ATOM 3015 C CA . GLY B 1 27 ? 54.594 -43.281 -11.023 1 16.5 27 GLY B CA 1
ATOM 3016 C C . GLY B 1 27 ? 54.719 -42.438 -12.273 1 16.5 27 GLY B C 1
ATOM 3017 O O . GLY B 1 27 ? 55.812 -42.25 -12.805 1 16.5 27 GLY B O 1
ATOM 3018 N N . GLY B 1 28 ? 53.594 -42.031 -13.039 1 15.88 28 GLY B N 1
ATOM 3019 C CA . GLY B 1 28 ? 53.844 -42.375 -14.43 1 15.88 28 GLY B CA 1
ATOM 3020 C C . GLY B 1 28 ? 54.812 -41.438 -15.109 1 15.88 28 GLY B C 1
ATOM 3021 O O . GLY B 1 28 ? 55.125 -40.375 -14.578 1 15.88 28 GLY B O 1
ATOM 3022 N N . SER B 1 29 ? 55.281 -41.938 -16.344 1 17.97 29 SER B N 1
ATOM 3023 C CA . SER B 1 29 ? 56.344 -41.875 -17.344 1 17.97 29 SER B CA 1
ATOM 3024 C C . SER B 1 29 ? 56.281 -40.562 -18.141 1 17.97 29 SER B C 1
ATOM 3026 O O . SER B 1 29 ? 55.188 -40 -18.344 1 17.97 29 SER B O 1
ATOM 3028 N N . PRO B 1 30 ? 57.375 -39.938 -18.359 1 18.58 30 PRO B N 1
ATOM 3029 C CA . PRO B 1 30 ? 57.875 -38.656 -18.828 1 18.58 30 PRO B CA 1
ATOM 3030 C C . PRO B 1 30 ? 57.5 -38.375 -20.281 1 18.58 30 PRO B C 1
ATOM 3032 O O . PRO B 1 30 ? 57.938 -37.375 -20.859 1 18.58 30 PRO B O 1
ATOM 3035 N N . VAL B 1 31 ? 56.219 -38.844 -20.766 1 17.16 31 VAL B N 1
ATOM 3036 C CA . VAL B 1 31 ? 56.375 -38.906 -22.203 1 17.16 31 VAL B CA 1
ATOM 3037 C C . VAL B 1 31 ? 56.625 -37.5 -22.75 1 17.16 31 VAL B C 1
ATOM 3039 O O . VAL B 1 31 ? 56.062 -36.531 -22.25 1 17.16 31 VAL B O 1
ATOM 3042 N N . PHE B 1 32 ? 57.562 -37.375 -23.719 1 18.16 32 PHE B N 1
ATOM 3043 C CA . PHE B 1 32 ? 58.375 -36.375 -24.438 1 18.16 32 PHE B CA 1
ATOM 3044 C C . PHE B 1 32 ? 57.5 -35.625 -25.453 1 18.16 32 PHE B C 1
ATOM 3046 O O . PHE B 1 32 ? 58.031 -34.781 -26.203 1 18.16 32 PHE B O 1
ATOM 3053 N N . VAL B 1 33 ? 56.125 -35.5 -25.172 1 15.6 33 VAL B N 1
ATOM 3054 C CA . VAL B 1 33 ? 55.562 -35.219 -26.484 1 15.6 33 VAL B CA 1
ATOM 3055 C C . VAL B 1 33 ? 56.031 -33.844 -26.969 1 15.6 33 VAL B C 1
ATOM 3057 O O . VAL B 1 33 ? 55.875 -32.844 -26.281 1 15.6 33 VAL B O 1
ATOM 3060 N N . ALA B 1 34 ? 56.844 -33.812 -28.016 1 16.92 34 ALA B N 1
ATOM 3061 C CA . ALA B 1 34 ? 57.562 -32.812 -28.781 1 16.92 34 ALA B CA 1
ATOM 3062 C C . ALA B 1 34 ? 56.594 -31.844 -29.484 1 16.92 34 ALA B C 1
ATOM 3064 O O . ALA B 1 34 ? 56.844 -30.641 -29.547 1 16.92 34 ALA B O 1
ATOM 3065 N N . ASN B 1 35 ? 55.438 -32.469 -30.047 1 15.47 35 ASN B N 1
ATOM 3066 C CA . ASN B 1 35 ? 55.375 -32.094 -31.453 1 15.47 35 ASN B CA 1
ATOM 3067 C C . ASN B 1 35 ? 54.844 -30.672 -31.641 1 15.47 35 ASN B C 1
ATOM 3069 O O . ASN B 1 35 ? 55.469 -29.875 -32.344 1 15.47 35 ASN B O 1
ATOM 3073 N N . SER B 1 36 ? 53.469 -30.469 -31.578 1 15.19 36 SER B N 1
ATOM 3074 C CA . SER B 1 36 ? 52.75 -30.062 -32.781 1 15.19 36 SER B CA 1
ATOM 3075 C C . SER B 1 36 ? 52.781 -28.547 -32.938 1 15.19 36 SER B C 1
ATOM 3077 O O . SER B 1 36 ? 52.875 -27.812 -31.953 1 15.19 36 SER B O 1
ATOM 3079 N N . LYS B 1 37 ? 52.688 -28.109 -34.312 1 17.78 37 LYS B N 1
ATOM 3080 C CA . LYS B 1 37 ? 52.75 -27.047 -35.312 1 17.78 37 LYS B CA 1
ATOM 3081 C C . LYS B 1 37 ? 51.656 -26 -35.062 1 17.78 37 LYS B C 1
ATOM 3083 O O . LYS B 1 37 ? 50.625 -26.297 -34.5 1 17.78 37 LYS B O 1
ATOM 3088 N N . ARG B 1 38 ? 51.844 -24.781 -35.469 1 17.64 38 ARG B N 1
ATOM 3089 C CA . ARG B 1 38 ? 51.438 -23.391 -35.469 1 17.64 38 ARG B CA 1
ATOM 3090 C C . ARG B 1 38 ? 50.094 -23.203 -36.156 1 17.64 38 ARG B C 1
ATOM 3092 O O . ARG B 1 38 ? 49.969 -22.422 -37.094 1 17.64 38 ARG B O 1
ATOM 3099 N N . SER B 1 39 ? 49 -24.188 -35.938 1 16.75 39 SER B N 1
ATOM 3100 C CA . SER B 1 39 ? 47.938 -24.031 -36.969 1 16.75 39 SER B CA 1
ATOM 3101 C C . SER B 1 39 ? 47.375 -22.625 -36.938 1 16.75 39 SER B C 1
ATOM 3103 O O . SER B 1 39 ? 47.406 -21.953 -35.906 1 16.75 39 SER B O 1
ATOM 3105 N N . SER B 1 40 ? 47.031 -22.094 -38.188 1 19.83 40 SER B N 1
ATOM 3106 C CA . SER B 1 40 ? 46.531 -20.969 -38.969 1 19.83 40 SER B CA 1
ATOM 3107 C C . SER B 1 40 ? 45.125 -20.578 -38.531 1 19.83 40 SER B C 1
ATOM 3109 O O . SER B 1 40 ? 44.219 -21.422 -38.531 1 19.83 40 SER B O 1
ATOM 3111 N N . VAL B 1 41 ? 44.938 -19.656 -37.594 1 18.84 41 VAL B N 1
ATOM 3112 C CA . VAL B 1 41 ? 43.719 -19.156 -36.938 1 18.84 41 VAL B CA 1
ATOM 3113 C C . VAL B 1 41 ? 42.75 -18.594 -37.969 1 18.84 41 VAL B C 1
ATOM 3115 O O . VAL B 1 41 ? 43.062 -17.641 -38.656 1 18.84 41 VAL B O 1
ATOM 3118 N N . CYS B 1 42 ? 42.062 -19.547 -38.781 1 18.25 42 CYS B N 1
ATOM 3119 C CA . CYS B 1 42 ? 41.062 -19.141 -39.781 1 18.25 42 CYS B CA 1
ATOM 3120 C C . CYS B 1 42 ? 40 -18.219 -39.156 1 18.25 42 CYS B C 1
ATOM 3122 O O . CYS B 1 42 ? 39.562 -18.469 -38.031 1 18.25 42 CYS B O 1
ATOM 3124 N N . SER B 1 43 ? 39.875 -16.984 -39.688 1 20.34 43 SER B N 1
ATOM 3125 C CA . SER B 1 43 ? 39.062 -15.789 -39.5 1 20.34 43 SER B CA 1
ATOM 3126 C C . SER B 1 43 ? 37.594 -16.094 -39.656 1 20.34 43 SER B C 1
ATOM 3128 O O . SER B 1 43 ? 37.094 -16.297 -40.75 1 20.34 43 SER B O 1
ATOM 3130 N N . LEU B 1 44 ? 37.031 -17.188 -38.969 1 19.17 44 LEU B N 1
ATOM 3131 C CA . LEU B 1 44 ? 35.625 -17.5 -39.281 1 19.17 44 LEU B CA 1
ATOM 3132 C C . LEU B 1 44 ? 34.719 -16.281 -39.031 1 19.17 44 LEU B C 1
ATOM 3134 O O . LEU B 1 44 ? 34.75 -15.711 -37.938 1 19.17 44 LEU B O 1
ATOM 3138 N N . GLN B 1 45 ? 34.312 -15.648 -40.156 1 21.17 45 GLN B N 1
ATOM 3139 C CA . GLN B 1 45 ? 33.312 -14.602 -40.375 1 21.17 45 GLN B CA 1
ATOM 3140 C C . GLN B 1 45 ? 31.953 -15 -39.812 1 21.17 45 GLN B C 1
ATOM 3142 O O . GLN B 1 45 ? 31.312 -15.906 -40.344 1 21.17 45 GLN B O 1
ATOM 3147 N N . ILE B 1 46 ? 31.844 -15.227 -38.562 1 18.45 46 ILE B N 1
ATOM 3148 C CA . ILE B 1 46 ? 30.516 -15.633 -38.062 1 18.45 46 ILE B CA 1
ATOM 3149 C C . ILE B 1 46 ? 29.484 -14.562 -38.438 1 18.45 46 ILE B C 1
ATOM 3151 O O . ILE B 1 46 ? 29.625 -13.398 -38.031 1 18.45 46 ILE B O 1
ATOM 3155 N N . LYS B 1 47 ? 28.812 -14.719 -39.562 1 20.92 47 LYS B N 1
ATOM 3156 C CA . LYS B 1 47 ? 27.609 -13.984 -39.969 1 20.92 47 LYS B CA 1
ATOM 3157 C C . LYS B 1 47 ? 26.594 -13.938 -38.844 1 20.92 47 LYS B C 1
ATOM 3159 O O . LYS B 1 47 ? 26.141 -14.977 -38.344 1 20.92 47 LYS B O 1
ATOM 3164 N N . ALA B 1 48 ? 26.625 -12.922 -38.062 1 22.23 48 ALA B N 1
ATOM 3165 C CA . ALA B 1 48 ? 25.719 -12.594 -36.969 1 22.23 48 ALA B CA 1
ATOM 3166 C C . ALA B 1 48 ? 24.266 -12.656 -37.406 1 22.23 48 ALA B C 1
ATOM 3168 O O . ALA B 1 48 ? 23.812 -11.82 -38.188 1 22.23 48 ALA B O 1
ATOM 3169 N N . ASN B 1 49 ? 23.797 -13.914 -37.781 1 21.53 49 ASN B N 1
ATOM 3170 C CA . ASN B 1 49 ? 22.375 -13.969 -38.062 1 21.53 49 ASN B CA 1
ATOM 3171 C C . ASN B 1 49 ? 21.547 -13.391 -36.906 1 21.53 49 ASN B C 1
ATOM 3173 O O . ASN B 1 49 ? 21.594 -13.898 -35.781 1 21.53 49 ASN B O 1
ATOM 3177 N N . SER B 1 50 ? 21.312 -12.133 -36.875 1 25.06 50 SER B N 1
ATOM 3178 C CA . SER B 1 50 ? 20.438 -11.352 -36 1 25.06 50 SER B CA 1
ATOM 3179 C C . SER B 1 50 ? 19.078 -12.008 -35.875 1 25.06 50 SER B C 1
ATOM 3181 O O . SER B 1 50 ? 18.25 -11.938 -36.781 1 25.06 50 SER B O 1
ATOM 3183 N N . GLN B 1 51 ? 19.031 -13.297 -35.5 1 25.7 51 GLN B N 1
ATOM 3184 C CA . GLN B 1 51 ? 17.672 -13.773 -35.25 1 25.7 51 GLN B CA 1
ATOM 3185 C C . GLN B 1 51 ? 16.922 -12.812 -34.344 1 25.7 51 GLN B C 1
ATOM 3187 O O . GLN B 1 51 ? 17.422 -12.43 -33.281 1 25.7 51 GLN B O 1
ATOM 3192 N N . SER B 1 52 ? 16.062 -11.984 -34.906 1 29.69 52 SER B N 1
ATOM 3193 C CA . SER B 1 52 ? 15.07 -11.125 -34.281 1 29.69 52 SER B CA 1
ATOM 3194 C C . SER B 1 52 ? 14.383 -11.836 -33.125 1 29.69 52 SER B C 1
ATOM 3196 O O . SER B 1 52 ? 14 -13 -33.219 1 29.69 52 SER B O 1
ATOM 3198 N N . PRO B 1 53 ? 14.797 -11.578 -31.938 1 30.66 53 PRO B N 1
ATOM 3199 C CA . PRO B 1 53 ? 14.164 -12.258 -30.797 1 30.66 53 PRO B CA 1
ATOM 3200 C C . PRO B 1 53 ? 12.664 -12.445 -30.984 1 30.66 53 PRO B C 1
ATOM 3202 O O . PRO B 1 53 ? 12.016 -11.641 -31.656 1 30.66 53 PRO B O 1
ATOM 3205 N N . PRO B 1 54 ? 12.164 -13.688 -31.016 1 29.83 54 PRO B N 1
ATOM 3206 C CA . PRO B 1 54 ? 10.742 -13.953 -31.219 1 29.83 54 PRO B CA 1
ATOM 3207 C C . PRO B 1 54 ? 9.844 -13.023 -30.422 1 29.83 54 PRO B C 1
ATOM 3209 O O . PRO B 1 54 ? 10.133 -12.727 -29.266 1 29.83 54 PRO B O 1
ATOM 3212 N N . HIS B 1 55 ? 9.242 -12.039 -31.078 1 31.95 55 HIS B N 1
ATOM 3213 C CA . HIS B 1 55 ? 8.141 -11.242 -30.562 1 31.95 55 HIS B CA 1
ATOM 3214 C C . HIS B 1 55 ? 7.117 -12.125 -29.844 1 31.95 55 HIS B C 1
ATOM 3216 O O . HIS B 1 55 ? 6.656 -13.117 -30.406 1 31.95 55 HIS B O 1
ATOM 3222 N N . VAL B 1 56 ? 7.273 -12.336 -28.594 1 32.78 56 VAL B N 1
ATOM 3223 C CA . VAL B 1 56 ? 6.188 -12.984 -27.859 1 32.78 56 VAL B CA 1
ATOM 3224 C C . VAL B 1 56 ? 4.848 -12.438 -28.344 1 32.78 56 VAL B C 1
ATOM 3226 O O . VAL B 1 56 ? 4.555 -11.25 -28.172 1 32.78 56 VAL B O 1
ATOM 3229 N N . ASN B 1 57 ? 4.355 -12.906 -29.516 1 31.39 57 ASN B N 1
ATOM 3230 C CA . ASN B 1 57 ? 3.033 -12.586 -30.031 1 31.39 57 ASN B CA 1
ATOM 3231 C C . ASN B 1 57 ? 1.937 -12.883 -29.016 1 31.39 57 ASN B C 1
ATOM 3233 O O . ASN B 1 57 ? 1.808 -14.023 -28.547 1 31.39 57 ASN B O 1
ATOM 3237 N N . GLY B 1 58 ? 1.634 -11.977 -28.203 1 33.91 58 GLY B N 1
ATOM 3238 C CA . GLY B 1 58 ? 0.428 -12.156 -27.406 1 33.91 58 GLY B CA 1
ATOM 3239 C C . GLY B 1 58 ? -0.791 -12.5 -28.234 1 33.91 58 GLY B C 1
ATOM 3240 O O . GLY B 1 58 ? -0.985 -11.945 -29.328 1 33.91 58 GLY B O 1
ATOM 3241 N N . SER B 1 59 ? -1.111 -13.695 -28.281 1 35.06 59 SER B N 1
ATOM 3242 C CA . SER B 1 59 ? -2.361 -14.07 -28.922 1 35.06 59 SER B CA 1
ATOM 3243 C C . SER B 1 59 ? -3.467 -13.062 -28.625 1 35.06 59 SER B C 1
ATOM 3245 O O . SER B 1 59 ? -3.551 -12.539 -27.516 1 35.06 59 SER B O 1
ATOM 3247 N N . ASN B 1 60 ? -3.863 -12.305 -29.672 1 34.59 60 ASN B N 1
ATOM 3248 C CA . ASN B 1 60 ? -5.02 -11.422 -29.656 1 34.59 60 ASN B CA 1
ATOM 3249 C C . ASN B 1 60 ? -6.242 -12.109 -29.062 1 34.59 60 ASN B C 1
ATOM 3251 O O . ASN B 1 60 ? -6.992 -12.781 -29.766 1 34.59 60 ASN B O 1
ATOM 3255 N N . VAL B 1 61 ? -6.148 -12.664 -28.016 1 35.16 61 VAL B N 1
ATOM 3256 C CA . VAL B 1 61 ? -7.441 -13.047 -27.453 1 35.16 61 VAL B CA 1
ATOM 3257 C C . VAL B 1 61 ? -8.344 -11.812 -27.359 1 35.16 61 VAL B C 1
ATOM 3259 O O . VAL B 1 61 ? -8.07 -10.891 -26.594 1 35.16 61 VAL B O 1
ATOM 3262 N N . CYS B 1 62 ? -8.867 -11.383 -28.609 1 34.47 62 CYS B N 1
ATOM 3263 C CA . CYS B 1 62 ? -9.93 -10.383 -28.594 1 34.47 62 CYS B CA 1
ATOM 3264 C C . CYS B 1 62 ? -11.102 -10.844 -27.734 1 34.47 62 CYS B C 1
ATOM 3266 O O . CYS B 1 62 ? -11.82 -11.781 -28.109 1 34.47 62 CYS B O 1
ATOM 3268 N N . LEU B 1 63 ? -10.977 -10.906 -26.531 1 34.22 63 LEU B N 1
ATOM 3269 C CA . LEU B 1 63 ? -12.227 -10.969 -25.781 1 34.22 63 LEU B CA 1
ATOM 3270 C C . LEU B 1 63 ? -13.156 -9.82 -26.172 1 34.22 63 LEU B C 1
ATOM 3272 O O . LEU B 1 63 ? -12.828 -8.656 -25.953 1 34.22 63 LEU B O 1
ATOM 3276 N N . LYS B 1 64 ? -13.758 -9.844 -27.422 1 34.47 64 LYS B N 1
ATOM 3277 C CA . LYS B 1 64 ? -14.812 -8.898 -27.781 1 34.47 64 LYS B CA 1
ATOM 3278 C C . LYS B 1 64 ? -15.797 -8.703 -26.641 1 34.47 64 LYS B C 1
ATOM 3280 O O . LYS B 1 64 ? -16.812 -9.398 -26.562 1 34.47 64 LYS B O 1
ATOM 3285 N N . HIS B 1 65 ? -15.453 -8.766 -25.453 1 32.75 65 HIS B N 1
ATOM 3286 C CA . HIS B 1 65 ? -16.547 -8.492 -24.531 1 32.75 65 HIS B CA 1
ATOM 3287 C C . HIS B 1 65 ? -17.047 -7.059 -24.688 1 32.75 65 HIS B C 1
ATOM 3289 O O . HIS B 1 65 ? -16.266 -6.113 -24.688 1 32.75 65 HIS B O 1
ATOM 3295 N N . ASP B 1 66 ? -17.922 -6.844 -25.578 1 37.25 66 ASP B N 1
ATOM 3296 C CA . ASP B 1 66 ? -18.781 -5.68 -25.359 1 37.25 66 ASP B CA 1
ATOM 3297 C C . ASP B 1 66 ? -18.969 -5.406 -23.859 1 37.25 66 ASP B C 1
ATOM 3299 O O . ASP B 1 66 ? -20.062 -5.574 -23.328 1 37.25 66 ASP B O 1
ATOM 3303 N N . HIS B 1 67 ? -18.172 -5.941 -23.109 1 34.72 67 HIS B N 1
ATOM 3304 C CA . HIS B 1 67 ? -18.328 -6.051 -21.656 1 34.72 67 HIS B CA 1
ATOM 3305 C C . HIS B 1 67 ? -18.25 -4.68 -20.984 1 34.72 67 HIS B C 1
ATOM 3307 O O . HIS B 1 67 ? -17.875 -4.57 -19.828 1 34.72 67 HIS B O 1
ATOM 3313 N N . ARG B 1 68 ? -18.453 -3.656 -21.75 1 37.53 68 ARG B N 1
ATOM 3314 C CA . ARG B 1 68 ? -18.656 -2.479 -20.906 1 37.53 68 ARG B CA 1
ATOM 3315 C C . ARG B 1 68 ? -19.719 -2.73 -19.844 1 37.53 68 ARG B C 1
ATOM 3317 O O . ARG B 1 68 ? -20.891 -2.412 -20.062 1 37.53 68 ARG B O 1
ATOM 3324 N N . LEU B 1 69 ? -19.75 -3.982 -19.328 1 38.56 69 LEU B N 1
ATOM 3325 C CA . LEU B 1 69 ? -20.672 -4.066 -18.203 1 38.56 69 LEU B CA 1
ATOM 3326 C C . LEU B 1 69 ? -20.375 -2.98 -17.172 1 38.56 69 LEU B C 1
ATOM 3328 O O . LEU B 1 69 ? -19.203 -2.756 -16.828 1 38.56 69 LEU B O 1
ATOM 3332 N N . ASN B 1 70 ? -21.172 -2.062 -17.219 1 41.5 70 ASN B N 1
ATOM 3333 C CA . ASN B 1 70 ? -21.188 -1.068 -16.141 1 41.5 70 ASN B CA 1
ATOM 3334 C C . ASN B 1 70 ? -20.984 -1.711 -14.773 1 41.5 70 ASN B C 1
ATOM 3336 O O . ASN B 1 70 ? -21.953 -2.076 -14.109 1 41.5 70 ASN B O 1
ATOM 3340 N N . VAL B 1 71 ? -20.016 -2.592 -14.727 1 43.25 71 VAL B N 1
ATOM 3341 C CA . VAL B 1 71 ? -19.734 -3.051 -13.367 1 43.25 71 VAL B CA 1
ATOM 3342 C C . VAL B 1 71 ? -19.406 -1.858 -12.477 1 43.25 71 VAL B C 1
ATOM 3344 O O . VAL B 1 71 ? -18.672 -0.955 -12.883 1 43.25 71 VAL B O 1
ATOM 3347 N N . ASP B 1 72 ? -20.172 -1.748 -11.555 1 47.84 72 ASP B N 1
ATOM 3348 C CA . ASP B 1 72 ? -19.938 -0.751 -10.516 1 47.84 72 ASP B CA 1
ATOM 3349 C C . ASP B 1 72 ? -18.484 -0.774 -10.055 1 47.84 72 ASP B C 1
ATOM 3351 O O . ASP B 1 72 ? -18 -1.794 -9.555 1 47.84 72 ASP B O 1
ATOM 3355 N N . PRO B 1 73 ? -17.672 0.044 -10.617 1 49.97 73 PRO B N 1
ATOM 3356 C CA . PRO B 1 73 ? -16.25 0.094 -10.266 1 49.97 73 PRO B CA 1
ATOM 3357 C C . PRO B 1 73 ? -16.016 -0.144 -8.773 1 49.97 73 PRO B C 1
ATOM 3359 O O . PRO B 1 73 ? -14.883 -0.437 -8.367 1 49.97 73 PRO B O 1
ATOM 3362 N N . PHE B 1 74 ? -17.094 -0.038 -8.016 1 53.62 74 PHE B N 1
ATOM 3363 C CA . PHE B 1 74 ? -16.922 -0.084 -6.566 1 53.62 74 PHE B CA 1
ATOM 3364 C C . PHE B 1 74 ? -17.547 -1.347 -5.988 1 53.62 74 PHE B C 1
ATOM 3366 O O . PHE B 1 74 ? -17.578 -1.525 -4.77 1 53.62 74 PHE B O 1
ATOM 3373 N N . GLY B 1 75 ? -17.922 -2.188 -6.898 1 61.22 75 GLY B N 1
ATOM 3374 C CA . GLY B 1 75 ? -18.609 -3.367 -6.395 1 61.22 75 GLY B CA 1
ATOM 3375 C C . GLY B 1 75 ? -17.672 -4.539 -6.152 1 61.22 75 GLY B C 1
ATOM 3376 O O . GLY B 1 75 ? -16.469 -4.449 -6.414 1 61.22 75 GLY B O 1
ATOM 3377 N N . PRO B 1 76 ? -18.125 -5.516 -5.359 1 73.69 76 PRO B N 1
ATOM 3378 C CA . PRO B 1 76 ? -17.375 -6.734 -5.043 1 73.69 76 PRO B CA 1
ATOM 3379 C C . PRO B 1 76 ? -16.953 -7.512 -6.289 1 73.69 76 PRO B C 1
ATOM 3381 O O . PRO B 1 76 ? -16.219 -8.492 -6.191 1 73.69 76 PRO B O 1
ATOM 3384 N N . GLY B 1 77 ? -17.094 -7.086 -7.434 1 87.19 77 GLY B N 1
ATOM 3385 C CA . GLY B 1 77 ? -16.844 -7.855 -8.641 1 87.19 77 GLY B CA 1
ATOM 3386 C C . GLY B 1 77 ? -17.969 -8.82 -8.977 1 87.19 77 GLY B C 1
ATOM 3387 O O . GLY B 1 77 ? -18.906 -8.992 -8.188 1 87.19 77 GLY B O 1
ATOM 3388 N N . LYS B 1 78 ? -17.969 -9.352 -10.203 1 90.88 78 LYS B N 1
ATOM 3389 C CA . LYS B 1 78 ? -19.016 -10.266 -10.656 1 90.88 78 LYS B CA 1
ATOM 3390 C C . LYS B 1 78 ? -18.453 -11.336 -11.586 1 90.88 78 LYS B C 1
ATOM 3392 O O . LYS B 1 78 ? -17.469 -11.102 -12.273 1 90.88 78 LYS B O 1
ATOM 3397 N N . LEU B 1 79 ? -19.125 -12.469 -11.516 1 92.69 79 LEU B N 1
ATOM 3398 C CA . LEU B 1 79 ? -18.844 -13.508 -12.5 1 92.69 79 LEU B CA 1
ATOM 3399 C C . LEU B 1 79 ? -19.578 -13.219 -13.812 1 92.69 79 LEU B C 1
ATOM 3401 O O . LEU B 1 79 ? -20.766 -12.906 -13.805 1 92.69 79 LEU B O 1
ATOM 3405 N N . MET B 1 80 ? -18.922 -13.336 -14.836 1 90.38 80 MET B N 1
ATOM 3406 C CA . MET B 1 80 ? -19.547 -13.125 -16.141 1 90.38 80 MET B CA 1
ATOM 3407 C C . MET B 1 80 ? -20.5 -14.258 -16.469 1 90.38 80 MET B C 1
ATOM 3409 O O . MET B 1 80 ? -20.578 -15.258 -15.758 1 90.38 80 MET B O 1
ATOM 3413 N N . GLU B 1 81 ? -21.188 -14.055 -17.5 1 79.5 81 GLU B N 1
ATOM 3414 C CA . GLU B 1 81 ? -22.312 -14.93 -17.844 1 79.5 81 GLU B CA 1
ATOM 3415 C C . GLU B 1 81 ? -21.859 -16.375 -18.047 1 79.5 81 GLU B C 1
ATOM 3417 O O . GLU B 1 81 ? -22.562 -17.312 -17.688 1 79.5 81 GLU B O 1
ATOM 3422 N N . ASP B 1 82 ? -20.703 -16.578 -18.531 1 81.94 82 ASP B N 1
ATOM 3423 C CA . ASP B 1 82 ? -20.203 -17.938 -18.75 1 81.94 82 ASP B CA 1
ATOM 3424 C C . ASP B 1 82 ? -19.797 -18.594 -17.438 1 81.94 82 ASP B C 1
ATOM 3426 O O . ASP B 1 82 ? -19.578 -19.797 -17.375 1 81.94 82 ASP B O 1
ATOM 3430 N N . GLY B 1 83 ? -19.656 -17.719 -16.391 1 87.56 83 GLY B N 1
ATOM 3431 C CA . GLY B 1 83 ? -19.422 -18.188 -15.047 1 87.56 83 GLY B CA 1
ATOM 3432 C C . GLY B 1 83 ? -17.953 -18.469 -14.758 1 87.56 83 GLY B C 1
ATOM 3433 O O . GLY B 1 83 ? -17.594 -18.859 -13.648 1 87.56 83 GLY B O 1
ATOM 3434 N N . PHE B 1 84 ? -17.078 -18.219 -15.711 1 91.88 84 PHE B N 1
ATOM 3435 C CA . PHE B 1 84 ? -15.695 -18.625 -15.547 1 91.88 84 PHE B CA 1
ATOM 3436 C C . PHE B 1 84 ? -14.789 -17.422 -15.367 1 91.88 84 PHE B C 1
ATOM 3438 O O . PHE B 1 84 ? -13.719 -17.516 -14.766 1 91.88 84 PHE B O 1
ATOM 3445 N N . ILE B 1 85 ? -15.273 -16.359 -15.867 1 95.62 85 ILE B N 1
ATOM 3446 C CA . ILE B 1 85 ? -14.469 -15.133 -15.789 1 95.62 85 ILE B CA 1
ATOM 3447 C C . ILE B 1 85 ? -15.031 -14.219 -14.703 1 95.62 85 ILE B C 1
ATOM 3449 O O . ILE B 1 85 ? -16.219 -13.891 -14.711 1 95.62 85 ILE B O 1
ATOM 3453 N N . PHE B 1 86 ? -14.195 -13.922 -13.797 1 96.5 86 PHE B N 1
ATOM 3454 C CA . PHE B 1 86 ? -14.547 -12.961 -12.766 1 96.5 86 PHE B CA 1
ATOM 3455 C C . PHE B 1 86 ? -14.039 -11.57 -13.125 1 96.5 86 PHE B C 1
ATOM 3457 O O . PHE B 1 86 ? -12.883 -11.406 -13.523 1 96.5 86 PHE B O 1
ATOM 3464 N N . CYS B 1 87 ? -14.898 -10.562 -12.93 1 96.06 87 CYS B N 1
ATOM 3465 C CA . CYS B 1 87 ? -14.586 -9.188 -13.297 1 96.06 87 CYS B CA 1
ATOM 3466 C C . CYS B 1 87 ? -14.773 -8.242 -12.117 1 96.06 87 CYS B C 1
ATOM 3468 O O . CYS B 1 87 ? -15.773 -8.328 -11.406 1 96.06 87 CYS B O 1
ATOM 3470 N N . GLN B 1 88 ? -13.781 -7.395 -11.984 1 95.69 88 GLN B N 1
ATOM 3471 C CA . GLN B 1 88 ? -13.844 -6.406 -10.914 1 95.69 88 GLN B CA 1
ATOM 3472 C C . GLN B 1 88 ? -13.148 -5.113 -11.32 1 95.69 88 GLN B C 1
ATOM 3474 O O . GLN B 1 88 ? -12.133 -5.141 -12.016 1 95.69 88 GLN B O 1
ATOM 3479 N N . SER B 1 89 ? -13.664 -4.027 -10.82 1 94.31 89 SER B N 1
ATOM 3480 C CA . SER B 1 89 ? -13.086 -2.732 -11.148 1 94.31 89 SER B CA 1
ATOM 3481 C C . SER B 1 89 ? -12.492 -2.064 -9.906 1 94.31 89 SER B C 1
ATOM 3483 O O . SER B 1 89 ? -12.961 -2.297 -8.789 1 94.31 89 SER B O 1
ATOM 3485 N N . PHE B 1 90 ? -11.5 -1.289 -10.125 1 95.38 90 PHE B N 1
ATOM 3486 C CA . PHE B 1 90 ? -10.836 -0.544 -9.07 1 95.38 90 PHE B CA 1
ATOM 3487 C C . PHE B 1 90 ? -10.516 0.875 -9.523 1 95.38 90 PHE B C 1
ATOM 3489 O O . PHE B 1 90 ? -10.086 1.087 -10.656 1 95.38 90 PHE B O 1
ATOM 3496 N N . SER B 1 91 ? -10.758 1.842 -8.641 1 94.25 91 SER B N 1
ATOM 3497 C CA . SER B 1 91 ? -10.18 3.166 -8.82 1 94.25 91 SER B CA 1
ATOM 3498 C C . SER B 1 91 ? -8.758 3.227 -8.273 1 94.25 91 SER B C 1
ATOM 3500 O O . SER B 1 91 ? -8.5 2.799 -7.145 1 94.25 91 SER B O 1
ATOM 3502 N N . ILE B 1 92 ? -7.871 3.762 -9.094 1 95.38 92 ILE B N 1
ATOM 3503 C CA . ILE B 1 92 ? -6.5 3.91 -8.617 1 95.38 92 ILE B CA 1
ATOM 3504 C C . ILE B 1 92 ? -6.426 5.039 -7.594 1 95.38 92 ILE B C 1
ATOM 3506 O O . ILE B 1 92 ? -6.855 6.16 -7.867 1 95.38 92 ILE B O 1
ATOM 3510 N N . ARG B 1 93 ? -5.871 4.691 -6.496 1 93.25 93 ARG B N 1
ATOM 3511 C CA . ARG B 1 93 ? -5.812 5.641 -5.391 1 93.25 93 ARG B CA 1
ATOM 3512 C C . ARG B 1 93 ? -4.504 6.422 -5.41 1 93.25 93 ARG B C 1
ATOM 3514 O O . ARG B 1 93 ? -3.537 6.012 -6.059 1 93.25 93 ARG B O 1
ATOM 3521 N N . SER B 1 94 ? -4.473 7.566 -4.695 1 90.44 94 SER B N 1
ATOM 3522 C CA . SER B 1 94 ? -3.359 8.508 -4.766 1 90.44 94 SER B CA 1
ATOM 3523 C C . SER B 1 94 ? -2.08 7.898 -4.207 1 90.44 94 SER B C 1
ATOM 3525 O O . SER B 1 94 ? -0.979 8.234 -4.645 1 90.44 94 SER B O 1
ATOM 3527 N N . TYR B 1 95 ? -2.23 7.012 -3.266 1 91 95 TYR B N 1
ATOM 3528 C CA . TYR B 1 95 ? -1.041 6.449 -2.637 1 91 95 TYR B CA 1
ATOM 3529 C C . TYR B 1 95 ? -0.57 5.203 -3.375 1 91 95 TYR B C 1
ATOM 3531 O O . TYR B 1 95 ? 0.388 4.547 -2.957 1 91 95 TYR B O 1
ATOM 3539 N N . GLU B 1 96 ? -1.207 4.914 -4.477 1 93 96 GLU B N 1
ATOM 3540 C CA . GLU B 1 96 ? -0.87 3.742 -5.281 1 93 96 GLU B CA 1
ATOM 3541 C C . GLU B 1 96 ? -0.038 4.133 -6.5 1 93 96 GLU B C 1
ATOM 3543 O O . GLU B 1 96 ? 0.286 3.283 -7.332 1 93 96 GLU B O 1
ATOM 3548 N N . ILE B 1 97 ? 0.27 5.398 -6.582 1 90 97 ILE B N 1
ATOM 3549 C CA . ILE B 1 97 ? 1.103 5.883 -7.676 1 90 97 ILE B CA 1
ATOM 3550 C C . ILE B 1 97 ? 2.424 6.414 -7.125 1 90 97 ILE B C 1
ATOM 3552 O O . ILE B 1 97 ? 2.541 6.68 -5.926 1 90 97 ILE B O 1
ATOM 3556 N N . GLY B 1 98 ? 3.381 6.492 -8.023 1 84 98 GLY B N 1
ATOM 3557 C CA . GLY B 1 98 ? 4.676 7.039 -7.652 1 84 98 GLY B CA 1
ATOM 3558 C C . GLY B 1 98 ? 4.879 8.469 -8.125 1 84 98 GLY B C 1
ATOM 3559 O O . GLY B 1 98 ? 3.924 9.141 -8.5 1 84 98 GLY B O 1
ATOM 3560 N N . ALA B 1 99 ? 6.137 8.883 -8 1 81.88 99 ALA B N 1
ATOM 3561 C CA . ALA B 1 99 ? 6.523 10.25 -8.352 1 81.88 99 ALA B CA 1
ATOM 3562 C C . ALA B 1 99 ? 6.305 10.516 -9.836 1 81.88 99 ALA B C 1
ATOM 3564 O O . ALA B 1 99 ? 6.18 11.664 -10.258 1 81.88 99 ALA B O 1
ATOM 3565 N N . ASP B 1 100 ? 6.234 9.477 -10.586 1 83.44 100 ASP B N 1
ATOM 3566 C CA . ASP B 1 100 ? 6.02 9.633 -12.023 1 83.44 100 ASP B CA 1
ATOM 3567 C C . ASP B 1 100 ? 4.527 9.68 -12.352 1 83.44 100 ASP B C 1
ATOM 3569 O O . ASP B 1 100 ? 4.145 9.656 -13.523 1 83.44 100 ASP B O 1
ATOM 3573 N N . ARG B 1 101 ? 3.652 9.617 -11.344 1 87.75 101 ARG B N 1
ATOM 3574 C CA . ARG B 1 101 ? 2.205 9.773 -11.445 1 87.75 101 ARG B CA 1
ATOM 3575 C C . ARG B 1 101 ? 1.556 8.523 -12.016 1 87.75 101 ARG B C 1
ATOM 3577 O O . ARG B 1 101 ? 0.412 8.562 -12.477 1 87.75 101 ARG B O 1
ATOM 3584 N N . ALA B 1 102 ? 2.338 7.508 -12.086 1 92 102 ALA B N 1
ATOM 3585 C CA . ALA B 1 102 ? 1.819 6.23 -12.578 1 92 102 ALA B CA 1
ATOM 3586 C C . ALA B 1 102 ? 1.746 5.199 -11.461 1 92 102 ALA B C 1
ATOM 3588 O O . ALA B 1 102 ? 2.553 5.227 -10.523 1 92 102 ALA B O 1
ATOM 3589 N N . ALA B 1 103 ? 0.759 4.328 -11.609 1 95 103 ALA B N 1
ATOM 3590 C CA . ALA B 1 103 ? 0.719 3.201 -10.68 1 95 103 ALA B CA 1
ATOM 3591 C C . ALA B 1 103 ? 2.02 2.402 -10.734 1 95 103 ALA B C 1
ATOM 3593 O O . ALA B 1 103 ? 2.643 2.287 -11.789 1 95 103 ALA B O 1
ATOM 3594 N N . SER B 1 104 ? 2.377 1.915 -9.609 1 92.81 104 SER B N 1
ATOM 3595 C CA . SER B 1 104 ? 3.564 1.069 -9.57 1 92.81 104 SER B CA 1
ATOM 3596 C C . SER B 1 104 ? 3.24 -0.363 -9.977 1 92.81 104 SER B C 1
ATOM 3598 O O . SER B 1 104 ? 2.078 -0.772 -9.953 1 92.81 104 SER B O 1
ATOM 3600 N N . ILE B 1 105 ? 4.258 -1.093 -10.344 1 95.56 105 ILE B N 1
ATOM 3601 C CA . ILE B 1 105 ? 4.07 -2.506 -10.656 1 95.56 105 ILE B CA 1
ATOM 3602 C C . ILE B 1 105 ? 3.549 -3.238 -9.414 1 95.56 105 ILE B C 1
ATOM 3604 O O . ILE B 1 105 ? 2.736 -4.16 -9.531 1 95.56 105 ILE B O 1
ATOM 3608 N N . GLU B 1 106 ? 3.965 -2.859 -8.234 1 95.12 106 GLU B N 1
ATOM 3609 C CA . GLU B 1 106 ? 3.453 -3.457 -7.004 1 95.12 106 GLU B CA 1
ATOM 3610 C C . GLU B 1 106 ? 1.952 -3.221 -6.855 1 95.12 106 GLU B C 1
ATOM 3612 O O . GLU B 1 106 ? 1.211 -4.125 -6.465 1 95.12 106 GLU B O 1
ATOM 3617 N N . THR B 1 107 ? 1.569 -1.998 -7.148 1 96.06 107 THR B N 1
ATOM 3618 C CA . THR B 1 107 ? 0.145 -1.688 -7.113 1 96.06 107 THR B CA 1
ATOM 3619 C C . THR B 1 107 ? -0.633 -2.604 -8.055 1 96.06 107 THR B C 1
ATOM 3621 O O . THR B 1 107 ? -1.636 -3.201 -7.656 1 96.06 107 THR B O 1
ATOM 3624 N N . MET B 1 108 ? -0.15 -2.713 -9.258 1 98 108 MET B N 1
ATOM 3625 C CA . MET B 1 108 ? -0.833 -3.541 -10.242 1 98 108 MET B CA 1
ATOM 3626 C C . MET B 1 108 ? -0.914 -4.992 -9.781 1 98 108 MET B C 1
ATOM 3628 O O . MET B 1 108 ? -1.976 -5.613 -9.859 1 98 108 MET B O 1
ATOM 3632 N N . MET B 1 109 ? 0.142 -5.473 -9.266 1 98 109 MET B N 1
ATOM 3633 C CA . MET B 1 109 ? 0.182 -6.859 -8.812 1 98 109 MET B CA 1
ATOM 3634 C C . MET B 1 109 ? -0.713 -7.055 -7.59 1 98 109 MET B C 1
ATOM 3636 O O . MET B 1 109 ? -1.339 -8.109 -7.438 1 98 109 MET B O 1
ATOM 3640 N N . ASN B 1 110 ? -0.755 -6.109 -6.77 1 96.5 110 ASN B N 1
ATOM 3641 C CA . ASN B 1 110 ? -1.663 -6.156 -5.629 1 96.5 110 ASN B CA 1
ATOM 3642 C C . ASN B 1 110 ? -3.121 -6.223 -6.074 1 96.5 110 ASN B C 1
ATOM 3644 O O . ASN B 1 110 ? -3.922 -6.953 -5.488 1 96.5 110 ASN B O 1
ATOM 3648 N N . LEU B 1 111 ? -3.428 -5.492 -7.055 1 97.69 111 LEU B N 1
ATOM 3649 C CA . LEU B 1 111 ? -4.797 -5.504 -7.562 1 97.69 111 LEU B CA 1
ATOM 3650 C C . LEU B 1 111 ? -5.133 -6.855 -8.18 1 97.69 111 LEU B C 1
ATOM 3652 O O . LEU B 1 111 ? -6.258 -7.344 -8.047 1 97.69 111 LEU B O 1
ATOM 3656 N N . LEU B 1 112 ? -4.152 -7.449 -8.875 1 98.19 112 LEU B N 1
ATOM 3657 C CA . LEU B 1 112 ? -4.375 -8.797 -9.391 1 98.19 112 LEU B CA 1
ATOM 3658 C C . LEU B 1 112 ? -4.664 -9.773 -8.258 1 98.19 112 LEU B C 1
ATOM 3660 O O . LEU B 1 112 ? -5.594 -10.578 -8.352 1 98.19 112 LEU B O 1
ATOM 3664 N N . GLN B 1 113 ? -3.857 -9.688 -7.242 1 95.5 113 GLN B N 1
ATOM 3665 C CA . GLN B 1 113 ? -4.055 -10.562 -6.09 1 95.5 113 GLN B CA 1
ATOM 3666 C C . GLN B 1 113 ? -5.414 -10.32 -5.441 1 95.5 113 GLN B C 1
ATOM 3668 O O . GLN B 1 113 ? -6.121 -11.273 -5.094 1 95.5 113 GLN B O 1
ATOM 3673 N N . GLU B 1 114 ? -5.738 -9.086 -5.266 1 95 114 GLU B N 1
ATOM 3674 C CA . GLU B 1 114 ? -7.043 -8.727 -4.715 1 95 114 GLU B CA 1
ATOM 3675 C C . GLU B 1 114 ? -8.172 -9.352 -5.523 1 95 114 GLU B C 1
ATOM 3677 O O . GLU B 1 114 ? -9.094 -9.938 -4.957 1 95 114 GLU B O 1
ATOM 3682 N N . THR B 1 115 ? -8.094 -9.258 -6.773 1 96.69 115 THR B N 1
ATOM 3683 C CA . THR B 1 115 ? -9.125 -9.789 -7.656 1 96.69 115 THR B CA 1
ATOM 3684 C C . THR B 1 115 ? -9.195 -11.305 -7.559 1 96.69 115 THR B C 1
ATOM 3686 O O . THR B 1 115 ? -10.281 -11.883 -7.52 1 96.69 115 THR B O 1
ATOM 3689 N N . SER B 1 116 ? -8.062 -11.93 -7.496 1 95.56 116 SER B N 1
ATOM 3690 C CA . SER B 1 116 ? -7.996 -13.383 -7.367 1 95.56 116 SER B CA 1
ATOM 3691 C C . SER B 1 116 ? -8.648 -13.852 -6.07 1 95.56 116 SER B C 1
ATOM 3693 O O . SER B 1 116 ? -9.398 -14.828 -6.066 1 95.56 116 SER B O 1
ATOM 3695 N N . LEU B 1 117 ? -8.359 -13.18 -5.016 1 92.94 117 LEU B N 1
ATOM 3696 C CA . LEU B 1 117 ? -8.906 -13.547 -3.715 1 92.94 117 LEU B CA 1
ATOM 3697 C C . LEU B 1 117 ? -10.422 -13.359 -3.693 1 92.94 117 LEU B C 1
ATOM 3699 O O . LEU B 1 117 ? -11.156 -14.211 -3.184 1 92.94 117 LEU B O 1
ATOM 3703 N N . ASN B 1 118 ? -10.836 -12.305 -4.25 1 93.75 118 ASN B N 1
ATOM 3704 C CA . ASN B 1 118 ? -12.273 -12.055 -4.316 1 93.75 118 ASN B CA 1
ATOM 3705 C C . ASN B 1 118 ? -12.977 -13.07 -5.215 1 93.75 118 ASN B C 1
ATOM 3707 O O . ASN B 1 118 ? -14.109 -13.469 -4.941 1 93.75 118 ASN B O 1
ATOM 3711 N N . HIS B 1 119 ? -12.359 -13.453 -6.273 1 95 119 HIS B N 1
ATOM 3712 C CA . HIS B 1 119 ? -12.875 -14.523 -7.125 1 95 119 HIS B CA 1
ATOM 3713 C C . HIS B 1 119 ? -13.047 -15.812 -6.336 1 95 119 HIS B C 1
ATOM 3715 O O . HIS B 1 119 ? -14.117 -16.422 -6.371 1 95 119 HIS B O 1
ATOM 3721 N N . ALA B 1 120 ? -11.992 -16.219 -5.648 1 93.06 120 ALA B N 1
ATOM 3722 C CA . ALA B 1 120 ? -12.047 -17.438 -4.84 1 93.06 120 ALA B CA 1
ATOM 3723 C C . ALA B 1 120 ? -13.18 -17.359 -3.814 1 93.06 120 ALA B C 1
ATOM 3725 O O . ALA B 1 120 ? -13.883 -18.344 -3.58 1 93.06 120 ALA B O 1
ATOM 3726 N N . LYS B 1 121 ? -13.32 -16.234 -3.248 1 90.56 121 LYS B N 1
ATOM 3727 C CA . LYS B 1 121 ? -14.367 -16.031 -2.254 1 90.56 121 LYS B CA 1
ATOM 3728 C C . LYS B 1 121 ? -15.758 -16.188 -2.873 1 90.56 121 LYS B C 1
ATOM 3730 O O . LYS B 1 121 ? -16.594 -16.906 -2.338 1 90.56 121 LYS B O 1
ATOM 3735 N N . ILE B 1 122 ? -15.984 -15.586 -3.98 1 90.44 122 ILE B N 1
ATOM 3736 C CA . ILE B 1 122 ? -17.312 -15.531 -4.578 1 90.44 122 ILE B CA 1
ATOM 3737 C C . ILE B 1 122 ? -17.703 -16.922 -5.09 1 90.44 122 ILE B C 1
ATOM 3739 O O . ILE B 1 122 ? -18.891 -17.281 -5.047 1 90.44 122 ILE B O 1
ATOM 3743 N N . VAL B 1 123 ? -16.75 -17.703 -5.492 1 91.75 123 VAL B N 1
ATOM 3744 C CA . VAL B 1 123 ? -17.078 -19.016 -6.02 1 91.75 123 VAL B CA 1
ATOM 3745 C C . VAL B 1 123 ? -17.047 -20.047 -4.895 1 91.75 123 VAL B C 1
ATOM 3747 O O . VAL B 1 123 ? -17.156 -21.25 -5.145 1 91.75 123 VAL B O 1
ATOM 3750 N N . GLY B 1 124 ? -16.719 -19.641 -3.648 1 89.5 124 GLY B N 1
ATOM 3751 C CA . GLY B 1 124 ? -16.844 -20.484 -2.477 1 89.5 124 GLY B CA 1
ATOM 3752 C C . GLY B 1 124 ? -15.602 -21.344 -2.232 1 89.5 124 GLY B C 1
ATOM 3753 O O . GLY B 1 124 ? -15.688 -22.391 -1.593 1 89.5 124 GLY B O 1
ATOM 3754 N N . LEU B 1 125 ? -14.57 -20.906 -2.717 1 91.31 125 LEU B N 1
ATOM 3755 C CA . LEU B 1 125 ? -13.375 -21.734 -2.607 1 91.31 125 LEU B CA 1
ATOM 3756 C C . LEU B 1 125 ? -12.422 -21.172 -1.55 1 91.31 125 LEU B C 1
ATOM 3758 O O . LEU B 1 125 ? -11.398 -21.797 -1.24 1 91.31 125 LEU B O 1
ATOM 3762 N N . MET B 1 126 ? -12.859 -20.016 -1.071 1 85.94 126 MET B N 1
ATOM 3763 C CA . MET B 1 126 ? -11.992 -19.422 -0.057 1 85.94 126 MET B CA 1
ATOM 3764 C C . MET B 1 126 ? -12.203 -20.078 1.297 1 85.94 126 MET B C 1
ATOM 3766 O O . MET B 1 126 ? -13.328 -20.156 1.788 1 85.94 126 MET B O 1
ATOM 3770 N N . GLY B 1 127 ? -11.594 -21.062 1.742 1 71.31 127 GLY B N 1
ATOM 3771 C CA . GLY B 1 127 ? -11.641 -21.641 3.074 1 71.31 127 GLY B CA 1
ATOM 3772 C C . GLY B 1 127 ? -11.273 -20.656 4.168 1 71.31 127 GLY B C 1
ATOM 3773 O O . GLY B 1 127 ? -11.836 -19.562 4.234 1 71.31 127 GLY B O 1
ATOM 3774 N N . ASP B 1 128 ? -10.516 -21.125 5.176 1 63.09 128 ASP B N 1
ATOM 3775 C CA . ASP B 1 128 ? -10.086 -20.359 6.344 1 63.09 128 ASP B CA 1
ATOM 3776 C C . ASP B 1 128 ? -8.93 -19.438 5.996 1 63.09 128 ASP B C 1
ATOM 3778 O O . ASP B 1 128 ? -8.477 -18.656 6.836 1 63.09 128 ASP B O 1
ATOM 3782 N N . GLY B 1 129 ? -8.5 -19.578 4.707 1 62.03 129 GLY B N 1
ATOM 3783 C CA . GLY B 1 129 ? -7.324 -18.75 4.488 1 62.03 129 GLY B CA 1
ATOM 3784 C C . GLY B 1 129 ? -6.957 -18.609 3.023 1 62.03 129 GLY B C 1
ATOM 3785 O O . GLY B 1 129 ? -7.613 -19.172 2.156 1 62.03 129 GLY B O 1
ATOM 3786 N N . PHE B 1 130 ? -5.867 -17.797 2.91 1 65.44 130 PHE B N 1
ATOM 3787 C CA . PHE B 1 130 ? -5.301 -17.516 1.597 1 65.44 130 PHE B CA 1
ATOM 3788 C C . PHE B 1 130 ? -4.535 -18.719 1.069 1 65.44 130 PHE B C 1
ATOM 3790 O O . PHE B 1 130 ? -3.748 -19.328 1.797 1 65.44 130 PHE B O 1
ATOM 3797 N N . GLY B 1 131 ? -5.051 -19.359 -0.003 1 79.81 131 GLY B N 1
ATOM 3798 C CA . GLY B 1 131 ? -4.176 -20.297 -0.689 1 79.81 131 GLY B CA 1
ATOM 3799 C C . GLY B 1 131 ? -4.641 -21.734 -0.584 1 79.81 131 GLY B C 1
ATOM 3800 O O . GLY B 1 131 ? -3.951 -22.656 -1.032 1 79.81 131 GLY B O 1
ATOM 3801 N N . SER B 1 132 ? -5.711 -21.938 0.121 1 89.56 132 SER B N 1
ATOM 3802 C CA . SER B 1 132 ? -6.23 -23.297 0.224 1 89.56 132 SER B CA 1
ATOM 3803 C C . SER B 1 132 ? -7.754 -23.312 0.114 1 89.56 132 SER B C 1
ATOM 3805 O O . SER B 1 132 ? -8.43 -22.438 0.653 1 89.56 132 SER B O 1
ATOM 3807 N N . THR B 1 133 ? -8.273 -24.344 -0.549 1 92.12 133 THR B N 1
ATOM 3808 C CA . THR B 1 133 ? -9.711 -24.578 -0.593 1 92.12 133 THR B CA 1
ATOM 3809 C C . THR B 1 133 ? -10.156 -25.438 0.579 1 92.12 133 THR B C 1
ATOM 3811 O O . THR B 1 133 ? -9.32 -26 1.298 1 92.12 133 THR B O 1
ATOM 3814 N N . PRO B 1 134 ? -11.43 -25.578 0.747 1 92.38 134 PRO B N 1
ATOM 3815 C CA . PRO B 1 134 ? -11.922 -26.406 1.847 1 92.38 134 PRO B CA 1
ATOM 3816 C C . PRO B 1 134 ? -11.422 -27.844 1.762 1 92.38 134 PRO B C 1
ATOM 3818 O O . PRO B 1 134 ? -10.945 -28.406 2.758 1 92.38 134 PRO B O 1
ATOM 3821 N N . GLU B 1 135 ? -11.453 -28.438 0.615 1 93.62 135 GLU B N 1
ATOM 3822 C CA . GLU B 1 135 ? -11 -29.812 0.469 1 93.62 135 GLU B CA 1
ATOM 3823 C C . GLU B 1 135 ? -9.484 -29.922 0.661 1 93.62 135 GLU B C 1
ATOM 3825 O O . GLU B 1 135 ? -8.992 -30.906 1.186 1 93.62 135 GLU B O 1
ATOM 3830 N N . MET B 1 136 ? -8.773 -28.938 0.277 1 92.69 136 MET B N 1
ATOM 3831 C CA . MET B 1 136 ? -7.332 -28.891 0.474 1 92.69 136 MET B CA 1
ATOM 3832 C C . MET B 1 136 ? -6.984 -28.812 1.957 1 92.69 136 MET B C 1
ATOM 3834 O O . MET B 1 136 ? -6.102 -29.516 2.434 1 92.69 136 MET B O 1
ATOM 3838 N N . SER B 1 137 ? -7.664 -27.984 2.635 1 91.12 137 SER B N 1
ATOM 3839 C CA . SER B 1 137 ? -7.398 -27.75 4.051 1 91.12 137 SER B CA 1
ATOM 3840 C C . SER B 1 137 ? -7.574 -29.016 4.867 1 91.12 137 SER B C 1
ATOM 3842 O O . SER B 1 137 ? -6.844 -29.25 5.828 1 91.12 137 SER B O 1
ATOM 3844 N N . LYS B 1 138 ? -8.445 -29.875 4.5 1 92.38 138 LYS B N 1
ATOM 3845 C CA . LYS B 1 138 ? -8.727 -31.109 5.207 1 92.38 138 LYS B CA 1
ATOM 3846 C C . LYS B 1 138 ? -7.523 -32.062 5.18 1 92.38 138 LYS B C 1
ATOM 3848 O O . LYS B 1 138 ? -7.375 -32.906 6.051 1 92.38 138 LYS B O 1
ATOM 3853 N N . ILE B 1 139 ? -6.746 -31.828 4.203 1 93.25 139 ILE B N 1
ATOM 3854 C CA . ILE B 1 139 ? -5.641 -32.781 4.051 1 93.25 139 ILE B CA 1
ATOM 3855 C C . ILE B 1 139 ? -4.316 -32 3.992 1 93.25 139 ILE B C 1
ATOM 3857 O O . ILE B 1 139 ? -3.365 -32.469 3.346 1 93.25 139 ILE B O 1
ATOM 3861 N N . ASN B 1 140 ? -4.285 -30.781 4.473 1 91.44 140 ASN B N 1
ATOM 3862 C CA . ASN B 1 140 ? -3.109 -29.953 4.707 1 91.44 140 ASN B CA 1
ATOM 3863 C C . ASN B 1 140 ? -2.393 -29.609 3.402 1 91.44 140 ASN B C 1
ATOM 3865 O O . ASN B 1 140 ? -1.165 -29.688 3.326 1 91.44 140 ASN B O 1
ATOM 3869 N N . LEU B 1 141 ? -3.193 -29.359 2.389 1 92.31 141 LEU B N 1
ATOM 3870 C CA . LEU B 1 141 ? -2.613 -28.922 1.122 1 92.31 141 LEU B CA 1
ATOM 3871 C C . LEU B 1 141 ? -2.785 -27.422 0.924 1 92.31 141 LEU B C 1
ATOM 3873 O O . LEU B 1 141 ? -3.75 -26.828 1.418 1 92.31 141 LEU B O 1
ATOM 3877 N N . ILE B 1 142 ? -1.777 -26.812 0.233 1 90.94 142 ILE B N 1
ATOM 3878 C CA . ILE B 1 142 ? -1.84 -25.391 -0.104 1 90.94 142 ILE B CA 1
ATOM 3879 C C . ILE B 1 142 ? -1.388 -25.188 -1.548 1 90.94 142 ILE B C 1
ATOM 3881 O O . ILE B 1 142 ? -0.64 -26 -2.094 1 90.94 142 ILE B O 1
ATOM 3885 N N . TRP B 1 143 ? -1.877 -24.125 -2.133 1 91.5 143 TRP B N 1
ATOM 3886 C CA . TRP B 1 143 ? -1.364 -23.672 -3.42 1 91.5 143 TRP B CA 1
ATOM 3887 C C . TRP B 1 143 ? -0.078 -22.875 -3.24 1 91.5 143 TRP B C 1
ATOM 3889 O O . TRP B 1 143 ? 0.03 -22.047 -2.324 1 91.5 143 TRP B O 1
ATOM 3899 N N . VAL B 1 144 ? 0.813 -23.078 -4.113 1 92.75 144 VAL B N 1
ATOM 3900 C CA . VAL B 1 144 ? 2.043 -22.297 -4.141 1 92.75 144 VAL B CA 1
ATOM 3901 C C . VAL B 1 144 ? 2.289 -21.766 -5.551 1 92.75 144 VAL B C 1
ATOM 3903 O O . VAL B 1 144 ? 2.225 -22.531 -6.523 1 92.75 144 VAL B O 1
ATOM 3906 N N . VAL B 1 145 ? 2.549 -20.516 -5.637 1 95.38 145 VAL B N 1
ATOM 3907 C CA . VAL B 1 145 ? 2.865 -19.938 -6.938 1 95.38 145 VAL B CA 1
ATOM 3908 C C . VAL B 1 145 ? 4.297 -20.281 -7.328 1 95.38 145 VAL B C 1
ATOM 3910 O O . VAL B 1 145 ? 5.211 -20.203 -6.508 1 95.38 145 VAL B O 1
ATOM 3913 N N . THR B 1 146 ? 4.477 -20.672 -8.586 1 95.12 146 THR B N 1
ATOM 3914 C CA . THR B 1 146 ? 5.809 -21.062 -9.039 1 95.12 146 THR B CA 1
ATOM 3915 C C . THR B 1 146 ? 6.328 -20.062 -10.078 1 95.12 146 THR B C 1
ATOM 3917 O O . THR B 1 146 ? 7.539 -19.891 -10.219 1 95.12 146 THR B O 1
ATOM 3920 N N . LYS B 1 147 ? 5.406 -19.547 -10.773 1 96.38 147 LYS B N 1
ATOM 3921 C CA . LYS B 1 147 ? 5.809 -18.625 -11.836 1 96.38 147 LYS B CA 1
ATOM 3922 C C . LYS B 1 147 ? 4.797 -17.5 -11.992 1 96.38 147 LYS B C 1
ATOM 3924 O O . LYS B 1 147 ? 3.594 -17.703 -11.82 1 96.38 147 LYS B O 1
ATOM 3929 N N . MET B 1 148 ? 5.273 -16.328 -12.336 1 97.44 148 MET B N 1
ATOM 3930 C CA . MET B 1 148 ? 4.473 -15.141 -12.633 1 97.44 148 MET B CA 1
ATOM 3931 C C . MET B 1 148 ? 5.031 -14.391 -13.844 1 97.44 148 MET B C 1
ATOM 3933 O O . MET B 1 148 ? 6.227 -14.102 -13.898 1 97.44 148 MET B O 1
ATOM 3937 N N . GLN B 1 149 ? 4.184 -14.148 -14.812 1 97.75 149 GLN B N 1
ATOM 3938 C CA . GLN B 1 149 ? 4.555 -13.375 -15.992 1 97.75 149 GLN B CA 1
ATOM 3939 C C . GLN B 1 149 ? 3.607 -12.195 -16.203 1 97.75 149 GLN B C 1
ATOM 3941 O O . GLN B 1 149 ? 2.391 -12.336 -16.047 1 97.75 149 GLN B O 1
ATOM 3946 N N . VAL B 1 150 ? 4.234 -11.055 -16.516 1 97.81 150 VAL B N 1
ATOM 3947 C CA . VAL B 1 150 ? 3.432 -9.859 -16.703 1 97.81 150 VAL B CA 1
ATOM 3948 C C . VAL B 1 150 ? 3.943 -9.086 -17.922 1 97.81 150 VAL B C 1
ATOM 3950 O O . VAL B 1 150 ? 5.152 -9.008 -18.156 1 97.81 150 VAL B O 1
ATOM 3953 N N . LEU B 1 151 ? 3.047 -8.578 -18.656 1 98.06 151 LEU B N 1
ATOM 3954 C CA . LEU B 1 151 ? 3.299 -7.613 -19.734 1 98.06 151 LEU B CA 1
ATOM 3955 C C . LEU B 1 151 ? 2.441 -6.367 -19.547 1 98.06 151 LEU B C 1
ATOM 3957 O O . LEU B 1 151 ? 1.217 -6.457 -19.453 1 98.06 151 LEU B O 1
ATOM 3961 N N . VAL B 1 152 ? 3.098 -5.227 -19.516 1 97.88 152 VAL B N 1
ATOM 3962 C CA . VAL B 1 152 ? 2.393 -3.973 -19.266 1 97.88 152 VAL B CA 1
ATOM 3963 C C . VAL B 1 152 ? 2.439 -3.104 -20.516 1 97.88 152 VAL B C 1
ATOM 3965 O O . VAL B 1 152 ? 3.52 -2.797 -21.031 1 97.88 152 VAL B O 1
ATOM 3968 N N . ASP B 1 153 ? 1.263 -2.695 -20.953 1 97.44 153 ASP B N 1
ATOM 3969 C CA . ASP B 1 153 ? 1.189 -1.764 -22.078 1 97.44 153 ASP B CA 1
ATOM 3970 C C . ASP B 1 153 ? 1.229 -0.317 -21.594 1 97.44 153 ASP B C 1
ATOM 3972 O O . ASP B 1 153 ? 1.906 0.525 -22.188 1 97.44 153 ASP B O 1
ATOM 3976 N N . ARG B 1 154 ? 0.512 -0.083 -20.562 1 97.06 154 ARG B N 1
ATOM 3977 C CA . ARG B 1 154 ? 0.44 1.259 -19.984 1 97.06 154 ARG B CA 1
ATOM 3978 C C . ARG B 1 154 ? 0.015 1.211 -18.531 1 97.06 154 ARG B C 1
ATOM 3980 O O . ARG B 1 154 ? -0.877 0.445 -18.156 1 97.06 154 ARG B O 1
ATOM 3987 N N . TYR B 1 155 ? 0.652 2.031 -17.781 1 97.12 155 TYR B N 1
ATOM 3988 C CA . TYR B 1 155 ? 0.264 2.135 -16.375 1 97.12 155 TYR B CA 1
ATOM 3989 C C . TYR B 1 155 ? -0.852 3.156 -16.188 1 97.12 155 TYR B C 1
ATOM 3991 O O . TYR B 1 155 ? -0.812 4.238 -16.781 1 97.12 155 TYR B O 1
ATOM 3999 N N . PRO B 1 156 ? -1.849 2.785 -15.367 1 97.31 156 PRO B N 1
ATOM 4000 C CA . PRO B 1 156 ? -2.863 3.791 -15.039 1 97.31 156 PRO B CA 1
ATOM 4001 C C . PRO B 1 156 ? -2.355 4.844 -14.062 1 97.31 156 PRO B C 1
ATOM 4003 O O . PRO B 1 156 ? -1.297 4.668 -13.453 1 97.31 156 PRO B O 1
ATOM 4006 N N . THR B 1 157 ? -3.123 5.898 -14 1 94.31 157 THR B N 1
ATOM 4007 C CA . THR B 1 157 ? -2.77 7.004 -13.117 1 94.31 157 THR B CA 1
ATOM 4008 C C . THR B 1 157 ? -3.863 7.234 -12.078 1 94.31 157 THR B C 1
ATOM 4010 O O . THR B 1 157 ? -4.887 6.551 -12.086 1 94.31 157 THR B O 1
ATOM 4013 N N . TRP B 1 158 ? -3.604 8.148 -11.164 1 92 158 TRP B N 1
ATOM 4014 C CA . TRP B 1 158 ? -4.531 8.445 -10.078 1 92 158 TRP B CA 1
ATOM 4015 C C . TRP B 1 158 ? -5.906 8.812 -10.625 1 92 158 TRP B C 1
ATOM 4017 O O . TRP B 1 158 ? -6.023 9.641 -11.531 1 92 158 TRP B O 1
ATOM 4027 N N . GLY B 1 159 ? -6.863 8.102 -10.109 1 90.81 159 GLY B N 1
ATOM 4028 C CA . GLY B 1 159 ? -8.234 8.391 -10.492 1 90.81 159 GLY B CA 1
ATOM 4029 C C . GLY B 1 159 ? -8.727 7.527 -11.641 1 90.81 159 GLY B C 1
ATOM 4030 O O . GLY B 1 159 ? -9.93 7.426 -11.875 1 90.81 159 GLY B O 1
ATOM 4031 N N . ASP B 1 160 ? -7.816 6.973 -12.406 1 94.12 160 ASP B N 1
ATOM 4032 C CA . ASP B 1 160 ? -8.242 6.027 -13.43 1 94.12 160 ASP B CA 1
ATOM 4033 C C . ASP B 1 160 ? -9 4.852 -12.82 1 94.12 160 ASP B C 1
ATOM 4035 O O . ASP B 1 160 ? -8.672 4.406 -11.719 1 94.12 160 ASP B O 1
ATOM 4039 N N . VAL B 1 161 ? -9.969 4.43 -13.539 1 94.44 161 VAL B N 1
ATOM 4040 C CA . VAL B 1 161 ? -10.664 3.209 -13.156 1 94.44 161 VAL B CA 1
ATOM 4041 C C . VAL B 1 161 ? -10.242 2.062 -14.078 1 94.44 161 VAL B C 1
ATOM 4043 O O . VAL B 1 161 ? -10.305 2.186 -15.297 1 94.44 161 VAL B O 1
ATOM 4046 N N . VAL B 1 162 ? -9.844 1.011 -13.445 1 96.81 162 VAL B N 1
ATOM 4047 C CA . VAL B 1 162 ? -9.414 -0.143 -14.227 1 96.81 162 VAL B CA 1
ATOM 4048 C C . VAL B 1 162 ? -10.359 -1.317 -13.977 1 96.81 162 VAL B C 1
ATOM 4050 O O . VAL B 1 162 ? -10.883 -1.48 -12.875 1 96.81 162 VAL B O 1
ATOM 4053 N N . GLN B 1 163 ? -10.531 -2.072 -15.016 1 96.62 163 GLN B N 1
ATOM 4054 C CA . GLN B 1 163 ? -11.258 -3.334 -14.93 1 96.62 163 GLN B CA 1
ATOM 4055 C C . GLN B 1 163 ? -10.305 -4.523 -15.031 1 96.62 163 GLN B C 1
ATOM 4057 O O . GLN B 1 163 ? -9.484 -4.59 -15.945 1 96.62 163 GLN B O 1
ATOM 4062 N N . ILE B 1 164 ? -10.469 -5.422 -14.133 1 98 164 ILE B N 1
ATOM 4063 C CA . ILE B 1 164 ? -9.617 -6.609 -14.117 1 98 164 ILE B CA 1
ATOM 4064 C C . ILE B 1 164 ? -10.477 -7.859 -14.297 1 98 164 ILE B C 1
ATOM 4066 O O . ILE B 1 164 ? -11.383 -8.125 -13.5 1 98 164 ILE B O 1
ATOM 4070 N N . ASP B 1 165 ? -10.172 -8.594 -15.32 1 97.31 165 ASP B N 1
ATOM 4071 C CA . ASP B 1 165 ? -10.742 -9.922 -15.539 1 97.31 165 ASP B CA 1
ATOM 4072 C C . ASP B 1 165 ? -9.75 -11.016 -15.156 1 97.31 165 ASP B C 1
ATOM 4074 O O . ASP B 1 165 ? -8.555 -10.914 -15.453 1 97.31 165 ASP B O 1
ATOM 4078 N N . THR B 1 166 ? -10.25 -12.016 -14.516 1 98.19 166 THR B N 1
ATOM 4079 C CA . THR B 1 166 ? -9.383 -13.133 -14.18 1 98.19 166 THR B CA 1
ATOM 4080 C C . THR B 1 166 ? -10.125 -14.461 -14.312 1 98.19 166 THR B C 1
ATOM 4082 O O . THR B 1 166 ? -11.344 -14.508 -14.148 1 98.19 166 THR B O 1
ATOM 4085 N N . TRP B 1 167 ? -9.375 -15.492 -14.609 1 97.38 167 TRP B N 1
ATOM 4086 C CA . TRP B 1 167 ? -9.898 -16.859 -14.68 1 97.38 167 TRP B CA 1
ATOM 4087 C C . TRP B 1 167 ? -8.805 -17.875 -14.391 1 97.38 167 TRP B C 1
ATOM 4089 O O . TRP B 1 167 ? -7.617 -17.531 -14.383 1 97.38 167 TRP B O 1
ATOM 4099 N N . VAL B 1 168 ? -9.266 -19.078 -14.109 1 96.5 168 VAL B N 1
ATOM 4100 C CA . VAL B 1 168 ? -8.328 -20.172 -13.836 1 96.5 168 VAL B CA 1
ATOM 4101 C C . VAL B 1 168 ? -8.5 -21.266 -14.875 1 96.5 168 VAL B C 1
ATOM 4103 O O . VAL B 1 168 ? -9.586 -21.438 -15.445 1 96.5 168 VAL B O 1
ATOM 4106 N N . ALA B 1 169 ? -7.41 -21.938 -15.133 1 95.75 169 ALA B N 1
ATOM 4107 C CA . ALA B 1 169 ? -7.375 -23.078 -16.047 1 95.75 169 ALA B CA 1
ATOM 4108 C C . ALA B 1 169 ? -6.391 -24.141 -15.547 1 95.75 169 ALA B C 1
ATOM 4110 O O . ALA B 1 169 ? -5.547 -23.859 -14.695 1 95.75 169 ALA B O 1
ATOM 4111 N N . ALA B 1 170 ? -6.586 -25.281 -16.078 1 93.12 170 ALA B N 1
ATOM 4112 C CA . ALA B 1 170 ? -5.629 -26.344 -15.773 1 93.12 170 ALA B CA 1
ATOM 4113 C C . ALA B 1 170 ? -4.266 -26.047 -16.391 1 93.12 170 ALA B C 1
ATOM 4115 O O . ALA B 1 170 ? -4.18 -25.453 -17.469 1 93.12 170 ALA B O 1
ATOM 4116 N N . SER B 1 171 ? -3.316 -26.438 -15.68 1 92.12 171 SER B N 1
ATOM 4117 C CA . SER B 1 171 ? -1.947 -26.375 -16.188 1 92.12 171 SER B CA 1
ATOM 4118 C C . SER B 1 171 ? -1.212 -27.703 -15.945 1 92.12 171 SER B C 1
ATOM 4120 O O . SER B 1 171 ? -0.913 -28.047 -14.805 1 92.12 171 SER B O 1
ATOM 4122 N N . GLY B 1 172 ? -0.899 -28.375 -17.078 1 86.38 172 GLY B N 1
ATOM 4123 C CA . GLY B 1 172 ? -0.304 -29.703 -16.938 1 86.38 172 GLY B CA 1
ATOM 4124 C C . GLY B 1 172 ? -1.184 -30.672 -16.172 1 86.38 172 GLY B C 1
ATOM 4125 O O . GLY B 1 172 ? -2.408 -30.516 -16.156 1 86.38 172 GLY B O 1
ATOM 4126 N N . LYS B 1 173 ? -0.527 -31.672 -15.539 1 81.5 173 LYS B N 1
ATOM 4127 C CA . LYS B 1 173 ? -1.263 -32.75 -14.867 1 81.5 173 LYS B CA 1
ATOM 4128 C C . LYS B 1 173 ? -1.624 -32.344 -13.438 1 81.5 173 LYS B C 1
ATOM 4130 O O . LYS B 1 173 ? -2.652 -32.781 -12.906 1 81.5 173 LYS B O 1
ATOM 4135 N N . ASN B 1 174 ? -0.852 -31.453 -12.867 1 84.25 174 ASN B N 1
ATOM 4136 C CA . ASN B 1 174 ? -1.017 -31.234 -11.438 1 84.25 174 ASN B CA 1
ATOM 4137 C C . ASN B 1 174 ? -0.987 -29.75 -11.086 1 84.25 174 ASN B C 1
ATOM 4139 O O . ASN B 1 174 ? -0.739 -29.391 -9.938 1 84.25 174 ASN B O 1
ATOM 4143 N N . GLY B 1 175 ? -1.231 -28.953 -12.055 1 90.69 175 GLY B N 1
ATOM 4144 C CA . GLY B 1 175 ? -1.103 -27.531 -11.75 1 90.69 175 GLY B CA 1
ATOM 4145 C C . GLY B 1 175 ? -2.297 -26.719 -12.203 1 90.69 175 GLY B C 1
ATOM 4146 O O . GLY B 1 175 ? -3.254 -27.266 -12.758 1 90.69 175 GLY B O 1
ATOM 4147 N N . MET B 1 176 ? -2.289 -25.531 -11.82 1 94 176 MET B N 1
ATOM 4148 C CA . MET B 1 176 ? -3.311 -24.547 -12.172 1 94 176 MET B CA 1
ATOM 4149 C C . MET B 1 176 ? -2.674 -23.266 -12.711 1 94 176 MET B C 1
ATOM 4151 O O . MET B 1 176 ? -1.624 -22.844 -12.227 1 94 176 MET B O 1
ATOM 4155 N N . ARG B 1 177 ? -3.318 -22.781 -13.719 1 96.75 177 ARG B N 1
ATOM 4156 C CA . ARG B 1 177 ? -2.93 -21.484 -14.266 1 96.75 177 ARG B CA 1
ATOM 4157 C C . ARG B 1 177 ? -3.984 -20.422 -13.961 1 96.75 177 ARG B C 1
ATOM 4159 O O . ARG B 1 177 ? -5.184 -20.688 -14.07 1 96.75 177 ARG B O 1
ATOM 4166 N N . ARG B 1 178 ? -3.539 -19.281 -13.578 1 97.62 178 ARG B N 1
ATOM 4167 C CA . ARG B 1 178 ? -4.438 -18.141 -13.477 1 97.62 178 ARG B CA 1
ATOM 4168 C C . ARG B 1 178 ? -4 -17.016 -14.414 1 97.62 178 ARG B C 1
ATOM 4170 O O . ARG B 1 178 ? -2.818 -16.656 -14.453 1 97.62 178 ARG B O 1
ATOM 4177 N N . ASP B 1 179 ? -5 -16.422 -15.078 1 98.38 179 ASP B N 1
ATOM 4178 C CA . ASP B 1 179 ? -4.754 -15.344 -16.031 1 98.38 179 ASP B CA 1
ATOM 4179 C C . ASP B 1 179 ? -5.531 -14.086 -15.641 1 98.38 179 ASP B C 1
ATOM 4181 O O . ASP B 1 179 ? -6.59 -14.172 -15.016 1 98.38 179 ASP B O 1
ATOM 4185 N N . TRP B 1 180 ? -4.922 -12.961 -16 1 98.62 180 TRP B N 1
ATOM 4186 C CA . TRP B 1 180 ? -5.578 -11.68 -15.797 1 98.62 180 TRP B CA 1
ATOM 4187 C C . TRP B 1 180 ? -5.492 -10.812 -17.062 1 98.62 180 TRP B C 1
ATOM 4189 O O . TRP B 1 180 ? -4.477 -10.828 -17.75 1 98.62 180 TRP B O 1
ATOM 4199 N N . LEU B 1 181 ? -6.512 -10.117 -17.25 1 98.38 181 LEU B N 1
ATOM 4200 C CA . LEU B 1 181 ? -6.555 -9.016 -18.203 1 98.38 181 LEU B CA 1
ATOM 4201 C C . LEU B 1 181 ? -7.004 -7.727 -17.531 1 98.38 181 LEU B C 1
ATOM 4203 O O . LEU B 1 181 ? -8.07 -7.684 -16.906 1 98.38 181 LEU B O 1
ATOM 4207 N N . VAL B 1 182 ? -6.152 -6.68 -17.641 1 98.56 182 VAL B N 1
ATOM 4208 C CA . VAL B 1 182 ? -6.48 -5.383 -17.062 1 98.56 182 VAL B CA 1
ATOM 4209 C C . VAL B 1 182 ? -6.777 -4.379 -18.172 1 98.56 182 VAL B C 1
ATOM 4211 O O . VAL B 1 182 ? -5.961 -4.18 -19.062 1 98.56 182 VAL B O 1
ATOM 4214 N N . CYS B 1 183 ? -7.898 -3.727 -18.031 1 98 183 CYS B N 1
ATOM 4215 C CA . CYS B 1 183 ? -8.297 -2.758 -19.047 1 98 183 CYS B CA 1
ATOM 4216 C C . CYS B 1 183 ? -8.664 -1.422 -18.406 1 98 183 CYS B C 1
ATOM 4218 O O . CYS B 1 183 ? -9.094 -1.375 -17.25 1 98 183 CYS B O 1
ATOM 4220 N N . ASP B 1 184 ? -8.422 -0.408 -19.172 1 96.62 184 ASP B N 1
ATOM 4221 C CA . ASP B 1 184 ? -8.961 0.901 -18.812 1 96.62 184 ASP B CA 1
ATOM 4222 C C . ASP B 1 184 ? -10.477 0.93 -18.938 1 96.62 184 ASP B C 1
ATOM 4224 O O . ASP B 1 184 ? -11.016 0.694 -20.031 1 96.62 184 ASP B O 1
ATOM 4228 N N . SER B 1 185 ? -11.148 1.267 -17.891 1 93.44 185 SER B N 1
ATOM 4229 C CA . SER B 1 185 ? -12.609 1.166 -17.906 1 93.44 185 SER B CA 1
ATOM 4230 C C . SER B 1 185 ? -13.227 2.209 -18.828 1 93.44 185 SER B C 1
ATOM 4232 O O . SER B 1 185 ? -14.32 2.002 -19.359 1 93.44 185 SER B O 1
ATOM 4234 N N . ASN B 1 186 ? -12.578 3.279 -19 1 91.94 186 ASN B N 1
ATOM 4235 C CA . ASN B 1 186 ? -13.125 4.352 -19.828 1 91.94 186 ASN B CA 1
ATOM 4236 C C . ASN B 1 186 ? -12.875 4.105 -21.312 1 91.94 186 ASN B C 1
ATOM 4238 O O . ASN B 1 186 ? -13.773 4.273 -22.141 1 91.94 186 ASN B O 1
ATOM 4242 N N . THR B 1 187 ? -11.711 3.672 -21.672 1 93.56 187 THR B N 1
ATOM 4243 C CA . THR B 1 187 ? -11.328 3.574 -23.062 1 93.56 187 THR B CA 1
ATOM 4244 C C . THR B 1 187 ? -11.453 2.137 -23.562 1 93.56 187 THR B C 1
ATOM 4246 O O . THR B 1 187 ? -11.539 1.895 -24.766 1 93.56 187 THR B O 1
ATOM 4249 N N . GLY B 1 188 ? -11.328 1.217 -22.688 1 94.44 188 GLY B N 1
ATOM 4250 C CA . GLY B 1 188 ? -11.328 -0.185 -23.078 1 94.44 188 GLY B CA 1
ATOM 4251 C C . GLY B 1 188 ? -9.953 -0.694 -23.484 1 94.44 188 GLY B C 1
ATOM 4252 O O . GLY B 1 188 ? -9.781 -1.883 -23.75 1 94.44 188 GLY B O 1
ATOM 4253 N N . ASP B 1 189 ? -9 0.158 -23.406 1 96.88 189 ASP B N 1
ATOM 4254 C CA . ASP B 1 189 ? -7.645 -0.23 -23.766 1 96.88 189 ASP B CA 1
ATOM 4255 C C . ASP B 1 189 ? -7.078 -1.257 -22.797 1 96.88 189 ASP B C 1
ATOM 4257 O O . ASP B 1 189 ? -7.293 -1.155 -21.578 1 96.88 189 ASP B O 1
ATOM 4261 N N . ILE B 1 190 ? -6.336 -2.188 -23.375 1 97.81 190 ILE B N 1
ATOM 4262 C CA . ILE B 1 190 ? -5.625 -3.133 -22.516 1 97.81 190 ILE B CA 1
ATOM 4263 C C . ILE B 1 190 ? -4.43 -2.441 -21.859 1 97.81 190 ILE B C 1
ATOM 4265 O O . ILE B 1 190 ? -3.611 -1.823 -22.547 1 97.81 190 ILE B O 1
ATOM 4269 N N . LEU B 1 191 ? -4.359 -2.582 -20.594 1 98.5 191 LEU B N 1
ATOM 4270 C CA . LEU B 1 191 ? -3.271 -1.97 -19.844 1 98.5 191 LEU B CA 1
ATOM 4271 C C . LEU B 1 191 ? -2.213 -3.006 -19.469 1 98.5 191 LEU B C 1
ATOM 4273 O O . LEU B 1 191 ? -1.021 -2.691 -19.422 1 98.5 191 LEU B O 1
ATOM 4277 N N . MET B 1 192 ? -2.668 -4.215 -19.203 1 98.56 192 MET B N 1
ATOM 4278 C CA . MET B 1 192 ? -1.758 -5.23 -18.688 1 98.56 192 MET B CA 1
ATOM 4279 C C . MET B 1 192 ? -2.328 -6.629 -18.891 1 98.56 192 MET B C 1
ATOM 4281 O O . MET B 1 192 ? -3.539 -6.832 -18.797 1 98.56 192 MET B O 1
ATOM 4285 N N . ARG B 1 193 ? -1.453 -7.57 -19.188 1 98.69 193 ARG B N 1
ATOM 4286 C CA . ARG B 1 193 ? -1.722 -9.008 -19.188 1 98.69 193 ARG B CA 1
ATOM 4287 C C . ARG B 1 193 ? -0.798 -9.734 -18.219 1 98.69 193 ARG B C 1
ATOM 4289 O O . ARG B 1 193 ? 0.382 -9.398 -18.094 1 98.69 193 ARG B O 1
ATOM 4296 N N . ALA B 1 194 ? -1.367 -10.703 -17.562 1 98.62 194 ALA B N 1
ATOM 4297 C CA . ALA B 1 194 ? -0.549 -11.453 -16.609 1 98.62 194 ALA B CA 1
ATOM 4298 C C . ALA B 1 194 ? -0.997 -12.914 -16.531 1 98.62 194 ALA B C 1
ATOM 4300 O O . ALA B 1 194 ? -2.176 -13.219 -16.734 1 98.62 194 ALA B O 1
ATOM 4301 N N . SER B 1 195 ? -0.054 -13.781 -16.266 1 98.06 195 SER B N 1
ATOM 4302 C CA . SER B 1 195 ? -0.293 -15.211 -16.078 1 98.06 195 SER B CA 1
ATOM 4303 C C . SER B 1 195 ? 0.575 -15.773 -14.953 1 98.06 195 SER B C 1
ATOM 4305 O O . SER B 1 195 ? 1.738 -15.391 -14.812 1 98.06 195 SER B O 1
ATOM 4307 N N . SER B 1 196 ? -0.032 -16.641 -14.18 1 97.44 196 SER B N 1
ATOM 4308 C CA . SER B 1 196 ? 0.719 -17.297 -13.117 1 97.44 196 SER B CA 1
ATOM 4309 C C . SER B 1 196 ? 0.482 -18.797 -13.117 1 97.44 196 SER B C 1
ATOM 4311 O O . SER B 1 196 ? -0.542 -19.266 -13.617 1 97.44 196 SER B O 1
ATOM 4313 N N . LEU B 1 197 ? 1.445 -19.516 -12.617 1 96.25 197 LEU B N 1
ATOM 4314 C CA . LEU B 1 197 ? 1.367 -20.969 -12.477 1 96.25 197 LEU B CA 1
ATOM 4315 C C . LEU B 1 197 ? 1.448 -21.375 -11.016 1 96.25 197 LEU B C 1
ATOM 4317 O O . LEU B 1 197 ? 2.244 -20.828 -10.25 1 96.25 197 LEU B O 1
ATOM 4321 N N . TRP B 1 198 ? 0.631 -22.328 -10.656 1 95.5 198 TRP B N 1
ATOM 4322 C CA . TRP B 1 198 ? 0.508 -22.797 -9.273 1 95.5 198 TRP B CA 1
ATOM 4323 C C . TRP B 1 198 ? 0.614 -24.312 -9.195 1 95.5 198 TRP B C 1
ATOM 4325 O O . TRP B 1 198 ? 0.144 -25.016 -10.086 1 95.5 198 TRP B O 1
ATOM 4335 N N . VAL B 1 199 ? 1.148 -24.75 -8.125 1 94.88 199 VAL B N 1
ATOM 4336 C CA . VAL B 1 199 ? 1.208 -26.172 -7.812 1 94.88 199 VAL B CA 1
ATOM 4337 C C . VAL B 1 199 ? 0.748 -26.406 -6.379 1 94.88 199 VAL B C 1
ATOM 4339 O O . VAL B 1 199 ? 0.643 -25.469 -5.59 1 94.88 199 VAL B O 1
ATOM 4342 N N . MET B 1 200 ? 0.479 -27.641 -6.121 1 93.5 200 MET B N 1
ATOM 4343 C CA . MET B 1 200 ? 0.004 -28 -4.789 1 93.5 200 MET B CA 1
ATOM 4344 C C . MET B 1 200 ? 1.134 -28.594 -3.953 1 93.5 200 MET B C 1
ATOM 4346 O O . MET B 1 200 ? 1.949 -29.375 -4.461 1 93.5 200 MET B O 1
ATOM 4350 N N . MET B 1 201 ? 1.073 -28.188 -2.707 1 93.06 201 MET B N 1
ATOM 4351 C CA . MET B 1 201 ? 2.09 -28.656 -1.775 1 93.06 201 MET B CA 1
ATOM 4352 C C . MET B 1 201 ? 1.473 -29 -0.422 1 93.06 201 MET B C 1
ATOM 4354 O O . MET B 1 201 ? 0.5 -28.375 -0.004 1 93.06 201 MET B O 1
ATOM 4358 N N . ASN B 1 202 ? 2.08 -30.016 0.188 1 93.38 202 ASN B N 1
ATOM 4359 C CA . ASN B 1 202 ? 1.679 -30.297 1.562 1 93.38 202 ASN B CA 1
ATOM 4360 C C . ASN B 1 202 ? 2.24 -29.266 2.533 1 93.38 202 ASN B C 1
ATOM 4362 O O . ASN B 1 202 ? 3.445 -29 2.545 1 93.38 202 ASN B O 1
ATOM 4366 N N . GLU B 1 203 ? 1.499 -28.75 3.35 1 88.06 203 GLU B N 1
ATOM 4367 C CA . GLU B 1 203 ? 1.87 -27.656 4.234 1 88.06 203 GLU B CA 1
ATOM 4368 C C . GLU B 1 203 ? 2.846 -28.109 5.312 1 88.06 203 GLU B C 1
ATOM 4370 O O . GLU B 1 203 ? 3.73 -27.359 5.723 1 88.06 203 GLU B O 1
ATOM 4375 N N . GLU B 1 204 ? 2.754 -29.297 5.703 1 89.69 204 GLU B N 1
ATOM 4376 C CA . GLU B 1 204 ? 3.564 -29.828 6.797 1 89.69 204 GLU B CA 1
ATOM 4377 C C . GLU B 1 204 ? 4.895 -30.359 6.285 1 89.69 204 GLU B C 1
ATOM 4379 O O . GLU B 1 204 ? 5.957 -30.016 6.801 1 89.69 204 GLU B O 1
ATOM 4384 N N . THR B 1 205 ? 4.809 -31.141 5.258 1 91.81 205 THR B N 1
ATOM 4385 C CA . THR B 1 205 ? 6.012 -31.812 4.766 1 91.81 205 THR B CA 1
ATOM 4386 C C . THR B 1 205 ? 6.75 -30.922 3.768 1 91.81 205 THR B C 1
ATOM 4388 O O . THR B 1 205 ? 7.918 -31.156 3.455 1 91.81 205 THR B O 1
ATOM 4391 N N . ARG B 1 206 ? 6.027 -30 3.227 1 88.75 206 ARG B N 1
ATOM 4392 C CA . ARG B 1 206 ? 6.527 -29.047 2.238 1 88.75 206 ARG B CA 1
ATOM 4393 C C . ARG B 1 206 ? 6.93 -29.766 0.95 1 88.75 206 ARG B C 1
ATOM 4395 O O . ARG B 1 206 ? 7.848 -29.328 0.252 1 88.75 206 ARG B O 1
ATOM 4402 N N . LYS B 1 207 ? 6.293 -30.844 0.72 1 92.25 207 LYS B N 1
ATOM 4403 C CA . LYS B 1 207 ? 6.52 -31.594 -0.511 1 92.25 207 LYS B CA 1
ATOM 4404 C C . LYS B 1 207 ? 5.402 -31.344 -1.521 1 92.25 207 LYS B C 1
ATOM 4406 O O . LYS B 1 207 ? 4.242 -31.188 -1.144 1 92.25 207 LYS B O 1
ATOM 4411 N N . LEU B 1 208 ? 5.832 -31.422 -2.697 1 92.06 208 LEU B N 1
ATOM 4412 C CA . LEU B 1 208 ? 4.848 -31.297 -3.77 1 92.06 208 LEU B CA 1
ATOM 4413 C C . LEU B 1 208 ? 3.84 -32.438 -3.719 1 92.06 208 LEU B C 1
ATOM 4415 O O . LEU B 1 208 ? 4.191 -33.562 -3.367 1 92.06 208 LEU B O 1
ATOM 4419 N N . SER B 1 209 ? 2.635 -32.062 -4.07 1 91.56 209 SER B N 1
ATOM 4420 C CA . SER B 1 209 ? 1.562 -33.062 -4.062 1 91.56 209 SER B CA 1
ATOM 4421 C C . SER B 1 209 ? 0.814 -33.062 -5.395 1 91.56 209 SER B C 1
ATOM 4423 O O . SER B 1 209 ? 0.606 -32.031 -6.008 1 91.56 209 SER B O 1
ATOM 4425 N N . LYS B 1 210 ? 0.464 -34.25 -5.734 1 90.56 210 LYS B N 1
ATOM 4426 C CA . LYS B 1 210 ? -0.527 -34.344 -6.805 1 90.56 210 LYS B CA 1
ATOM 4427 C C . LYS B 1 210 ? -1.887 -33.844 -6.34 1 90.56 210 LYS B C 1
ATOM 4429 O O . LYS B 1 210 ? -2.17 -33.812 -5.141 1 90.56 210 LYS B O 1
ATOM 4434 N N . VAL B 1 211 ? -2.693 -33.5 -7.316 1 89.94 211 VAL B N 1
ATOM 4435 C CA . VAL B 1 211 ? -4.035 -33.031 -6.98 1 89.94 211 VAL B CA 1
ATOM 4436 C C . VAL B 1 211 ? -4.934 -34.219 -6.676 1 89.94 211 VAL B C 1
ATOM 4438 O O . VAL B 1 211 ? -5.254 -35 -7.57 1 89.94 211 VAL B O 1
ATOM 4441 N N . PRO B 1 212 ? -5.312 -34.281 -5.48 1 92.38 212 PRO B N 1
ATOM 4442 C CA . PRO B 1 212 ? -6.215 -35.375 -5.145 1 92.38 212 PRO B CA 1
ATOM 4443 C C . PRO B 1 212 ? -7.578 -35.25 -5.82 1 92.38 212 PRO B C 1
ATOM 4445 O O . PRO B 1 212 ? -8.008 -34.156 -6.156 1 92.38 212 PRO B O 1
ATOM 4448 N N . ASP B 1 213 ? -8.297 -36.344 -5.898 1 92.56 213 ASP B N 1
ATOM 4449 C CA . ASP B 1 213 ? -9.562 -36.375 -6.617 1 92.56 213 ASP B CA 1
ATOM 4450 C C . ASP B 1 213 ? -10.586 -35.469 -5.984 1 92.56 213 ASP B C 1
ATOM 4452 O O . ASP B 1 213 ? -11.336 -34.781 -6.688 1 92.56 213 ASP B O 1
ATOM 4456 N N . GLN B 1 214 ? -10.656 -35.438 -4.703 1 93.38 214 GLN B N 1
ATOM 4457 C CA . GLN B 1 214 ? -11.633 -34.594 -4.02 1 93.38 214 GLN B CA 1
ATOM 4458 C C . GLN B 1 214 ? -11.375 -33.094 -4.285 1 93.38 214 GLN B C 1
ATOM 4460 O O . GLN B 1 214 ? -12.312 -32.312 -4.414 1 93.38 214 GLN B O 1
ATOM 4465 N N . VAL B 1 215 ? -10.109 -32.781 -4.367 1 92.75 215 VAL B N 1
ATOM 4466 C CA . VAL B 1 215 ? -9.734 -31.422 -4.664 1 92.75 215 VAL B CA 1
ATOM 4467 C C . VAL B 1 215 ? -10.023 -31.109 -6.129 1 92.75 215 VAL B C 1
ATOM 4469 O O . VAL B 1 215 ? -10.547 -30.031 -6.453 1 92.75 215 VAL B O 1
ATOM 4472 N N . LYS B 1 216 ? -9.719 -32.031 -6.961 1 91.81 216 LYS B N 1
ATOM 4473 C CA . LYS B 1 216 ? -9.977 -31.875 -8.391 1 91.81 216 LYS B CA 1
ATOM 4474 C C . LYS B 1 216 ? -11.453 -31.594 -8.656 1 91.81 216 LYS B C 1
ATOM 4476 O O . LYS B 1 216 ? -11.789 -30.703 -9.438 1 91.81 216 LYS B O 1
ATOM 4481 N N . THR B 1 217 ? -12.305 -32.312 -8.062 1 93.06 217 THR B N 1
ATOM 4482 C CA . THR B 1 217 ? -13.742 -32.188 -8.219 1 93.06 217 THR B CA 1
ATOM 4483 C C . THR B 1 217 ? -14.195 -30.797 -7.746 1 93.06 217 THR B C 1
ATOM 4485 O O . THR B 1 217 ? -15.062 -30.172 -8.367 1 93.06 217 THR B O 1
ATOM 4488 N N . GLU B 1 218 ? -13.562 -30.359 -6.691 1 93.5 218 GLU B N 1
ATOM 4489 C CA . GLU B 1 218 ? -13.922 -29.078 -6.098 1 93.5 218 GLU B CA 1
ATOM 4490 C C . GLU B 1 218 ? -13.547 -27.906 -7.012 1 93.5 218 GLU B C 1
ATOM 4492 O O . GLU B 1 218 ? -14.305 -26.953 -7.16 1 93.5 218 GLU B O 1
ATOM 4497 N N . ILE B 1 219 ? -12.406 -28.031 -7.676 1 92.19 219 ILE B N 1
ATOM 4498 C CA . ILE B 1 219 ? -11.867 -26.828 -8.289 1 92.19 219 ILE B CA 1
ATOM 4499 C C . ILE B 1 219 ? -12.125 -26.859 -9.797 1 92.19 219 ILE B C 1
ATOM 4501 O O . ILE B 1 219 ? -12.211 -25.797 -10.438 1 92.19 219 ILE B O 1
ATOM 4505 N N . LYS B 1 220 ? -12.219 -28 -10.43 1 91.75 220 LYS B N 1
ATOM 4506 C CA . LYS B 1 220 ? -12.258 -28.141 -11.883 1 91.75 220 LYS B CA 1
ATOM 4507 C C . LYS B 1 220 ? -13.5 -27.484 -12.469 1 91.75 220 LYS B C 1
ATOM 4509 O O . LYS B 1 220 ? -13.492 -27.031 -13.617 1 91.75 220 LYS B O 1
ATOM 4514 N N . VAL B 1 221 ? -14.555 -27.422 -11.742 1 92.12 221 VAL B N 1
ATOM 4515 C CA . VAL B 1 221 ? -15.82 -26.859 -12.211 1 92.12 221 VAL B CA 1
ATOM 4516 C C . VAL B 1 221 ? -15.633 -25.375 -12.539 1 92.12 221 VAL B C 1
ATOM 4518 O O . VAL B 1 221 ? -16.406 -24.812 -13.305 1 92.12 221 VAL B O 1
ATOM 4521 N N . ASN B 1 222 ? -14.594 -24.812 -12.008 1 93.56 222 ASN B N 1
ATOM 4522 C CA . ASN B 1 222 ? -14.352 -23.375 -12.203 1 93.56 222 ASN B CA 1
ATOM 4523 C C . ASN B 1 222 ? -13.289 -23.141 -13.273 1 93.56 222 ASN B C 1
ATOM 4525 O O . ASN B 1 222 ? -12.961 -21.984 -13.57 1 93.56 222 ASN B O 1
ATOM 4529 N N . PHE B 1 223 ? -12.773 -24.188 -13.852 1 94.38 223 PHE B N 1
ATOM 4530 C CA . PHE B 1 223 ? -11.711 -24.031 -14.836 1 94.38 223 PHE B CA 1
ATOM 4531 C C . PHE B 1 223 ? -12.273 -23.578 -16.172 1 94.38 223 PHE B C 1
ATOM 4533 O O . PHE B 1 223 ? -13.18 -24.219 -16.719 1 94.38 223 PHE B O 1
ATOM 4540 N N . ALA B 1 224 ? -11.742 -22.516 -16.656 1 94.38 224 ALA B N 1
ATOM 4541 C CA . ALA B 1 224 ? -12.086 -22.047 -18 1 94.38 224 ALA B CA 1
ATOM 4542 C C . ALA B 1 224 ? -11.281 -22.797 -19.062 1 94.38 224 ALA B C 1
ATOM 4544 O O . ALA B 1 224 ? -10.117 -23.156 -18.828 1 94.38 224 ALA B O 1
ATOM 4545 N N . ASP B 1 225 ? -11.898 -22.984 -20.188 1 92.19 225 ASP B N 1
ATOM 4546 C CA . ASP B 1 225 ? -11.195 -23.516 -21.344 1 92.19 225 ASP B CA 1
ATOM 4547 C C . ASP B 1 225 ? -10.734 -22.391 -22.281 1 92.19 225 ASP B C 1
ATOM 4549 O O . ASP B 1 225 ? -11.289 -22.203 -23.359 1 92.19 225 ASP B O 1
ATOM 4553 N N . LEU B 1 226 ? -9.836 -21.688 -21.797 1 91.75 226 LEU B N 1
ATOM 4554 C CA . LEU B 1 226 ? -9.273 -20.547 -22.516 1 91.75 226 LEU B CA 1
ATOM 4555 C C . LEU B 1 226 ? -7.75 -20.656 -22.594 1 91.75 226 LEU B C 1
ATOM 4557 O O . LEU B 1 226 ? -7.105 -21.109 -21.641 1 91.75 226 LEU B O 1
ATOM 4561 N N . PRO B 1 227 ? -7.227 -20.281 -23.75 1 92.25 227 PRO B N 1
ATOM 4562 C CA . PRO B 1 227 ? -5.766 -20.25 -23.812 1 92.25 227 PRO B CA 1
ATOM 4563 C C . PRO B 1 227 ? -5.152 -19.219 -22.875 1 92.25 227 PRO B C 1
ATOM 4565 O O . PRO B 1 227 ? -5.84 -18.281 -22.453 1 92.25 227 PRO B O 1
ATOM 4568 N N . PRO B 1 228 ? -3.889 -19.469 -22.594 1 93.69 228 PRO B N 1
ATOM 4569 C CA . PRO B 1 228 ? -3.24 -18.438 -21.766 1 93.69 228 PRO B CA 1
ATOM 4570 C C . PRO B 1 228 ? -3.25 -17.062 -22.422 1 93.69 228 PRO B C 1
ATOM 4572 O O . PRO B 1 228 ? -3.15 -16.969 -23.656 1 93.69 228 PRO B O 1
ATOM 4575 N N . VAL B 1 229 ? -3.309 -16.078 -21.594 1 95.12 229 VAL B N 1
ATOM 4576 C CA . VAL B 1 229 ? -3.342 -14.711 -22.109 1 95.12 229 VAL B CA 1
ATOM 4577 C C . VAL B 1 229 ? -1.95 -14.305 -22.594 1 95.12 229 VAL B C 1
ATOM 4579 O O . VAL B 1 229 ? -1.809 -13.375 -23.375 1 95.12 229 VAL B O 1
ATOM 4582 N N . LEU B 1 230 ? -0.936 -14.961 -22.047 1 93.75 230 LEU B N 1
ATOM 4583 C CA . LEU B 1 230 ? 0.455 -14.766 -22.438 1 93.75 230 LEU B CA 1
ATOM 4584 C C . LEU B 1 230 ? 1.089 -16.094 -22.859 1 93.75 230 LEU B C 1
ATOM 4586 O O . LEU B 1 230 ? 0.829 -17.125 -22.25 1 93.75 230 LEU B O 1
ATOM 4590 N N . ASP B 1 231 ? 1.938 -15.859 -23.828 1 87.5 231 ASP B N 1
ATOM 4591 C CA . ASP B 1 231 ? 2.775 -17.016 -24.125 1 87.5 231 ASP B CA 1
ATOM 4592 C C . ASP B 1 231 ? 3.826 -17.234 -23.031 1 87.5 231 ASP B C 1
ATOM 4594 O O . ASP B 1 231 ? 4.391 -16.266 -22.516 1 87.5 231 ASP B O 1
ATOM 4598 N N . GLY B 1 232 ? 4.008 -18.453 -22.734 1 84.5 232 GLY B N 1
ATOM 4599 C CA . GLY B 1 232 ? 5.02 -18.734 -21.734 1 84.5 232 GLY B CA 1
ATOM 4600 C C . GLY B 1 232 ? 6.41 -18.297 -22.141 1 84.5 232 GLY B C 1
ATOM 4601 O O . GLY B 1 232 ? 6.789 -18.391 -23.312 1 84.5 232 GLY B O 1
ATOM 4602 N N . ASP B 1 233 ? 7.055 -17.578 -21.219 1 79.94 233 ASP B N 1
ATOM 4603 C CA . ASP B 1 233 ? 8.469 -17.281 -21.406 1 79.94 233 ASP B CA 1
ATOM 4604 C C . ASP B 1 233 ? 9.336 -18.484 -21.047 1 79.94 233 ASP B C 1
ATOM 4606 O O . ASP B 1 233 ? 9.578 -18.75 -19.859 1 79.94 233 ASP B O 1
ATOM 4610 N N . SER B 1 234 ? 9.812 -19.203 -21.953 1 78.38 234 SER B N 1
ATOM 4611 C CA . SER B 1 234 ? 10.531 -20.453 -21.734 1 78.38 234 SER B CA 1
ATOM 4612 C C . SER B 1 234 ? 12.031 -20.203 -21.578 1 78.38 234 SER B C 1
ATOM 4614 O O . SER B 1 234 ? 12.805 -21.141 -21.391 1 78.38 234 SER B O 1
ATOM 4616 N N . ARG B 1 235 ? 12.438 -18.906 -21.609 1 82.31 235 ARG B N 1
ATOM 4617 C CA . ARG B 1 235 ? 13.852 -18.609 -21.422 1 82.31 235 ARG B CA 1
ATOM 4618 C C . ARG B 1 235 ? 14.289 -18.938 -20 1 82.31 235 ARG B C 1
ATOM 4620 O O . ARG B 1 235 ? 13.578 -18.625 -19.031 1 82.31 235 ARG B O 1
ATOM 4627 N N . LYS B 1 236 ? 15.328 -19.609 -19.953 1 80.62 236 LYS B N 1
ATOM 4628 C CA . LYS B 1 236 ? 15.883 -19.906 -18.625 1 80.62 236 LYS B CA 1
ATOM 4629 C C . LYS B 1 236 ? 16.422 -18.641 -17.969 1 80.62 236 LYS B C 1
ATOM 4631 O O . LYS B 1 236 ? 17.031 -17.797 -18.625 1 80.62 236 LYS B O 1
ATOM 4636 N N . LEU B 1 237 ? 16.172 -18.531 -16.719 1 82.56 237 LEU B N 1
ATOM 4637 C CA . LEU B 1 237 ? 16.781 -17.453 -15.953 1 82.56 237 LEU B CA 1
ATOM 4638 C C . LEU B 1 237 ? 18.203 -17.812 -15.562 1 82.56 237 LEU B C 1
ATOM 4640 O O . LEU B 1 237 ? 18.438 -18.828 -14.914 1 82.56 237 LEU B O 1
ATOM 4644 N N . PRO B 1 238 ? 19.125 -17.016 -16.094 1 74.62 238 PRO B N 1
ATOM 4645 C CA . PRO B 1 238 ? 20.516 -17.328 -15.789 1 74.62 238 PRO B CA 1
ATOM 4646 C C . PRO B 1 238 ? 20.812 -17.297 -14.289 1 74.62 238 PRO B C 1
ATOM 4648 O O . PRO B 1 238 ? 20.094 -16.656 -13.523 1 74.62 238 PRO B O 1
ATOM 4651 N N . LYS B 1 239 ? 21.891 -18.031 -14.023 1 83.94 239 LYS B N 1
ATOM 4652 C CA . LYS B 1 239 ? 22.328 -18.031 -12.633 1 83.94 239 LYS B CA 1
ATOM 4653 C C . LYS B 1 239 ? 22.984 -16.703 -12.266 1 83.94 239 LYS B C 1
ATOM 4655 O O . LYS B 1 239 ? 23.781 -16.156 -13.031 1 83.94 239 LYS B O 1
ATOM 4660 N N . LEU B 1 240 ? 22.484 -16.141 -11.258 1 90.06 240 LEU B N 1
ATOM 4661 C CA . LEU B 1 240 ? 23.016 -14.898 -10.719 1 90.06 240 LEU B CA 1
ATOM 4662 C C . LEU B 1 240 ? 23.578 -15.109 -9.312 1 90.06 240 LEU B C 1
ATOM 4664 O O . LEU B 1 240 ? 22.984 -15.797 -8.492 1 90.06 240 LEU B O 1
ATOM 4668 N N . ASP B 1 241 ? 24.859 -14.664 -9.148 1 87.94 241 ASP B N 1
ATOM 4669 C CA . ASP B 1 241 ? 25.453 -14.695 -7.82 1 87.94 241 ASP B CA 1
ATOM 4670 C C . ASP B 1 241 ? 26.234 -13.406 -7.535 1 87.94 241 ASP B C 1
ATOM 4672 O O . ASP B 1 241 ? 26.141 -12.445 -8.297 1 87.94 241 ASP B O 1
ATOM 4676 N N . GLU B 1 242 ? 26.906 -13.383 -6.426 1 86.38 242 GLU B N 1
ATOM 4677 C CA . GLU B 1 242 ? 27.594 -12.18 -5.965 1 86.38 242 GLU B CA 1
ATOM 4678 C C . GLU B 1 242 ? 28.688 -11.758 -6.938 1 86.38 242 GLU B C 1
ATOM 4680 O O . GLU B 1 242 ? 29.016 -10.57 -7.031 1 86.38 242 GLU B O 1
ATOM 4685 N N . ILE B 1 243 ? 29.156 -12.688 -7.648 1 86.12 243 ILE B N 1
ATOM 4686 C CA . ILE B 1 243 ? 30.266 -12.414 -8.562 1 86.12 243 ILE B CA 1
ATOM 4687 C C . ILE B 1 243 ? 29.719 -11.867 -9.883 1 86.12 243 ILE B C 1
ATOM 4689 O O . ILE B 1 243 ? 30.266 -10.922 -10.445 1 86.12 243 ILE B O 1
ATOM 4693 N N . THR B 1 244 ? 28.656 -12.375 -10.266 1 89.25 244 THR B N 1
ATOM 4694 C CA . THR B 1 244 ? 28.141 -12.039 -11.586 1 89.25 244 THR B CA 1
ATOM 4695 C C . THR B 1 244 ? 27.156 -10.875 -11.5 1 89.25 244 THR B C 1
ATOM 4697 O O . THR B 1 244 ? 26.844 -10.242 -12.516 1 89.25 244 THR B O 1
ATOM 4700 N N . ALA B 1 245 ? 26.75 -10.57 -10.297 1 93.44 245 ALA B N 1
ATOM 4701 C CA . ALA B 1 245 ? 25.797 -9.477 -10.141 1 93.44 245 ALA B CA 1
ATOM 4702 C C . ALA B 1 245 ? 26.484 -8.117 -10.266 1 93.44 245 ALA B C 1
ATOM 4704 O O . ALA B 1 245 ? 27.609 -7.941 -9.781 1 93.44 245 ALA B O 1
ATOM 4705 N N . ASP B 1 246 ? 25.828 -7.172 -10.93 1 93.5 246 ASP B N 1
ATOM 4706 C CA . ASP B 1 246 ? 26.312 -5.805 -11.039 1 93.5 246 ASP B CA 1
ATOM 4707 C C . ASP B 1 246 ? 26 -5.008 -9.773 1 93.5 246 ASP B C 1
ATOM 4709 O O . ASP B 1 246 ? 26.766 -4.125 -9.383 1 93.5 246 ASP B O 1
ATOM 4713 N N . TYR B 1 247 ? 24.859 -5.289 -9.18 1 94 247 TYR B N 1
ATOM 4714 C CA . TYR B 1 247 ? 24.375 -4.562 -8.008 1 94 247 TYR B CA 1
ATOM 4715 C C . TYR B 1 247 ? 23.875 -5.52 -6.941 1 94 247 TYR B C 1
ATOM 4717 O O . TYR B 1 247 ? 23.25 -6.535 -7.258 1 94 247 TYR B O 1
ATOM 4725 N N . THR B 1 248 ? 24.156 -5.125 -5.684 1 93.5 248 THR B N 1
ATOM 4726 C CA . THR B 1 248 ? 23.734 -5.945 -4.559 1 93.5 248 THR B CA 1
ATOM 4727 C C . THR B 1 248 ? 23.188 -5.074 -3.428 1 93.5 248 THR B C 1
ATOM 4729 O O . THR B 1 248 ? 23.75 -4.02 -3.129 1 93.5 248 THR B O 1
ATOM 4732 N N . ARG B 1 249 ? 22.062 -5.484 -2.863 1 92.44 249 ARG B N 1
ATOM 4733 C CA . ARG B 1 249 ? 21.5 -4.906 -1.648 1 92.44 249 ARG B CA 1
ATOM 4734 C C . ARG B 1 249 ? 21.312 -5.969 -0.571 1 92.44 249 ARG B C 1
ATOM 4736 O O . ARG B 1 249 ? 20.688 -7 -0.814 1 92.44 249 ARG B O 1
ATOM 4743 N N . THR B 1 250 ? 21.875 -5.645 0.644 1 91.19 250 THR B N 1
ATOM 4744 C CA . THR B 1 250 ? 21.797 -6.609 1.734 1 91.19 250 THR B CA 1
ATOM 4745 C C . THR B 1 250 ? 20.938 -6.07 2.871 1 91.19 250 THR B C 1
ATOM 4747 O O . THR B 1 250 ? 20.516 -4.914 2.842 1 91.19 250 THR B O 1
ATOM 4750 N N . GLY B 1 251 ? 20.562 -6.918 3.719 1 88.88 251 GLY B N 1
ATOM 4751 C CA . GLY B 1 251 ? 19.922 -6.504 4.953 1 88.88 251 GLY B CA 1
ATOM 4752 C C . GLY B 1 251 ? 18.422 -6.285 4.793 1 88.88 251 GLY B C 1
ATOM 4753 O O . GLY B 1 251 ? 17.812 -5.543 5.57 1 88.88 251 GLY B O 1
ATOM 4754 N N . LEU B 1 252 ? 17.859 -6.863 3.797 1 90.56 252 LEU B N 1
ATOM 4755 C CA . LEU B 1 252 ? 16.422 -6.738 3.615 1 90.56 252 LEU B CA 1
ATOM 4756 C C . LEU B 1 252 ? 15.664 -7.641 4.59 1 90.56 252 LEU B C 1
ATOM 4758 O O . LEU B 1 252 ? 15.922 -8.844 4.645 1 90.56 252 LEU B O 1
ATOM 4762 N N . THR B 1 253 ? 14.75 -7.02 5.383 1 87.75 253 THR B N 1
ATOM 4763 C CA . THR B 1 253 ? 13.969 -7.773 6.359 1 87.75 253 THR B CA 1
ATOM 4764 C C . THR B 1 253 ? 12.484 -7.461 6.219 1 87.75 253 THR B C 1
ATOM 4766 O O . THR B 1 253 ? 12.109 -6.324 5.926 1 87.75 253 THR B O 1
ATOM 4769 N N . PRO B 1 254 ? 11.641 -8.492 6.461 1 88.06 254 PRO B N 1
ATOM 4770 C CA . PRO B 1 254 ? 10.203 -8.234 6.406 1 88.06 254 PRO B CA 1
ATOM 4771 C C . PRO B 1 254 ? 9.719 -7.328 7.535 1 88.06 254 PRO B C 1
ATOM 4773 O O . PRO B 1 254 ? 10.203 -7.434 8.664 1 88.06 254 PRO B O 1
ATOM 4776 N N . LYS B 1 255 ? 8.859 -6.465 7.109 1 77.94 255 LYS B N 1
ATOM 4777 C CA . LYS B 1 255 ? 8.102 -5.699 8.086 1 77.94 255 LYS B CA 1
ATOM 4778 C C . LYS B 1 255 ? 6.793 -6.402 8.438 1 77.94 255 LYS B C 1
ATOM 4780 O O . LYS B 1 255 ? 6.367 -7.316 7.734 1 77.94 255 LYS B O 1
ATOM 4785 N N . TRP B 1 256 ? 6.223 -5.941 9.5 1 72.12 256 TRP B N 1
ATOM 4786 C CA . TRP B 1 256 ? 4.949 -6.52 9.914 1 72.12 256 TRP B CA 1
ATOM 4787 C C . TRP B 1 256 ? 3.91 -6.402 8.805 1 72.12 256 TRP B C 1
ATOM 4789 O O . TRP B 1 256 ? 3.146 -7.34 8.555 1 72.12 256 TRP B O 1
ATOM 4799 N N . SER B 1 257 ? 3.975 -5.312 8.117 1 73.88 257 SER B N 1
ATOM 4800 C CA . SER B 1 257 ? 2.99 -5.039 7.078 1 73.88 257 SER B CA 1
ATOM 4801 C C . SER B 1 257 ? 3.262 -5.871 5.828 1 73.88 257 SER B C 1
ATOM 4803 O O . SER B 1 257 ? 2.424 -5.941 4.926 1 73.88 257 SER B O 1
ATOM 4805 N N . ASP B 1 258 ? 4.402 -6.516 5.848 1 85.06 258 ASP B N 1
ATOM 4806 C CA . ASP B 1 258 ? 4.754 -7.348 4.699 1 85.06 258 ASP B CA 1
ATOM 4807 C C . ASP B 1 258 ? 4.191 -8.758 4.844 1 85.06 258 ASP B C 1
ATOM 4809 O O . ASP B 1 258 ? 4.176 -9.531 3.883 1 85.06 258 ASP B O 1
ATOM 4813 N N . LEU B 1 259 ? 3.717 -9.023 6.047 1 82.81 259 LEU B N 1
ATOM 4814 C CA . LEU B 1 259 ? 3.291 -10.383 6.371 1 82.81 259 LEU B CA 1
ATOM 4815 C C . LEU B 1 259 ? 1.791 -10.547 6.148 1 82.81 259 LEU B C 1
ATOM 4817 O O . LEU B 1 259 ? 1.012 -9.633 6.43 1 82.81 259 LEU B O 1
ATOM 4821 N N . ASP B 1 260 ? 1.521 -11.727 5.645 1 76.5 260 ASP B N 1
ATOM 4822 C CA . ASP B 1 260 ? 0.106 -12.07 5.535 1 76.5 260 ASP B CA 1
ATOM 4823 C C . ASP B 1 260 ? -0.406 -12.703 6.828 1 76.5 260 ASP B C 1
ATOM 4825 O O . ASP B 1 260 ? 0.309 -12.742 7.832 1 76.5 260 ASP B O 1
ATOM 4829 N N . VAL B 1 261 ? -1.642 -13.164 6.816 1 72.44 261 VAL B N 1
ATOM 4830 C CA . VAL B 1 261 ? -2.305 -13.695 8 1 72.44 261 VAL B CA 1
ATOM 4831 C C . VAL B 1 261 ? -1.613 -14.977 8.453 1 72.44 261 VAL B C 1
ATOM 4833 O O . VAL B 1 261 ? -1.751 -15.398 9.609 1 72.44 261 VAL B O 1
ATOM 4836 N N . ASN B 1 262 ? -0.918 -15.648 7.508 1 72 262 ASN B N 1
ATOM 4837 C CA . ASN B 1 262 ? -0.172 -16.859 7.832 1 72 262 ASN B CA 1
ATOM 4838 C C . ASN B 1 262 ? 1.261 -16.547 8.25 1 72 262 ASN B C 1
ATOM 4840 O O . ASN B 1 262 ? 2.068 -17.453 8.453 1 72 262 ASN B O 1
ATOM 4844 N N . GLN B 1 263 ? 1.56 -15.242 8.273 1 78.19 263 GLN B N 1
ATOM 4845 C CA . GLN B 1 263 ? 2.859 -14.719 8.688 1 78.19 263 GLN B CA 1
ATOM 4846 C C . GLN B 1 263 ? 3.939 -15.055 7.664 1 78.19 263 GLN B C 1
ATOM 4848 O O . GLN B 1 263 ? 5.102 -15.266 8.023 1 78.19 263 GLN B O 1
ATOM 4853 N N . HIS B 1 264 ? 3.502 -15.289 6.465 1 86.19 264 HIS B N 1
ATOM 4854 C CA . HIS B 1 264 ? 4.402 -15.359 5.32 1 86.19 264 HIS B CA 1
ATOM 4855 C C . HIS B 1 264 ? 4.465 -14.016 4.594 1 86.19 264 HIS B C 1
ATOM 4857 O O . HIS B 1 264 ? 3.5 -13.25 4.613 1 86.19 264 HIS B O 1
ATOM 4863 N N . VAL B 1 265 ? 5.605 -13.836 4.035 1 91.75 265 VAL B N 1
ATOM 4864 C CA . VAL B 1 265 ? 5.734 -12.617 3.25 1 91.75 265 VAL B CA 1
ATOM 4865 C C . VAL B 1 265 ? 4.859 -12.703 2.002 1 91.75 265 VAL B C 1
ATOM 4867 O O . VAL B 1 265 ? 4.863 -13.727 1.307 1 91.75 265 VAL B O 1
ATOM 4870 N N . ASN B 1 266 ? 4.125 -11.695 1.756 1 90.94 266 ASN B N 1
ATOM 4871 C CA . ASN B 1 266 ? 3.289 -11.602 0.564 1 90.94 266 ASN B CA 1
ATOM 4872 C C . ASN B 1 266 ? 4.121 -11.672 -0.712 1 90.94 266 ASN B C 1
ATOM 4874 O O . ASN B 1 266 ? 5.176 -11.039 -0.808 1 90.94 266 ASN B O 1
ATOM 4878 N N . ASN B 1 267 ? 3.605 -12.367 -1.702 1 91.81 267 ASN B N 1
ATOM 4879 C CA . ASN B 1 267 ? 4.344 -12.602 -2.939 1 91.81 267 ASN B CA 1
ATOM 4880 C C . ASN B 1 267 ? 4.656 -11.297 -3.66 1 91.81 267 ASN B C 1
ATOM 4882 O O . ASN B 1 267 ? 5.668 -11.195 -4.359 1 91.81 267 ASN B O 1
ATOM 4886 N N . VAL B 1 268 ? 3.805 -10.336 -3.518 1 94.88 268 VAL B N 1
ATOM 4887 C CA . VAL B 1 268 ? 4.008 -9.062 -4.191 1 94.88 268 VAL B CA 1
ATOM 4888 C C . VAL B 1 268 ? 5.203 -8.336 -3.574 1 94.88 268 VAL B C 1
ATOM 4890 O O . VAL B 1 268 ? 5.934 -7.621 -4.27 1 94.88 268 VAL B O 1
ATOM 4893 N N . LYS B 1 269 ? 5.422 -8.508 -2.344 1 93.12 269 LYS B N 1
ATOM 4894 C CA . LYS B 1 269 ? 6.52 -7.844 -1.649 1 93.12 269 LYS B CA 1
ATOM 4895 C C . LYS B 1 269 ? 7.867 -8.234 -2.248 1 93.12 269 LYS B C 1
ATOM 4897 O O . LYS B 1 269 ? 8.789 -7.414 -2.309 1 93.12 269 LYS B O 1
ATOM 4902 N N . TYR B 1 270 ? 8 -9.43 -2.727 1 95.88 270 TYR B N 1
ATOM 4903 C CA . TYR B 1 270 ? 9.242 -9.875 -3.34 1 95.88 270 TYR B CA 1
ATOM 4904 C C . TYR B 1 270 ? 9.609 -9 -4.531 1 95.88 270 TYR B C 1
ATOM 4906 O O . TYR B 1 270 ? 10.797 -8.781 -4.805 1 95.88 270 TYR B O 1
ATOM 4914 N N . ILE B 1 271 ? 8.641 -8.523 -5.184 1 95.19 271 ILE B N 1
ATOM 4915 C CA . ILE B 1 271 ? 8.875 -7.668 -6.344 1 95.19 271 ILE B CA 1
ATOM 4916 C C . ILE B 1 271 ? 9.578 -6.383 -5.902 1 95.19 271 ILE B C 1
ATOM 4918 O O . ILE B 1 271 ? 10.57 -5.973 -6.508 1 95.19 271 ILE B O 1
ATOM 4922 N N . GLY B 1 272 ? 9.102 -5.797 -4.852 1 91.44 272 GLY B N 1
ATOM 4923 C CA . GLY B 1 272 ? 9.781 -4.633 -4.305 1 91.44 272 GLY B CA 1
ATOM 4924 C C . GLY B 1 272 ? 11.219 -4.91 -3.918 1 91.44 272 GLY B C 1
ATOM 4925 O O . GLY B 1 272 ? 12.102 -4.086 -4.168 1 91.44 272 GLY B O 1
ATOM 4926 N N . TRP B 1 273 ? 11.461 -6.023 -3.379 1 93.56 273 TRP B N 1
ATOM 4927 C CA . TRP B 1 273 ? 12.789 -6.375 -2.893 1 93.56 273 TRP B CA 1
ATOM 4928 C C . TRP B 1 273 ? 13.742 -6.629 -4.051 1 93.56 273 TRP B C 1
ATOM 4930 O O . TRP B 1 273 ? 14.914 -6.238 -4 1 93.56 273 TRP B O 1
ATOM 4940 N N . ILE B 1 274 ? 13.273 -7.254 -5.098 1 93.81 274 ILE B N 1
ATOM 4941 C CA . ILE B 1 274 ? 14.18 -7.512 -6.211 1 93.81 274 ILE B CA 1
ATOM 4942 C C . ILE B 1 274 ? 14.562 -6.195 -6.879 1 93.81 274 ILE B C 1
ATOM 4944 O O . ILE B 1 274 ? 15.68 -6.047 -7.383 1 93.81 274 ILE B O 1
ATOM 4948 N N . LEU B 1 275 ? 13.727 -5.254 -6.801 1 91.31 275 LEU B N 1
ATOM 4949 C CA . LEU B 1 275 ? 13.992 -3.979 -7.461 1 91.31 275 LEU B CA 1
ATOM 4950 C C . LEU B 1 275 ? 14.867 -3.088 -6.59 1 91.31 275 LEU B C 1
ATOM 4952 O O . LEU B 1 275 ? 15.414 -2.088 -7.062 1 91.31 275 LEU B O 1
ATOM 4956 N N . GLU B 1 276 ? 14.984 -3.41 -5.383 1 88.19 276 GLU B N 1
ATOM 4957 C CA . GLU B 1 276 ? 15.812 -2.621 -4.473 1 88.19 276 GLU B CA 1
ATOM 4958 C C . GLU B 1 276 ? 17.266 -2.561 -4.953 1 88.19 276 GLU B C 1
ATOM 4960 O O . GLU B 1 276 ? 17.969 -1.592 -4.676 1 88.19 276 GLU B O 1
ATOM 4965 N N . SER B 1 277 ? 17.734 -3.562 -5.609 1 90.81 277 SER B N 1
ATOM 4966 C CA . SER B 1 277 ? 19.109 -3.57 -6.086 1 90.81 277 SER B CA 1
ATOM 4967 C C . SER B 1 277 ? 19.203 -3.064 -7.523 1 90.81 277 SER B C 1
ATOM 4969 O O . SER B 1 277 ? 20.297 -2.898 -8.062 1 90.81 277 SER B O 1
ATOM 4971 N N . ALA B 1 278 ? 18.062 -2.877 -8.125 1 88.25 278 ALA B N 1
ATOM 4972 C CA . ALA B 1 278 ? 18.094 -2.355 -9.492 1 88.25 278 ALA B CA 1
ATOM 4973 C C . ALA B 1 278 ? 18.672 -0.942 -9.523 1 88.25 278 ALA B C 1
ATOM 4975 O O . ALA B 1 278 ? 18.438 -0.15 -8.609 1 88.25 278 ALA B O 1
ATOM 4976 N N . PRO B 1 279 ? 19.438 -0.61 -10.523 1 85.44 279 PRO B N 1
ATOM 4977 C CA . PRO B 1 279 ? 20 0.739 -10.617 1 85.44 279 PRO B CA 1
ATOM 4978 C C . PRO B 1 279 ? 18.969 1.784 -11.016 1 85.44 279 PRO B C 1
ATOM 4980 O O . PRO B 1 279 ? 18.922 2.197 -12.18 1 85.44 279 PRO B O 1
ATOM 4983 N N . MET B 1 280 ? 18.266 2.266 -10.055 1 74.88 280 MET B N 1
ATOM 4984 C CA . MET B 1 280 ? 17.109 3.115 -10.328 1 74.88 280 MET B CA 1
ATOM 4985 C C . MET B 1 280 ? 17.547 4.457 -10.906 1 74.88 280 MET B C 1
ATOM 4987 O O . MET B 1 280 ? 16.797 5.082 -11.664 1 74.88 280 MET B O 1
ATOM 4991 N N . GLN B 1 281 ? 18.672 4.906 -10.555 1 71.62 281 GLN B N 1
ATOM 4992 C CA . GLN B 1 281 ? 19.172 6.141 -11.156 1 71.62 281 GLN B CA 1
ATOM 4993 C C . GLN B 1 281 ? 19.312 5.996 -12.664 1 71.62 281 GLN B C 1
ATOM 4995 O O . GLN B 1 281 ? 18.969 6.91 -13.414 1 71.62 281 GLN B O 1
ATOM 5000 N N . GLU B 1 282 ? 19.734 4.809 -13.078 1 73.06 282 GLU B N 1
ATOM 5001 C CA . GLU B 1 282 ? 19.891 4.527 -14.5 1 73.06 282 GLU B CA 1
ATOM 5002 C C . GLU B 1 282 ? 18.531 4.258 -15.156 1 73.06 282 GLU B C 1
ATOM 5004 O O . GLU B 1 282 ? 18.375 4.441 -16.359 1 73.06 282 GLU B O 1
ATOM 5009 N N . LEU B 1 283 ? 17.719 3.885 -14.297 1 77.38 283 LEU B N 1
ATOM 5010 C CA . LEU B 1 283 ? 16.406 3.521 -14.828 1 77.38 283 LEU B CA 1
ATOM 5011 C C . LEU B 1 283 ? 15.414 4.672 -14.68 1 77.38 283 LEU B C 1
ATOM 5013 O O . LEU B 1 283 ? 14.219 4.496 -14.891 1 77.38 283 LEU B O 1
ATOM 5017 N N . GLU B 1 284 ? 16.219 5.711 -14.336 1 76.12 284 GLU B N 1
ATOM 5018 C CA . GLU B 1 284 ? 15.359 6.898 -14.289 1 76.12 284 GLU B CA 1
ATOM 5019 C C . GLU B 1 284 ? 14.812 7.238 -15.672 1 76.12 284 GLU B C 1
ATOM 5021 O O . GLU B 1 284 ? 15.539 7.199 -16.656 1 76.12 284 GLU B O 1
ATOM 5026 N N . GLY B 1 285 ? 13.695 7.312 -16.078 1 81.69 285 GLY B N 1
ATOM 5027 C CA . GLY B 1 285 ? 13.102 7.586 -17.375 1 81.69 285 GLY B CA 1
ATOM 5028 C C . GLY B 1 285 ? 12.539 6.348 -18.047 1 81.69 285 GLY B C 1
ATOM 5029 O O . GLY B 1 285 ? 12.078 6.406 -19.188 1 81.69 285 GLY B O 1
ATOM 5030 N N . TYR B 1 286 ? 12.859 5.277 -17.422 1 89.69 286 TYR B N 1
ATOM 5031 C CA . TYR B 1 286 ? 12.312 4.031 -17.953 1 89.69 286 TYR B CA 1
ATOM 5032 C C . TYR B 1 286 ? 11.086 3.598 -17.156 1 89.69 286 TYR B C 1
ATOM 5034 O O . TYR B 1 286 ? 10.844 4.09 -16.062 1 89.69 286 TYR B O 1
ATOM 5042 N N . GLU B 1 287 ? 10.32 2.75 -17.781 1 93 287 GLU B N 1
ATOM 5043 C CA . GLU B 1 287 ? 9.234 2.074 -17.078 1 93 287 GLU B CA 1
ATOM 5044 C C . GLU B 1 287 ? 9.297 0.565 -17.297 1 93 287 GLU B C 1
ATOM 5046 O O . GLU B 1 287 ? 9.68 0.097 -18.375 1 93 287 GLU B O 1
ATOM 5051 N N . LEU B 1 288 ? 8.953 -0.154 -16.281 1 95 288 LEU B N 1
ATOM 5052 C CA . LEU B 1 288 ? 8.93 -1.611 -16.344 1 95 288 LEU B CA 1
ATOM 5053 C C . LEU B 1 288 ? 7.773 -2.102 -17.203 1 95 288 LEU B C 1
ATOM 5055 O O . LEU B 1 288 ? 6.613 -1.792 -16.922 1 95 288 LEU B O 1
ATOM 5059 N N . VAL B 1 289 ? 8.062 -2.93 -18.266 1 96.44 289 VAL B N 1
ATOM 5060 C CA . VAL B 1 289 ? 6.992 -3.307 -19.188 1 96.44 289 VAL B CA 1
ATOM 5061 C C . VAL B 1 289 ? 6.855 -4.828 -19.219 1 96.44 289 VAL B C 1
ATOM 5063 O O . VAL B 1 289 ? 5.859 -5.352 -19.719 1 96.44 289 VAL B O 1
ATOM 5066 N N . GLY B 1 290 ? 7.816 -5.512 -18.766 1 96.44 290 GLY B N 1
ATOM 5067 C CA . GLY B 1 290 ? 7.785 -6.965 -18.688 1 96.44 290 GLY B CA 1
ATOM 5068 C C . GLY B 1 290 ? 8.445 -7.508 -17.438 1 96.44 290 GLY B C 1
ATOM 5069 O O . GLY B 1 290 ? 9.445 -6.957 -16.969 1 96.44 290 GLY B O 1
ATOM 5070 N N . MET B 1 291 ? 7.938 -8.609 -16.969 1 96.88 291 MET B N 1
ATOM 5071 C CA . MET B 1 291 ? 8.5 -9.25 -15.781 1 96.88 291 MET B CA 1
ATOM 5072 C C . MET B 1 291 ? 8.164 -10.734 -15.758 1 96.88 291 MET B C 1
ATOM 5074 O O . MET B 1 291 ? 7.02 -11.117 -16 1 96.88 291 MET B O 1
ATOM 5078 N N . THR B 1 292 ? 9.117 -11.531 -15.547 1 97.19 292 THR B N 1
ATOM 5079 C CA . THR B 1 292 ? 8.961 -12.961 -15.297 1 97.19 292 THR B CA 1
ATOM 5080 C C . THR B 1 292 ? 9.641 -13.359 -13.984 1 97.19 292 THR B C 1
ATOM 5082 O O . THR B 1 292 ? 10.836 -13.094 -13.797 1 97.19 292 THR B O 1
ATOM 5085 N N . LEU B 1 293 ? 8.898 -13.945 -13.141 1 97.19 293 LEU B N 1
ATOM 5086 C CA . LEU B 1 293 ? 9.422 -14.375 -11.844 1 97.19 293 LEU B CA 1
ATOM 5087 C C . LEU B 1 293 ? 9.234 -15.875 -11.648 1 97.19 293 LEU B C 1
ATOM 5089 O O . LEU B 1 293 ? 8.203 -16.438 -12.031 1 97.19 293 LEU B O 1
ATOM 5093 N N . GLU B 1 294 ? 10.172 -16.484 -11.047 1 96.94 294 GLU B N 1
ATOM 5094 C CA . GLU B 1 294 ? 10.102 -17.859 -10.547 1 96.94 294 GLU B CA 1
ATOM 5095 C C . GLU B 1 294 ? 10.297 -17.906 -9.031 1 96.94 294 GLU B C 1
ATOM 5097 O O . GLU B 1 294 ? 11.344 -17.5 -8.523 1 96.94 294 GLU B O 1
ATOM 5102 N N . TYR B 1 295 ? 9.344 -18.391 -8.398 1 96.06 295 TYR B N 1
ATOM 5103 C CA . TYR B 1 295 ? 9.375 -18.484 -6.941 1 96.06 295 TYR B CA 1
ATOM 5104 C C . TYR B 1 295 ? 9.945 -19.828 -6.496 1 96.06 295 TYR B C 1
ATOM 5106 O O . TYR B 1 295 ? 9.57 -20.875 -7.023 1 96.06 295 TYR B O 1
ATOM 5114 N N . ARG B 1 296 ? 10.781 -19.75 -5.43 1 94.19 296 ARG B N 1
ATOM 5115 C CA . ARG B 1 296 ? 11.469 -20.969 -5.016 1 94.19 296 ARG B CA 1
ATOM 5116 C C . ARG B 1 296 ? 11.211 -21.281 -3.545 1 94.19 296 ARG B C 1
ATOM 5118 O O . ARG B 1 296 ? 11.07 -22.438 -3.162 1 94.19 296 ARG B O 1
ATOM 5125 N N . ARG B 1 297 ? 11.195 -20.219 -2.76 1 92.75 297 ARG B N 1
ATOM 5126 C CA . ARG B 1 297 ? 11.031 -20.422 -1.323 1 92.75 297 ARG B CA 1
ATOM 5127 C C . ARG B 1 297 ? 10.219 -19.281 -0.697 1 92.75 297 ARG B C 1
ATOM 5129 O O . ARG B 1 297 ? 10.211 -18.172 -1.21 1 92.75 297 ARG B O 1
ATOM 5136 N N . GLU B 1 298 ? 9.625 -19.641 0.407 1 90.38 298 GLU B N 1
ATOM 5137 C CA . GLU B 1 298 ? 8.906 -18.625 1.181 1 90.38 298 GLU B CA 1
ATOM 5138 C C . GLU B 1 298 ? 9.82 -17.969 2.205 1 90.38 298 GLU B C 1
ATOM 5140 O O . GLU B 1 298 ? 10.836 -18.531 2.605 1 90.38 298 GLU B O 1
ATOM 5145 N N . CYS B 1 299 ? 9.414 -16.719 2.545 1 92.56 299 CYS B N 1
ATOM 5146 C CA . CYS B 1 299 ? 10.102 -15.977 3.592 1 92.56 299 CYS B CA 1
ATOM 5147 C C . CYS B 1 299 ? 9.18 -15.703 4.773 1 92.56 299 CYS B C 1
ATOM 5149 O O . CYS B 1 299 ? 7.965 -15.57 4.598 1 92.56 299 CYS B O 1
ATOM 5151 N N . ARG B 1 300 ? 9.781 -15.703 5.906 1 89.25 300 ARG B N 1
ATOM 5152 C CA . ARG B 1 300 ? 9.039 -15.43 7.129 1 89.25 300 ARG B CA 1
ATOM 5153 C C . ARG B 1 300 ? 9.586 -14.195 7.836 1 89.25 300 ARG B C 1
ATOM 5155 O O . ARG B 1 300 ? 10.5 -13.531 7.332 1 89.25 300 ARG B O 1
ATOM 5162 N N . ARG B 1 301 ? 9.039 -13.961 8.984 1 84.25 301 ARG B N 1
ATOM 5163 C CA . ARG B 1 301 ? 9.281 -12.719 9.711 1 84.25 301 ARG B CA 1
ATOM 5164 C C . ARG B 1 301 ? 10.766 -12.555 10.031 1 84.25 301 ARG B C 1
ATOM 5166 O O . ARG B 1 301 ? 11.297 -11.445 9.969 1 84.25 301 ARG B O 1
ATOM 5173 N N . ASP B 1 302 ? 11.469 -13.586 10.289 1 85.88 302 ASP B N 1
ATOM 5174 C CA . ASP B 1 302 ? 12.844 -13.5 10.773 1 85.88 302 ASP B CA 1
ATOM 5175 C C . ASP B 1 302 ? 13.836 -13.648 9.625 1 85.88 302 ASP B C 1
ATOM 5177 O O . ASP B 1 302 ? 15.047 -13.648 9.844 1 85.88 302 ASP B O 1
ATOM 5181 N N . SER B 1 303 ? 13.367 -13.68 8.469 1 92.25 303 SER B N 1
ATOM 5182 C CA . SER B 1 303 ? 14.242 -13.852 7.32 1 92.25 303 SER B CA 1
ATOM 5183 C C . SER B 1 303 ? 15.047 -12.586 7.043 1 92.25 303 SER B C 1
ATOM 5185 O O . SER B 1 303 ? 14.57 -11.469 7.285 1 92.25 303 SER B O 1
ATOM 5187 N N . VAL B 1 304 ? 16.266 -12.797 6.672 1 94.06 304 VAL B N 1
ATOM 5188 C CA . VAL B 1 304 ? 17.109 -11.719 6.164 1 94.06 304 VAL B CA 1
ATOM 5189 C C . VAL B 1 304 ? 17.547 -12.031 4.73 1 94.06 304 VAL B C 1
ATOM 5191 O O . VAL B 1 304 ? 18.078 -13.109 4.457 1 94.06 304 VAL B O 1
ATOM 5194 N N . LEU B 1 305 ? 17.344 -11.039 3.85 1 96 305 LEU B N 1
ATOM 5195 C CA . LEU B 1 305 ? 17.5 -11.344 2.432 1 96 305 LEU B CA 1
ATOM 5196 C C . LEU B 1 305 ? 18.531 -10.406 1.785 1 96 305 LEU B C 1
ATOM 5198 O O . LEU B 1 305 ? 18.828 -9.344 2.326 1 96 305 LEU B O 1
ATOM 5202 N N . GLN B 1 306 ? 19.016 -10.922 0.662 1 96 306 GLN B N 1
ATOM 5203 C CA . GLN B 1 306 ? 19.844 -10.148 -0.261 1 96 306 GLN B CA 1
ATOM 5204 C C . GLN B 1 306 ? 19.219 -10.109 -1.654 1 96 306 GLN B C 1
ATOM 5206 O O . GLN B 1 306 ? 18.688 -11.117 -2.129 1 96 306 GLN B O 1
ATOM 5211 N N . SER B 1 307 ? 19.297 -8.938 -2.23 1 96.31 307 SER B N 1
ATOM 5212 C CA . SER B 1 307 ? 18.828 -8.75 -3.602 1 96.31 307 SER B CA 1
ATOM 5213 C C . SER B 1 307 ? 20 -8.5 -4.551 1 96.31 307 SER B C 1
ATOM 5215 O O . SER B 1 307 ? 20.844 -7.652 -4.285 1 96.31 307 SER B O 1
ATOM 5217 N N . LEU B 1 308 ? 20.031 -9.25 -5.633 1 96.38 308 LEU B N 1
ATOM 5218 C CA . LEU B 1 308 ? 21.062 -9.117 -6.648 1 96.38 308 LEU B CA 1
ATOM 5219 C C . LEU B 1 308 ? 20.469 -8.766 -8 1 96.38 308 LEU B C 1
ATOM 5221 O O . LEU B 1 308 ? 19.422 -9.312 -8.383 1 96.38 308 LEU B O 1
ATOM 5225 N N . THR B 1 309 ? 21.172 -7.855 -8.734 1 96 309 THR B N 1
ATOM 5226 C CA . THR B 1 309 ? 20.719 -7.465 -10.062 1 96 309 THR B CA 1
ATOM 5227 C C . THR B 1 309 ? 21.891 -7.406 -11.039 1 96 309 THR B C 1
ATOM 5229 O O . THR B 1 309 ? 22.969 -6.926 -10.695 1 96 309 THR B O 1
ATOM 5232 N N . SER B 1 310 ? 21.625 -7.934 -12.211 1 94.5 310 SER B N 1
ATOM 5233 C CA . SER B 1 310 ? 22.5 -7.727 -13.359 1 94.5 310 SER B CA 1
ATOM 5234 C C . SER B 1 310 ? 21.766 -7.082 -14.523 1 94.5 310 SER B C 1
ATOM 5236 O O . SER B 1 310 ? 20.641 -7.488 -14.852 1 94.5 310 SER B O 1
ATOM 5238 N N . VAL B 1 311 ? 22.406 -6.078 -15.062 1 91.81 311 VAL B N 1
ATOM 5239 C CA . VAL B 1 311 ? 21.828 -5.414 -16.219 1 91.81 311 VAL B CA 1
ATOM 5240 C C . VAL B 1 311 ? 22.359 -6.062 -17.5 1 91.81 311 VAL B C 1
ATOM 5242 O O . VAL B 1 311 ? 23.562 -6.152 -17.703 1 91.81 311 VAL B O 1
ATOM 5245 N N . LEU B 1 312 ? 21.406 -6.562 -18.25 1 83.44 312 LEU B N 1
ATOM 5246 C CA . LEU B 1 312 ? 21.812 -7.242 -19.469 1 83.44 312 LEU B CA 1
ATOM 5247 C C . LEU B 1 312 ? 21.922 -6.254 -20.625 1 83.44 312 LEU B C 1
ATOM 5249 O O . LEU B 1 312 ? 21.062 -5.387 -20.797 1 83.44 312 LEU B O 1
ATOM 5253 N N . GLN B 1 313 ? 23.172 -5.641 -20.828 1 63.41 313 GLN B N 1
ATOM 5254 C CA . GLN B 1 313 ? 23.453 -4.703 -21.906 1 63.41 313 GLN B CA 1
ATOM 5255 C C . GLN B 1 313 ? 23.016 -5.266 -23.25 1 63.41 313 GLN B C 1
ATOM 5257 O O . GLN B 1 313 ? 23.344 -6.406 -23.578 1 63.41 313 GLN B O 1
ATOM 5262 N N . ASN B 1 314 ? 21.891 -5.027 -23.656 1 54.22 314 ASN B N 1
ATOM 5263 C CA . ASN B 1 314 ? 21.828 -5.359 -25.062 1 54.22 314 ASN B CA 1
ATOM 5264 C C . ASN B 1 314 ? 23.109 -4.961 -25.797 1 54.22 314 ASN B C 1
ATOM 5266 O O . ASN B 1 314 ? 23.734 -3.955 -25.453 1 54.22 314 ASN B O 1
ATOM 5270 N N . ALA B 1 315 ? 23.891 -5.852 -26.281 1 40.75 315 ALA B N 1
ATOM 5271 C CA . ALA B 1 315 ? 25.109 -5.695 -27.062 1 40.75 315 ALA B CA 1
ATOM 5272 C C . ALA B 1 315 ? 25.156 -4.332 -27.75 1 40.75 315 ALA B C 1
ATOM 5274 O O . ALA B 1 315 ? 26.109 -4.027 -28.469 1 40.75 315 ALA B O 1
ATOM 5275 N N . VAL B 1 316 ? 24.109 -3.66 -28.203 1 39.94 316 VAL B N 1
ATOM 5276 C CA . VAL B 1 316 ? 24.453 -2.488 -29 1 39.94 316 VAL B CA 1
ATOM 5277 C C . VAL B 1 316 ? 24.969 -1.377 -28.094 1 39.94 316 VAL B C 1
ATOM 5279 O O . VAL B 1 316 ? 24.531 -1.25 -26.938 1 39.94 316 VAL B O 1
ATOM 5282 N N . GLY B 1 317 ? 25.766 -0.325 -28.359 1 36.88 317 GLY B N 1
ATOM 5283 C CA . GLY B 1 317 ? 26.562 0.773 -27.844 1 36.88 317 GLY B CA 1
ATOM 5284 C C . GLY B 1 317 ? 25.906 1.466 -26.656 1 36.88 317 GLY B C 1
ATOM 5285 O O . GLY B 1 317 ? 24.922 0.974 -26.109 1 36.88 317 GLY B O 1
ATOM 5286 N N . ASN B 1 318 ? 25.969 2.922 -26.547 1 38 318 ASN B N 1
ATOM 5287 C CA . ASN B 1 318 ? 25.766 4.082 -25.672 1 38 318 ASN B CA 1
ATOM 5288 C C . ASN B 1 318 ? 24.359 4.098 -25.078 1 38 318 ASN B C 1
ATOM 5290 O O . ASN B 1 318 ? 23.391 3.814 -25.781 1 38 318 ASN B O 1
ATOM 5294 N N . PHE B 1 319 ? 24.188 3.914 -23.641 1 41.69 319 PHE B N 1
ATOM 5295 C CA . PHE B 1 319 ? 22.922 4.34 -23.047 1 41.69 319 PHE B CA 1
ATOM 5296 C C . PHE B 1 319 ? 22.25 5.402 -23.906 1 41.69 319 PHE B C 1
ATOM 5298 O O . PHE B 1 319 ? 21.328 6.078 -23.469 1 41.69 319 PHE B O 1
ATOM 5305 N N . ALA B 1 320 ? 23.031 6.02 -24.812 1 38.34 320 ALA B N 1
ATOM 5306 C CA . ALA B 1 320 ? 22.406 7.141 -25.516 1 38.34 320 ALA B CA 1
ATOM 5307 C C . ALA B 1 320 ? 20.984 6.793 -25.938 1 38.34 320 ALA B C 1
ATOM 5309 O O . ALA B 1 320 ? 20.141 7.684 -26.094 1 38.34 320 ALA B O 1
ATOM 5310 N N . ASN B 1 321 ? 20.734 5.902 -26.984 1 45.81 321 ASN B N 1
ATOM 5311 C CA . ASN B 1 321 ? 19.484 5.871 -27.734 1 45.81 321 ASN B CA 1
ATOM 5312 C C . ASN B 1 321 ? 18.391 5.129 -26.984 1 45.81 321 ASN B C 1
ATOM 5314 O O . ASN B 1 321 ? 18.672 4.422 -26.016 1 45.81 321 ASN B O 1
ATOM 5318 N N . SER B 1 322 ? 16.984 5.055 -27.531 1 56.66 322 SER B N 1
ATOM 5319 C CA . SER B 1 322 ? 15.586 4.648 -27.578 1 56.66 322 SER B CA 1
ATOM 5320 C C . SER B 1 322 ? 15.438 3.156 -27.281 1 56.66 322 SER B C 1
ATOM 5322 O O . SER B 1 322 ? 14.43 2.547 -27.656 1 56.66 322 SER B O 1
ATOM 5324 N N . SER B 1 323 ? 16.469 2.412 -26.531 1 74.31 323 SER B N 1
ATOM 5325 C CA . SER B 1 323 ? 16.219 0.975 -26.562 1 74.31 323 SER B CA 1
ATOM 5326 C C . SER B 1 323 ? 15.781 0.463 -25.188 1 74.31 323 SER B C 1
ATOM 5328 O O . SER B 1 323 ? 16.016 1.119 -24.172 1 74.31 323 SER B O 1
ATOM 5330 N N . ASN B 1 324 ? 15.227 -0.726 -25.156 1 86.69 324 ASN B N 1
ATOM 5331 C CA . ASN B 1 324 ? 14.758 -1.461 -23.984 1 86.69 324 ASN B CA 1
ATOM 5332 C C . ASN B 1 324 ? 15.922 -2.031 -23.172 1 86.69 324 ASN B C 1
ATOM 5334 O O . ASN B 1 324 ? 17 -2.277 -23.719 1 86.69 324 ASN B O 1
ATOM 5338 N N . VAL B 1 325 ? 15.828 -2.023 -21.938 1 90.31 325 VAL B N 1
ATOM 5339 C CA . VAL B 1 325 ? 16.812 -2.586 -21.016 1 90.31 325 VAL B CA 1
ATOM 5340 C C . VAL B 1 325 ? 16.234 -3.814 -20.328 1 90.31 325 VAL B C 1
ATOM 5342 O O . VAL B 1 325 ? 15.062 -3.812 -19.922 1 90.31 325 VAL B O 1
ATOM 5345 N N . GLU B 1 326 ? 17.094 -4.836 -20.25 1 92.5 326 GLU B N 1
ATOM 5346 C CA . GLU B 1 326 ? 16.688 -6.035 -19.516 1 92.5 326 GLU B CA 1
ATOM 5347 C C . GLU B 1 326 ? 17.547 -6.234 -18.281 1 92.5 326 GLU B C 1
ATOM 5349 O O . GLU B 1 326 ? 18.766 -6.02 -18.297 1 92.5 326 GLU B O 1
ATOM 5354 N N . CYS B 1 327 ? 16.906 -6.637 -17.188 1 93.75 327 CYS B N 1
ATOM 5355 C CA . CYS B 1 327 ? 17.594 -6.945 -15.945 1 93.75 327 CYS B CA 1
ATOM 5356 C C . CYS B 1 327 ? 17.266 -8.352 -15.477 1 93.75 327 CYS B C 1
ATOM 5358 O O . CYS B 1 327 ? 16.141 -8.828 -15.641 1 93.75 327 CYS B O 1
ATOM 5360 N N . GLN B 1 328 ? 18.297 -8.969 -14.898 1 95.25 328 GLN B N 1
ATOM 5361 C CA . GLN B 1 328 ? 18.109 -10.227 -14.172 1 95.25 328 GLN B CA 1
ATOM 5362 C C . GLN B 1 328 ? 18.203 -10 -12.664 1 95.25 328 GLN B C 1
ATOM 5364 O O . GLN B 1 328 ? 19 -9.188 -12.195 1 95.25 328 GLN B O 1
ATOM 5369 N N . HIS B 1 329 ? 17.422 -10.781 -11.984 1 96.56 329 HIS B N 1
ATOM 5370 C CA . HIS B 1 329 ? 17.312 -10.562 -10.547 1 96.56 329 HIS B CA 1
ATOM 5371 C C . HIS B 1 329 ? 17.391 -11.883 -9.789 1 96.56 329 HIS B C 1
ATOM 5373 O O . HIS B 1 329 ? 16.922 -12.914 -10.266 1 96.56 329 HIS B O 1
ATOM 5379 N N . LEU B 1 330 ? 17.969 -11.82 -8.617 1 97.12 330 LEU B N 1
ATOM 5380 C CA . LEU B 1 330 ? 17.953 -12.914 -7.648 1 97.12 330 LEU B CA 1
ATOM 5381 C C . LEU B 1 330 ? 17.719 -12.391 -6.238 1 97.12 330 LEU B C 1
ATOM 5383 O O . LEU B 1 330 ? 18.422 -11.484 -5.785 1 97.12 330 LEU B O 1
ATOM 5387 N N . LEU B 1 331 ? 16.734 -12.852 -5.625 1 97.12 331 LEU B N 1
ATOM 5388 C CA . LEU B 1 331 ? 16.484 -12.664 -4.199 1 97.12 331 LEU B CA 1
ATOM 5389 C C . LEU B 1 331 ? 16.844 -13.922 -3.414 1 97.12 331 LEU B C 1
ATOM 5391 O O . LEU B 1 331 ? 16.297 -15 -3.689 1 97.12 331 LEU B O 1
ATOM 5395 N N . ARG B 1 332 ? 17.656 -13.812 -2.43 1 96.5 332 ARG B N 1
ATOM 5396 C CA . ARG B 1 332 ? 18.062 -15.008 -1.693 1 96.5 332 ARG B CA 1
ATOM 5397 C C . ARG B 1 332 ? 18.219 -14.703 -0.206 1 96.5 332 ARG B C 1
ATOM 5399 O O . ARG B 1 332 ? 18.391 -13.547 0.184 1 96.5 332 ARG B O 1
ATOM 5406 N N . LEU B 1 333 ? 18.109 -15.75 0.552 1 96 333 LEU B N 1
ATOM 5407 C CA . LEU B 1 333 ? 18.406 -15.648 1.978 1 96 333 LEU B CA 1
ATOM 5408 C C . LEU B 1 333 ? 19.906 -15.461 2.211 1 96 333 LEU B C 1
ATOM 5410 O O . LEU B 1 333 ? 20.719 -15.891 1.393 1 96 333 LEU B O 1
ATOM 5414 N N . GLU B 1 334 ? 20.109 -14.789 3.262 1 91.44 334 GLU B N 1
ATOM 5415 C CA . GLU B 1 334 ? 21.531 -14.641 3.586 1 91.44 334 GLU B CA 1
ATOM 5416 C C . GLU B 1 334 ? 22.188 -16 3.777 1 91.44 334 GLU B C 1
ATOM 5418 O O . GLU B 1 334 ? 23.406 -16.125 3.605 1 91.44 334 GLU B O 1
ATOM 5423 N N . SER B 1 335 ? 21.422 -16.969 4.129 1 90.69 335 SER B N 1
ATOM 5424 C CA . SER B 1 335 ? 21.938 -18.312 4.285 1 90.69 335 SER B CA 1
ATOM 5425 C C . SER B 1 335 ? 22.266 -18.938 2.932 1 90.69 335 SER B C 1
ATOM 5427 O O . SER B 1 335 ? 22.891 -20 2.869 1 90.69 335 SER B O 1
ATOM 5429 N N . GLY B 1 336 ? 21.781 -18.359 1.823 1 90.56 336 GLY B N 1
ATOM 5430 C CA . GLY B 1 336 ? 22.219 -18.797 0.505 1 90.56 336 GLY B CA 1
ATOM 5431 C C . GLY B 1 336 ? 21.078 -19.328 -0.349 1 90.56 336 GLY B C 1
ATOM 5432 O O . GLY B 1 336 ? 21.203 -19.406 -1.573 1 90.56 336 GLY B O 1
ATOM 5433 N N . GLU B 1 337 ? 20.016 -19.688 0.27 1 94.56 337 GLU B N 1
ATOM 5434 C CA . GLU B 1 337 ? 18.922 -20.297 -0.471 1 94.56 337 GLU B CA 1
ATOM 5435 C C . GLU B 1 337 ? 18.219 -19.266 -1.352 1 94.56 337 GLU B C 1
ATOM 5437 O O . GLU B 1 337 ? 17.969 -18.141 -0.92 1 94.56 337 GLU B O 1
ATOM 5442 N N . ASP B 1 338 ? 17.922 -19.688 -2.592 1 96.06 338 ASP B N 1
ATOM 5443 C CA . ASP B 1 338 ? 17.188 -18.828 -3.512 1 96.06 338 ASP B CA 1
ATOM 5444 C C . ASP B 1 338 ? 15.719 -18.703 -3.094 1 96.06 338 ASP B C 1
ATOM 5446 O O . ASP B 1 338 ? 15.086 -19.688 -2.736 1 96.06 338 ASP B O 1
ATOM 5450 N N . VAL B 1 339 ? 15.203 -17.5 -3.139 1 96.81 339 VAL B N 1
ATOM 5451 C CA . VAL B 1 339 ? 13.805 -17.234 -2.816 1 96.81 339 VAL B CA 1
ATOM 5452 C C . VAL B 1 339 ? 13.031 -16.922 -4.094 1 96.81 339 VAL B C 1
ATOM 5454 O O . VAL B 1 339 ? 12.016 -17.578 -4.383 1 96.81 339 VAL B O 1
ATOM 5457 N N . VAL B 1 340 ? 13.523 -15.992 -4.883 1 97.44 340 VAL B N 1
ATOM 5458 C CA . VAL B 1 340 ? 12.891 -15.625 -6.145 1 97.44 340 VAL B CA 1
ATOM 5459 C C . VAL B 1 340 ? 13.961 -15.305 -7.184 1 97.44 340 VAL B C 1
ATOM 5461 O O . VAL B 1 340 ? 14.938 -14.617 -6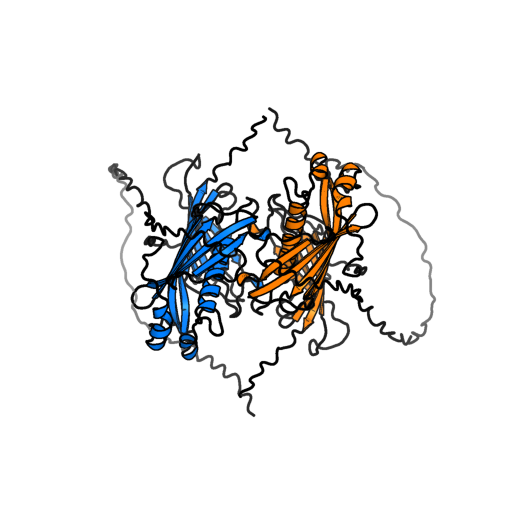.879 1 97.44 340 VAL B O 1
ATOM 5464 N N . LYS B 1 341 ? 13.742 -15.789 -8.398 1 96.62 341 LYS B N 1
ATOM 5465 C CA . LYS B 1 341 ? 14.5 -15.398 -9.586 1 96.62 341 LYS B CA 1
ATOM 5466 C C . LYS B 1 341 ? 13.609 -14.688 -10.594 1 96.62 341 LYS B C 1
ATOM 5468 O O . LYS B 1 341 ? 12.422 -14.992 -10.719 1 96.62 341 LYS B O 1
ATOM 5473 N N . GLY B 1 342 ? 14.258 -13.75 -11.266 1 95.88 342 GLY B N 1
ATOM 5474 C CA . GLY B 1 342 ? 13.383 -13.055 -12.195 1 95.88 342 GLY B CA 1
ATOM 5475 C C . GLY B 1 342 ? 14.133 -12.266 -13.258 1 95.88 342 GLY B C 1
ATOM 5476 O O . GLY B 1 342 ? 15.352 -12.141 -13.195 1 95.88 342 GLY B O 1
ATOM 5477 N N . ARG B 1 343 ? 13.344 -11.867 -14.203 1 95.62 343 ARG B N 1
ATOM 5478 C CA . ARG B 1 343 ? 13.758 -10.969 -15.273 1 95.62 343 ARG B CA 1
ATOM 5479 C C . ARG B 1 343 ? 12.766 -9.82 -15.445 1 95.62 343 ARG B C 1
ATOM 5481 O O . ARG B 1 343 ? 11.555 -10.031 -15.367 1 95.62 343 ARG B O 1
ATOM 5488 N N . THR B 1 344 ? 13.328 -8.641 -15.641 1 94.94 344 THR B N 1
ATOM 5489 C CA . THR B 1 344 ? 12.484 -7.488 -15.93 1 94.94 344 THR B CA 1
ATOM 5490 C C . THR B 1 344 ? 12.922 -6.816 -17.234 1 94.94 344 THR B C 1
ATOM 5492 O O . THR B 1 344 ? 14.102 -6.836 -17.578 1 94.94 344 THR B O 1
ATOM 5495 N N . GLU B 1 345 ? 11.953 -6.289 -17.922 1 94.38 345 GLU B N 1
ATOM 5496 C CA . GLU B 1 345 ? 12.164 -5.516 -19.141 1 94.38 345 GLU B CA 1
ATOM 5497 C C . GLU B 1 345 ? 11.695 -4.07 -18.969 1 94.38 345 GLU B C 1
ATOM 5499 O O . GLU B 1 345 ? 10.586 -3.826 -18.5 1 94.38 345 GLU B O 1
ATOM 5504 N N . TRP B 1 346 ? 12.539 -3.16 -19.391 1 94.06 346 TRP B N 1
ATOM 5505 C CA . TRP B 1 346 ? 12.281 -1.735 -19.219 1 94.06 346 TRP B CA 1
ATOM 5506 C C . TRP B 1 346 ? 12.336 -0.996 -20.547 1 94.06 346 TRP B C 1
ATOM 5508 O O . TRP B 1 346 ? 13.219 -1.249 -21.375 1 94.06 346 TRP B O 1
ATOM 5518 N N . ARG B 1 347 ? 11.398 -0.095 -20.734 1 93.31 347 ARG B N 1
ATOM 5519 C CA . ARG B 1 347 ? 11.398 0.741 -21.938 1 93.31 347 ARG B CA 1
ATOM 5520 C C . ARG B 1 347 ? 11.492 2.219 -21.562 1 93.31 347 ARG B C 1
ATOM 5522 O O . ARG B 1 347 ? 11 2.639 -20.516 1 93.31 347 ARG B O 1
ATOM 5529 N N . PRO B 1 348 ? 12.117 2.992 -22.453 1 88.88 348 PRO B N 1
ATOM 5530 C CA . PRO B 1 348 ? 12.141 4.43 -22.188 1 88.88 348 PRO B CA 1
ATOM 5531 C C . PRO B 1 348 ? 10.75 5.047 -22.125 1 88.88 348 PRO B C 1
ATOM 5533 O O . PRO B 1 348 ? 9.867 4.656 -22.891 1 88.88 348 PRO B O 1
ATOM 5536 N N . ARG B 1 349 ? 10.578 5.895 -21.109 1 84.12 349 ARG B N 1
ATOM 5537 C CA . ARG B 1 349 ? 9.312 6.621 -21.016 1 84.12 349 ARG B CA 1
ATOM 5538 C C . ARG B 1 349 ? 9.211 7.684 -22.094 1 84.12 349 ARG B C 1
ATOM 5540 O O . ARG B 1 349 ? 10.203 8.32 -22.453 1 84.12 349 ARG B O 1
ATOM 5547 N N . PHE B 1 350 ? 8.375 7.562 -23.031 1 62.59 350 PHE B N 1
ATOM 5548 C CA . PHE B 1 350 ? 8.258 8.641 -24.016 1 62.59 350 PHE B CA 1
ATOM 5549 C C . PHE B 1 350 ? 7.965 9.969 -23.312 1 62.59 350 PHE B C 1
ATOM 5551 O O . PHE B 1 350 ? 7.148 10.023 -22.391 1 62.59 350 PHE B O 1
ATOM 5558 N N . ALA B 1 351 ? 8.914 10.766 -23.094 1 49.06 351 ALA B N 1
ATOM 5559 C CA . ALA B 1 351 ? 8.695 12.125 -22.594 1 49.06 351 ALA B CA 1
ATOM 5560 C C . ALA B 1 351 ? 7.367 12.688 -23.109 1 49.06 351 ALA B C 1
ATOM 5562 O O . ALA B 1 351 ? 7.109 12.695 -24.312 1 49.06 351 ALA B O 1
ATOM 5563 N N . ASN B 1 352 ? 6.223 12.445 -22.484 1 41.91 352 ASN B N 1
ATOM 5564 C CA . ASN B 1 352 ? 5.16 13.336 -22.953 1 41.91 352 ASN B CA 1
ATOM 5565 C C . ASN B 1 352 ? 5.711 14.695 -23.375 1 41.91 352 ASN B C 1
ATOM 5567 O O . ASN B 1 352 ? 6.457 15.328 -22.625 1 41.91 352 ASN B O 1
ATOM 5571 N N . SER B 1 353 ? 5.887 14.977 -24.594 1 35.66 353 SER B N 1
ATOM 5572 C CA . SER B 1 353 ? 5.957 16.344 -25.094 1 35.66 353 SER B CA 1
ATOM 5573 C C . SER B 1 353 ? 5.012 17.266 -24.328 1 35.66 353 SER B C 1
ATOM 5575 O O . SER B 1 353 ? 3.799 17.047 -24.312 1 35.66 353 SER B O 1
ATOM 5577 N N . THR B 1 354 ? 5.301 17.688 -23.172 1 35.56 354 THR B N 1
ATOM 5578 C CA . THR B 1 354 ? 4.633 18.906 -22.703 1 35.56 354 THR B CA 1
ATOM 5579 C C . THR B 1 354 ? 4.258 19.797 -23.875 1 35.56 354 THR B C 1
ATOM 5581 O O . THR B 1 354 ? 5.137 20.312 -24.578 1 35.56 354 THR B O 1
ATOM 5584 N N . LYS B 1 355 ? 3.143 19.594 -24.578 1 31.69 355 LYS B N 1
ATOM 5585 C CA . LYS B 1 355 ? 2.537 20.625 -25.406 1 31.69 355 LYS B CA 1
ATOM 5586 C C . LYS B 1 355 ? 2.424 21.938 -24.641 1 31.69 355 LYS B C 1
ATOM 5588 O O . LYS B 1 355 ? 1.664 22.047 -23.688 1 31.69 355 LYS B O 1
ATOM 5593 N N . SER B 1 356 ? 3.436 22.688 -24.344 1 30.19 356 SER B N 1
ATOM 5594 C CA . SER B 1 356 ? 3.232 24.125 -24.219 1 30.19 356 SER B CA 1
ATOM 5595 C C . SER B 1 356 ? 2.396 24.672 -25.375 1 30.19 356 SER B C 1
ATOM 5597 O O . SER B 1 356 ? 2.932 25 -26.438 1 30.19 356 SER B O 1
ATOM 5599 N N . ASN B 1 357 ? 1.44 23.984 -26.016 1 26.2 357 ASN B N 1
ATOM 5600 C CA . ASN B 1 357 ? 0.708 24.906 -26.875 1 26.2 357 ASN B CA 1
ATOM 5601 C C . ASN B 1 357 ? 0.146 26.094 -26.094 1 26.2 357 ASN B C 1
ATOM 5603 O O . ASN B 1 357 ? -0.672 25.906 -25.188 1 26.2 357 ASN B O 1
ATOM 5607 N N . GLY B 1 358 ? 0.952 27.156 -25.953 1 23.39 358 GLY B N 1
ATOM 5608 C CA . GLY B 1 358 ? 0.647 28.578 -25.875 1 23.39 358 GLY B CA 1
ATOM 5609 C C . GLY B 1 358 ? -0.52 28.984 -26.75 1 23.39 358 GLY B C 1
ATOM 5610 O O . GLY B 1 358 ? -0.796 30.172 -26.922 1 23.39 358 GLY B O 1
ATOM 5611 N N . SER B 1 359 ? -1.552 28.234 -27.125 1 21.22 359 SER B N 1
ATOM 5612 C CA . SER B 1 359 ? -2.547 29.203 -27.578 1 21.22 359 SER B CA 1
ATOM 5613 C C . SER B 1 359 ? -3.164 29.953 -26.391 1 21.22 359 SER B C 1
ATOM 5615 O O . SER B 1 359 ? -3.285 29.391 -25.297 1 21.22 359 SER B O 1
#

Radius of gyration: 31.2 Å; Cα contacts (8 Å, |Δi|>4): 1279; chains: 2; bounding box: 88×83×98 Å